Protein AF-0000000076659400 (afdb_homodimer)

Foldseek 3Di:
DPPQLVPPPPDPFFFKAKFKFFFKKWKDDCQQFWPPDDPPDMDIFTQIKMWIWGQDPVPRDIAIEIEFFFAAQDLVPADPVSSVVRVVTPPMHRPPTRQVLCVLQPDGLQRHAEYEYLAFANRGLYQCVSNVRHAYEFEPPRLCLQCVVPPLDDDDDRNHHNPSDDPVRYHYDDDLPDQPPDDDPPVVPDPWFSFRFPDDRLQHTWGPGRPRNAKIKGDQAWQDHRRIKMWGWHADPVGDIAIEIEREVLHQEVCVLVVNIHTHWDADPVRDIDHNISHHVSSVVSSVSVSVCVVVPHHYDYSGYPPCVPPPVSQCRRNNRD/DPPQLVPPPPDPFFAKAKFKFFFKKWKDDCQQFWPPDDPPDMDIFTQIKMWIWGADPVPRDIAIEIEFFFAAQDLVPADPVSSVVRVVTPPMHRPPTRQVLCVLQPDGLQRHAEYEYLAFANRGLYQCVSNVRHAYEFEPPRLCLQCVVPPLDDDDDRNHHNPSDDPVRYHYDDDLPPQPPDDDPDVPPDPWFPFRFPDDRLQHTWGPRRPRNAKIKGDQAWQDHRRIKMWGWHADPVGDIAIEIEREVLHQEVCVLVVNIHTHWDADPVRDIDHNISHHVSSVVSSVSVSVCVVVPHHYDYSGYPPLVPPPVSQCRRNNRD

Solvent-accessible surface area (backbone atoms only — not comparable to full-atom values): 33424 Å² total; per-residue (Å²): 130,82,73,53,67,83,68,68,68,76,60,94,69,48,47,28,51,75,24,40,28,58,4,17,35,34,24,41,59,38,47,55,56,30,32,85,62,64,87,90,39,65,46,75,25,42,22,51,18,34,42,38,38,36,61,38,87,85,76,64,49,74,48,29,32,32,42,32,34,5,25,37,65,55,58,85,72,46,59,66,62,46,41,60,52,50,68,73,21,61,68,66,41,32,70,49,20,41,63,55,27,37,42,59,52,72,42,52,48,82,65,32,49,31,37,33,35,32,42,77,49,67,61,25,47,27,60,56,82,66,32,81,74,28,34,34,37,36,27,36,53,36,65,38,48,26,64,63,66,30,86,56,54,39,73,76,74,59,51,41,59,60,76,65,66,59,71,93,40,48,44,65,44,72,59,71,81,61,75,73,68,70,87,56,66,82,48,49,58,84,82,52,54,70,54,66,63,37,63,56,77,88,40,72,32,25,21,46,43,76,70,54,71,18,35,28,42,29,70,35,54,16,35,37,73,16,23,30,28,38,41,35,27,29,64,45,94,86,63,50,72,45,45,38,33,40,39,30,68,56,47,73,48,69,48,42,71,69,68,76,32,39,78,14,57,43,17,32,38,81,36,26,20,35,29,64,28,44,32,57,71,45,21,53,52,41,43,50,49,50,42,52,39,42,73,73,65,31,44,75,43,42,24,37,36,49,68,59,68,68,33,73,85,45,53,64,41,28,47,50,48,125,130,83,72,53,68,83,68,68,66,76,61,92,69,47,48,29,50,74,25,39,26,58,5,18,35,34,24,42,59,37,48,55,56,28,32,86,64,64,88,87,40,66,45,74,26,42,23,52,19,33,41,38,39,35,63,38,87,85,77,63,47,74,47,28,33,32,41,32,35,4,26,34,67,56,58,85,73,45,59,68,64,46,42,60,51,50,68,72,21,59,68,63,41,32,71,48,20,41,64,56,26,37,41,59,53,71,42,51,48,82,65,31,49,31,38,34,35,32,42,75,50,67,62,26,48,26,60,54,79,67,32,81,75,28,36,35,37,34,26,37,53,36,66,38,47,26,64,64,65,29,85,56,54,39,73,74,75,60,50,42,58,60,77,66,65,58,71,93,41,48,44,66,45,72,59,71,82,59,74,73,71,74,87,69,63,79,56,55,55,85,86,54,58,70,56,64,64,37,63,52,79,86,40,72,33,24,21,46,42,77,72,54,70,19,34,28,42,28,70,34,53,15,37,37,73,15,22,29,27,37,41,34,26,28,64,46,95,85,63,50,73,44,44,40,32,40,40,30,69,55,46,73,49,69,48,42,73,69,68,75,32,38,79,14,59,43,17,32,39,82,35,26,21,34,29,64,30,45,33,56,70,46,21,52,52,43,44,51,48,50,44,52,40,43,73,72,66,32,44,74,43,41,24,38,36,48,68,60,69,68,33,72,85,45,53,65,41,29,48,49,48,127

Nearest PDB structures (foldseek):
  3aj3-assembly1_A  TM=7.467E-01  e=3.866E-15  Mesorhizobium loti
  9ayt-assembly1_P  TM=7.478E-01  e=3.041E-15  Saccharococcus caldoxylosilyticus
  9b2i-assembly2_B  TM=7.671E-01  e=2.486E-14  Saccharococcus caldoxylosilyticus
  9b2n-assembly2_B  TM=7.784E-01  e=4.532E-14  Saccharococcus caldoxylosilyticus
  9b2j-assembly2_B  TM=7.510E-01  e=4.268E-14  Saccharococcus caldoxylosilyticus

Organism: Fusarium proliferatum (strain ET1) (NCBI:txid1227346)

pLDDT: mean 89.18, std 16.04, range [27.59, 98.94]

Radius of gyration: 29.76 Å; Cα contacts (8 Å, |Δi|>4): 1467; chains: 2; bounding box: 53×91×70 Å

Structure (mmCIF, N/CA/C/O backbone):
data_AF-0000000076659400-model_v1
#
loop_
_entity.id
_entity.type
_entity.pdbx_description
1 polymer 'Metallo-beta-lactamase domain-containing protein'
#
loop_
_atom_site.group_PDB
_atom_site.id
_atom_site.type_symbol
_atom_site.label_atom_id
_atom_site.label_alt_id
_atom_site.label_comp_id
_atom_site.label_asym_id
_atom_site.label_entity_id
_atom_site.label_seq_id
_atom_site.pdbx_PDB_ins_code
_atom_site.Cartn_x
_atom_site.Cartn_y
_atom_site.Cartn_z
_atom_site.occupancy
_atom_site.B_iso_or_equiv
_atom_site.auth_seq_id
_atom_site.auth_comp_id
_atom_site.auth_asym_id
_atom_site.auth_atom_id
_atom_site.pdbx_PDB_model_num
ATOM 1 N N . MET A 1 1 ? -31.719 -18.812 -18.031 1 28.12 1 MET A N 1
ATOM 2 C CA . MET A 1 1 ? -31 -19.906 -17.375 1 28.12 1 MET A CA 1
ATOM 3 C C . MET A 1 1 ? -29.703 -20.203 -18.094 1 28.12 1 MET A C 1
ATOM 5 O O . MET A 1 1 ? -29.703 -20.844 -19.156 1 28.12 1 MET A O 1
ATOM 9 N N . SER A 1 2 ? -28.75 -19.25 -18.141 1 35.09 2 SER A N 1
ATOM 10 C CA . SER A 1 2 ? -27.578 -19.328 -19 1 35.09 2 SER A CA 1
ATOM 11 C C . SER A 1 2 ? -26.797 -20.625 -18.781 1 35.09 2 SER A C 1
ATOM 13 O O . SER A 1 2 ? -26.5 -20.984 -17.641 1 35.09 2 SER A O 1
ATOM 15 N N . THR A 1 3 ? -27 -21.641 -19.547 1 40.72 3 THR A N 1
ATOM 16 C CA . THR A 1 3 ? -26.344 -22.938 -19.516 1 40.72 3 THR A CA 1
ATOM 17 C C . THR A 1 3 ? -24.859 -22.797 -19.25 1 40.72 3 THR A C 1
ATOM 19 O O . THR A 1 3 ? -24.203 -21.922 -19.828 1 40.72 3 THR A O 1
ATOM 22 N N . SER A 1 4 ? -24.453 -23.266 -18.109 1 50.72 4 SER A N 1
ATOM 23 C CA . SER A 1 4 ? -23.047 -23.219 -17.703 1 50.72 4 SER A CA 1
ATOM 24 C C . SER A 1 4 ? -22.156 -23.797 -18.797 1 50.72 4 SER A C 1
ATOM 26 O O . SER A 1 4 ? -22.438 -24.859 -19.359 1 50.72 4 SER A O 1
ATOM 28 N N . PRO A 1 5 ? -21.422 -22.938 -19.5 1 50.47 5 PRO A N 1
ATOM 29 C CA . PRO A 1 5 ? -20.5 -23.5 -20.5 1 50.47 5 PRO A CA 1
ATOM 30 C C . PRO A 1 5 ? -19.844 -24.797 -20.031 1 50.47 5 PRO A C 1
ATOM 32 O O . PRO A 1 5 ? -19.312 -25.547 -20.844 1 50.47 5 PRO A O 1
ATOM 35 N N . PHE A 1 6 ? -19.844 -25.062 -18.781 1 57.72 6 PHE A N 1
ATOM 36 C CA . PHE A 1 6 ? -19.234 -26.266 -18.219 1 57.72 6 PHE A CA 1
ATOM 37 C C . PHE A 1 6 ? -20.125 -27.484 -18.406 1 57.72 6 PHE A C 1
ATOM 39 O O . PHE A 1 6 ? -19.641 -28.609 -18.375 1 57.72 6 PHE A O 1
ATOM 46 N N . THR A 1 7 ? -21.453 -27.266 -18.625 1 50.06 7 THR A N 1
ATOM 47 C CA . THR A 1 7 ? -22.375 -28.375 -18.812 1 50.06 7 THR A CA 1
ATOM 48 C C . THR A 1 7 ? -22.453 -28.781 -20.281 1 50.06 7 THR A C 1
ATOM 50 O O . THR A 1 7 ? -22.719 -29.938 -20.594 1 50.06 7 THR A O 1
ATOM 53 N N . GLU A 1 8 ? -22.453 -27.938 -21.156 1 45.88 8 GLU A N 1
ATOM 54 C CA . GLU A 1 8 ? -22.875 -28.25 -22.516 1 45.88 8 GLU A CA 1
ATOM 55 C C . GLU A 1 8 ? -21.797 -29.047 -23.25 1 45.88 8 GLU A C 1
ATOM 57 O O . GLU A 1 8 ? -21.922 -29.297 -24.453 1 45.88 8 GLU A O 1
ATOM 62 N N . MET A 1 9 ? -20.672 -29.438 -22.625 1 46.41 9 MET A N 1
ATOM 63 C CA . MET A 1 9 ? -19.672 -29.969 -23.547 1 46.41 9 MET A CA 1
ATOM 64 C C . MET A 1 9 ? -20.016 -31.391 -23.953 1 46.41 9 MET A C 1
ATOM 66 O O . MET A 1 9 ? -19.875 -32.312 -23.172 1 46.41 9 MET A O 1
ATOM 70 N N . THR A 1 10 ? -20.828 -31.672 -24.844 1 42.06 10 THR A N 1
ATOM 71 C CA . THR A 1 10 ? -21.312 -32.938 -25.406 1 42.06 10 THR A CA 1
ATOM 72 C C . THR A 1 10 ? -20.141 -33.75 -25.969 1 42.06 10 THR A C 1
ATOM 74 O O . THR A 1 10 ? -20.312 -34.906 -26.344 1 42.06 10 THR A O 1
ATOM 77 N N . LYS A 1 11 ? -19.203 -33.25 -26.719 1 50.03 11 LYS A N 1
ATOM 78 C CA . LYS A 1 11 ? -18.281 -34.125 -27.406 1 50.03 11 LYS A CA 1
ATOM 79 C C . LYS A 1 11 ? -17.266 -34.75 -26.438 1 50.03 11 LYS A C 1
ATOM 81 O O . LYS A 1 11 ? -16.922 -34.125 -25.422 1 50.03 11 LYS A O 1
ATOM 86 N N . PRO A 1 12 ? -16.906 -36.062 -26.578 1 54.53 12 PRO A N 1
ATOM 87 C CA . PRO A 1 12 ? -15.898 -36.688 -25.719 1 54.53 12 PRO A CA 1
ATOM 88 C C . PRO A 1 12 ? -14.758 -35.719 -25.359 1 54.53 12 PRO A C 1
ATOM 90 O O . PRO A 1 12 ? -14.141 -35.125 -26.25 1 54.53 12 PRO A O 1
ATOM 93 N N . SER A 1 13 ? -14.734 -35.125 -24.141 1 68.56 13 SER A N 1
ATOM 94 C CA . SER A 1 13 ? -13.961 -33.938 -23.781 1 68.56 13 SER A CA 1
ATOM 95 C C . SER A 1 13 ? -12.57 -34.281 -23.281 1 68.56 13 SER A C 1
ATOM 97 O O . SER A 1 13 ? -12.398 -35.281 -22.578 1 68.56 13 SER A O 1
ATOM 99 N N . ALA A 1 14 ? -11.445 -34 -24.047 1 87.75 14 ALA A N 1
ATOM 100 C CA . ALA A 1 14 ? -10.055 -34.156 -23.625 1 87.75 14 ALA A CA 1
ATOM 101 C C . ALA A 1 14 ? -9.867 -33.719 -22.188 1 87.75 14 ALA A C 1
ATOM 103 O O . ALA A 1 14 ? -10.508 -32.75 -21.734 1 87.75 14 ALA A O 1
ATOM 104 N N . THR A 1 15 ? -9.258 -34.656 -21.391 1 94.19 15 THR A N 1
ATOM 105 C CA . THR A 1 15 ? -8.953 -34.344 -20 1 94.19 15 THR A CA 1
ATOM 106 C C . THR A 1 15 ? -7.453 -34.406 -19.75 1 94.19 15 THR A C 1
ATOM 108 O O . THR A 1 15 ? -6.695 -34.906 -20.594 1 94.19 15 THR A O 1
ATOM 111 N N . VAL A 1 16 ? -7.039 -33.875 -18.656 1 96.44 16 VAL A N 1
ATOM 112 C CA . VAL A 1 16 ? -5.664 -34.031 -18.188 1 96.44 16 VAL A CA 1
ATOM 113 C C . VAL A 1 16 ? -5.648 -34.75 -16.844 1 96.44 16 VAL A C 1
ATOM 115 O O . VAL A 1 16 ? -6.66 -34.781 -16.141 1 96.44 16 VAL A O 1
ATOM 118 N N . GLU A 1 17 ? -4.547 -35.406 -16.625 1 96.5 17 GLU A N 1
ATOM 119 C CA . GLU A 1 17 ? -4.277 -35.906 -15.273 1 96.5 17 GLU A CA 1
ATOM 120 C C . GLU A 1 17 ? -3.621 -34.812 -14.414 1 96.5 17 GLU A C 1
ATOM 122 O O . GLU A 1 17 ? -2.67 -34.156 -14.852 1 96.5 17 GLU A O 1
ATOM 127 N N . LEU A 1 18 ? -4.156 -34.656 -13.25 1 98 18 LEU A N 1
ATOM 128 C CA . LEU A 1 18 ? -3.682 -33.625 -12.352 1 98 18 LEU A CA 1
ATOM 129 C C . LEU A 1 18 ? -3.246 -34.188 -11.016 1 98 18 LEU A C 1
ATOM 131 O O . LEU A 1 18 ? -4.008 -34.938 -10.367 1 98 18 LEU A O 1
ATOM 135 N N . HIS A 1 19 ? -2.018 -33.906 -10.586 1 98.31 19 HIS A N 1
ATOM 136 C CA . HIS A 1 19 ? -1.513 -34.312 -9.281 1 98.31 19 HIS A CA 1
ATOM 137 C C . HIS A 1 19 ? -0.888 -33.125 -8.539 1 98.31 19 HIS A C 1
ATOM 139 O O . HIS A 1 19 ? -0.222 -32.281 -9.148 1 98.31 19 HIS A O 1
ATOM 145 N N . ALA A 1 20 ? -1.108 -33.094 -7.238 1 98.69 20 ALA A N 1
ATOM 146 C CA . ALA A 1 20 ? -0.436 -32.125 -6.402 1 98.69 20 ALA A CA 1
ATOM 147 C C . ALA A 1 20 ? 1.003 -32.531 -6.109 1 98.69 20 ALA A C 1
ATOM 149 O O . ALA A 1 20 ? 1.32 -33.719 -6.098 1 98.69 20 ALA A O 1
ATOM 150 N N . LEU A 1 21 ? 1.845 -31.562 -5.988 1 98.81 21 LEU A N 1
ATOM 151 C CA . LEU A 1 21 ? 3.229 -31.734 -5.559 1 98.81 21 LEU A CA 1
ATOM 152 C C . LEU A 1 21 ? 3.52 -30.891 -4.324 1 98.81 21 LEU A C 1
ATOM 154 O O . LEU A 1 21 ? 3.346 -29.672 -4.352 1 98.81 21 LEU A O 1
ATOM 158 N N . SER A 1 22 ? 3.922 -31.609 -3.219 1 98.12 22 SER A N 1
ATOM 159 C CA . SER A 1 22 ? 4.41 -30.844 -2.072 1 98.12 22 SER A CA 1
ATOM 160 C C . SER A 1 22 ? 5.746 -30.188 -2.379 1 98.12 22 SER A C 1
ATOM 162 O O . SER A 1 22 ? 6.668 -30.828 -2.877 1 98.12 22 SER A O 1
ATOM 164 N N . ALA A 1 23 ? 5.801 -28.938 -2.117 1 98.5 23 ALA A N 1
ATOM 165 C CA . ALA A 1 23 ? 7.027 -28.234 -2.477 1 98.5 23 ALA A CA 1
ATOM 166 C C . ALA A 1 23 ? 7.422 -27.234 -1.388 1 98.5 23 ALA A C 1
ATOM 168 O O . ALA A 1 23 ? 7.836 -26.109 -1.686 1 98.5 23 ALA A O 1
ATOM 169 N N . GLY A 1 24 ? 7.266 -27.625 -0.143 1 98.5 24 GLY A N 1
ATOM 170 C CA . GLY A 1 24 ? 7.707 -26.828 0.992 1 98.5 24 GLY A CA 1
ATOM 171 C C . GLY A 1 24 ? 6.562 -26.141 1.723 1 98.5 24 GLY A C 1
ATOM 172 O O . GLY A 1 24 ? 5.434 -26.125 1.234 1 98.5 24 GLY A O 1
ATOM 173 N N . HIS A 1 25 ? 6.836 -25.703 2.949 1 98.75 25 HIS A N 1
ATOM 174 C CA . HIS A 1 25 ? 5.941 -24.938 3.814 1 98.75 25 HIS A CA 1
ATOM 175 C C . HIS A 1 25 ? 6.648 -23.719 4.402 1 98.75 25 HIS A C 1
ATOM 177 O O . HIS A 1 25 ? 7.863 -23.75 4.605 1 98.75 25 HIS A O 1
ATOM 183 N N . PHE A 1 26 ? 5.957 -22.672 4.527 1 98.44 26 PHE A N 1
ATOM 184 C CA . PHE A 1 26 ? 6.504 -21.484 5.176 1 98.44 26 PHE A CA 1
ATOM 185 C C . PHE A 1 26 ? 5.414 -20.734 5.938 1 98.44 26 PHE A C 1
ATOM 187 O O . PHE A 1 26 ? 4.234 -21.078 5.84 1 98.44 26 PHE A O 1
ATOM 194 N N . THR A 1 27 ? 5.852 -19.766 6.711 1 98.12 27 THR A N 1
ATOM 195 C CA . THR A 1 27 ? 4.914 -19.109 7.621 1 98.12 27 THR A CA 1
ATOM 196 C C . THR A 1 27 ? 4.59 -17.703 7.141 1 98.12 27 THR A C 1
ATOM 198 O O . THR A 1 27 ? 5.484 -16.969 6.715 1 98.12 27 THR A O 1
ATOM 201 N N . LEU A 1 28 ? 3.295 -17.406 7.176 1 96.69 28 LEU A N 1
ATOM 202 C CA . LEU A 1 28 ? 2.799 -16.094 6.777 1 96.69 28 LEU A CA 1
ATOM 203 C C . LEU A 1 28 ? 2.271 -15.32 7.984 1 96.69 28 LEU A C 1
ATOM 205 O O . LEU A 1 28 ? 1.528 -15.867 8.805 1 96.69 28 LEU A O 1
ATOM 209 N N . PRO A 1 29 ? 2.684 -14.062 8.18 1 94.31 29 PRO A N 1
ATOM 210 C CA . PRO A 1 29 ? 1.923 -13.227 9.117 1 94.31 29 PRO A CA 1
ATOM 211 C C . PRO A 1 29 ? 0.509 -12.93 8.617 1 94.31 29 PRO A C 1
ATOM 213 O O . PRO A 1 29 ? 0.335 -12.367 7.539 1 94.31 29 PRO A O 1
ATOM 216 N N . GLU A 1 30 ? -0.499 -13.172 9.312 1 95.19 30 GLU A N 1
ATOM 217 C CA . GLU A 1 30 ? -1.88 -13.133 8.844 1 95.19 30 GLU A CA 1
ATOM 218 C C . GLU A 1 30 ? -2.291 -11.711 8.453 1 95.19 30 GLU A C 1
ATOM 220 O O . GLU A 1 30 ? -3.059 -11.516 7.512 1 95.19 30 GLU A O 1
ATOM 225 N N . TYR A 1 31 ? -1.75 -10.695 9.102 1 92 31 TYR A N 1
ATOM 226 C CA . TYR A 1 31 ? -2.186 -9.32 8.891 1 92 31 TYR A CA 1
ATOM 227 C C . TYR A 1 31 ? -1.888 -8.867 7.461 1 92 31 TYR A C 1
ATOM 229 O O . TYR A 1 31 ? -2.539 -7.957 6.945 1 92 31 TYR A O 1
ATOM 237 N N . GLN A 1 32 ? -0.926 -9.492 6.824 1 93.44 32 GLN A N 1
ATOM 238 C CA . GLN A 1 32 ? -0.584 -9.109 5.457 1 93.44 32 GLN A CA 1
ATOM 239 C C . GLN A 1 32 ? -1.569 -9.711 4.457 1 93.44 32 GLN A C 1
ATOM 241 O O . GLN A 1 32 ? -1.612 -9.289 3.297 1 93.44 32 GLN A O 1
ATOM 246 N N . PHE A 1 33 ? -2.393 -10.633 4.957 1 95.5 33 PHE A N 1
ATOM 247 C CA . PHE A 1 33 ? -3.129 -11.438 3.984 1 95.5 33 PHE A CA 1
ATOM 248 C C . PHE A 1 33 ? -4.629 -11.359 4.246 1 95.5 33 PHE A C 1
ATOM 250 O O . PHE A 1 33 ? -5.43 -11.43 3.314 1 95.5 33 PHE A O 1
ATOM 257 N N . ILE A 1 34 ? -4.988 -11.203 5.531 1 96.12 34 ILE A N 1
ATOM 258 C CA . ILE A 1 34 ? -6.418 -11.172 5.832 1 96.12 34 ILE A CA 1
ATOM 259 C C . ILE A 1 34 ? -6.695 -10.109 6.891 1 96.12 34 ILE A C 1
ATOM 261 O O . ILE A 1 34 ? -5.801 -9.727 7.645 1 96.12 34 ILE A O 1
ATOM 265 N N . SER A 1 35 ? -7.93 -9.633 6.879 1 94.31 35 SER A N 1
ATOM 266 C CA . SER A 1 35 ? -8.453 -8.719 7.887 1 94.31 35 SER A CA 1
ATOM 267 C C . SER A 1 35 ? -9.922 -9 8.188 1 94.31 35 SER A C 1
ATOM 269 O O . SER A 1 35 ? -10.703 -9.273 7.273 1 94.31 35 SER A O 1
ATOM 271 N N . PRO A 1 36 ? -10.367 -8.969 9.383 1 93.5 36 PRO A N 1
ATOM 272 C CA . PRO A 1 36 ? -9.562 -8.812 10.594 1 93.5 36 PRO A CA 1
ATOM 273 C C . PRO A 1 36 ? -8.773 -10.07 10.953 1 93.5 36 PRO A C 1
ATOM 275 O O . PRO A 1 36 ? -9.039 -11.141 10.398 1 93.5 36 PRO A O 1
ATOM 278 N N . CYS A 1 37 ? -7.719 -9.93 11.648 1 91.88 37 CYS A N 1
ATOM 279 C CA . CYS A 1 37 ? -6.957 -11.039 12.219 1 91.88 37 CYS A CA 1
ATOM 280 C C . CYS A 1 37 ? -6.445 -10.695 13.609 1 91.88 37 CYS A C 1
ATOM 282 O O . CYS A 1 37 ? -6.484 -9.531 14.023 1 91.88 37 CYS A O 1
ATOM 284 N N . GLU A 1 38 ? -6.133 -11.648 14.352 1 90.75 38 GLU A N 1
ATOM 285 C CA . GLU A 1 38 ? -5.547 -11.422 15.664 1 90.75 38 GLU A CA 1
ATOM 286 C C . GLU A 1 38 ? -4.133 -10.859 15.555 1 90.75 38 GLU A C 1
ATOM 288 O O . GLU A 1 38 ? -3.373 -11.25 14.664 1 90.75 38 GLU A O 1
ATOM 293 N N . ASP A 1 39 ? -3.809 -10.008 16.469 1 86.31 39 ASP A N 1
ATOM 294 C CA . ASP A 1 39 ? -2.465 -9.445 16.484 1 86.31 39 ASP A CA 1
ATOM 295 C C . ASP A 1 39 ? -1.409 -10.531 16.672 1 86.31 39 ASP A C 1
ATOM 297 O O . ASP A 1 39 ? -1.539 -11.383 17.562 1 86.31 39 ASP A O 1
ATOM 301 N N . GLY A 1 40 ? -0.463 -10.492 15.82 1 88.62 40 GLY A N 1
ATOM 302 C CA . GLY A 1 40 ? 0.65 -11.414 15.938 1 88.62 40 GLY A CA 1
ATOM 303 C C . GLY A 1 40 ? 0.356 -12.789 15.359 1 88.62 40 GLY A C 1
ATOM 304 O O . GLY A 1 40 ? 1.227 -13.656 15.336 1 88.62 40 GLY A O 1
ATOM 305 N N . ALA A 1 41 ? -0.835 -12.984 14.844 1 93.56 41 ALA A N 1
ATOM 306 C CA . ALA A 1 41 ? -1.219 -14.281 14.297 1 93.56 41 ALA A CA 1
ATOM 307 C C . ALA A 1 41 ? -0.367 -14.641 13.078 1 93.56 41 ALA A C 1
ATOM 309 O O . ALA A 1 41 ? -0.094 -13.781 12.234 1 93.56 41 ALA A O 1
ATOM 310 N N . ARG A 1 42 ? 0.104 -15.875 13.047 1 96.19 42 ARG A N 1
ATOM 311 C CA . ARG A 1 42 ? 0.867 -16.453 11.945 1 96.19 42 ARG A CA 1
ATOM 312 C C . ARG A 1 42 ? 0.329 -17.828 11.57 1 96.19 42 ARG A C 1
ATOM 314 O O . ARG A 1 42 ? -0.277 -18.516 12.398 1 96.19 42 ARG A O 1
ATOM 321 N N . LYS A 1 43 ? 0.545 -18.203 10.352 1 96.94 43 LYS A N 1
ATOM 322 C CA . LYS A 1 43 ? 0.063 -19.5 9.867 1 96.94 43 LYS A CA 1
ATOM 323 C C . LYS A 1 43 ? 1.062 -20.141 8.914 1 96.94 43 LYS A C 1
ATOM 325 O O . LYS A 1 43 ? 1.528 -19.484 7.973 1 96.94 43 LYS A O 1
ATOM 330 N N . MET A 1 44 ? 1.39 -21.359 9.227 1 98 44 MET A N 1
ATOM 331 C CA . MET A 1 44 ? 2.195 -22.125 8.281 1 98 44 MET A CA 1
ATOM 332 C C . MET A 1 44 ? 1.345 -22.625 7.113 1 98 44 MET A C 1
ATOM 334 O O . MET A 1 44 ? 0.256 -23.156 7.32 1 98 44 MET A O 1
ATOM 338 N N . VAL A 1 45 ? 1.829 -22.391 5.879 1 98.62 45 VAL A N 1
ATOM 339 C CA . VAL A 1 45 ? 1.055 -22.719 4.691 1 98.62 45 VAL A CA 1
ATOM 340 C C . VAL A 1 45 ? 1.922 -23.531 3.719 1 98.62 45 VAL A C 1
ATOM 342 O O . VAL A 1 45 ? 3.15 -23.422 3.742 1 98.62 45 VAL A O 1
ATOM 345 N N . PRO A 1 46 ? 1.301 -24.312 2.889 1 98.69 46 PRO A N 1
ATOM 346 C CA . PRO A 1 46 ? 2.053 -25.016 1.85 1 98.69 46 PRO A CA 1
ATOM 347 C C . PRO A 1 46 ? 2.357 -24.141 0.64 1 98.69 46 PRO A C 1
ATOM 349 O O . PRO A 1 46 ? 1.701 -23.109 0.439 1 98.69 46 PRO A O 1
ATOM 352 N N . SER A 1 47 ? 3.355 -24.438 -0.039 1 98.5 47 SER A N 1
ATOM 353 C CA . SER A 1 47 ? 3.518 -24.031 -1.428 1 98.5 47 SER A CA 1
ATOM 354 C C . SER A 1 47 ? 3.164 -25.156 -2.389 1 98.5 47 SER A C 1
ATOM 356 O O . SER A 1 47 ? 4.031 -25.938 -2.781 1 98.5 47 SER A O 1
ATOM 358 N N . LEU A 1 48 ? 1.928 -25.188 -2.791 1 98.75 48 LEU A N 1
ATOM 359 C CA . LEU A 1 48 ? 1.431 -26.281 -3.617 1 98.75 48 LEU A CA 1
ATOM 360 C C . LEU A 1 48 ? 1.835 -26.094 -5.074 1 98.75 48 LEU A C 1
ATOM 362 O O . LEU A 1 48 ? 1.727 -24.984 -5.613 1 98.75 48 LEU A O 1
ATOM 366 N N . CYS A 1 49 ? 2.354 -27.078 -5.625 1 98.88 49 CYS A N 1
ATOM 367 C CA . CYS A 1 49 ? 2.611 -27.203 -7.055 1 98.88 49 CYS A CA 1
ATOM 368 C C . CYS A 1 49 ? 1.778 -28.312 -7.672 1 98.88 49 CYS A C 1
ATOM 370 O O . CYS A 1 49 ? 1.143 -29.094 -6.957 1 98.88 49 CYS A O 1
ATOM 372 N N . PHE A 1 50 ? 1.789 -28.344 -9.023 1 98.94 50 PHE A N 1
ATOM 373 C CA . PHE A 1 50 ? 0.935 -29.344 -9.648 1 98.94 50 PHE A CA 1
ATOM 374 C C . PHE A 1 50 ? 1.601 -29.922 -10.883 1 98.94 50 PHE A C 1
ATOM 376 O O . PHE A 1 50 ? 2.227 -29.203 -11.664 1 98.94 50 PHE A O 1
ATOM 383 N N . LEU A 1 51 ? 1.506 -31.172 -11.039 1 98.88 51 LEU A N 1
ATOM 384 C CA . LEU A 1 51 ? 1.859 -31.891 -12.258 1 98.88 51 LEU A CA 1
ATOM 385 C C . LEU A 1 51 ? 0.632 -32.125 -13.133 1 98.88 51 LEU A C 1
ATOM 387 O O . LEU A 1 51 ? -0.382 -32.656 -12.672 1 98.88 51 LEU A O 1
ATOM 391 N N . ILE A 1 52 ? 0.717 -31.656 -14.312 1 98.62 52 ILE A N 1
ATOM 392 C CA . ILE A 1 52 ? -0.34 -31.859 -15.305 1 98.62 52 ILE A CA 1
ATOM 393 C C . ILE A 1 52 ? 0.177 -32.75 -16.438 1 98.62 52 ILE A C 1
ATOM 395 O O . ILE A 1 52 ? 1.217 -32.438 -17.031 1 98.62 52 ILE A O 1
ATOM 399 N N . GLN A 1 53 ? -0.499 -33.75 -16.719 1 97.75 53 GLN A N 1
ATOM 400 C CA . GLN A 1 53 ? -0.131 -34.625 -17.812 1 97.75 53 GLN A CA 1
ATOM 401 C C . GLN A 1 53 ? -1.238 -34.719 -18.875 1 97.75 53 GLN A C 1
ATOM 403 O O . GLN A 1 53 ? -2.381 -35.031 -18.547 1 97.75 53 GLN A O 1
ATOM 408 N N . HIS A 1 54 ? -0.89 -34.406 -20 1 96 54 HIS A N 1
ATOM 409 C CA . HIS A 1 54 ? -1.801 -34.438 -21.141 1 96 54 HIS A CA 1
ATOM 410 C C . HIS A 1 54 ? -1.396 -35.5 -22.141 1 96 54 HIS A C 1
ATOM 412 O O . HIS A 1 54 ? -0.225 -35.594 -22.516 1 96 54 HIS A O 1
ATOM 418 N N . GLN A 1 55 ? -2.34 -36.25 -22.516 1 93.38 55 GLN A N 1
ATOM 419 C CA . GLN A 1 55 ? -2.119 -37.25 -23.562 1 93.38 55 GLN A CA 1
ATOM 420 C C . GLN A 1 55 ? -2.896 -36.875 -24.828 1 93.38 55 GLN A C 1
ATOM 422 O O . GLN A 1 55 ? -4.129 -36.875 -24.828 1 93.38 55 GLN A O 1
ATOM 427 N N . SER A 1 56 ? -2.094 -36.625 -25.844 1 89.31 56 SER A N 1
ATOM 428 C CA . SER A 1 56 ? -2.748 -36.312 -27.109 1 89.31 56 SER A CA 1
ATOM 429 C C . SER A 1 56 ? -3.521 -37.531 -27.641 1 89.31 56 SER A C 1
ATOM 431 O O . SER A 1 56 ? -2.973 -38.625 -27.766 1 89.31 56 SER A O 1
ATOM 433 N N . MET A 1 57 ? -4.711 -37.25 -27.984 1 83.69 57 MET A N 1
ATOM 434 C CA . MET A 1 57 ? -5.52 -38.312 -28.562 1 83.69 57 MET A CA 1
ATOM 435 C C . MET A 1 57 ? -5.105 -38.594 -30 1 83.69 57 MET A C 1
ATOM 437 O O . MET A 1 57 ? -5.375 -39.688 -30.531 1 83.69 57 MET A O 1
ATOM 441 N N . VAL A 1 58 ? -4.477 -37.625 -30.547 1 83.75 58 VAL A N 1
ATOM 442 C CA . VAL A 1 58 ? -4.117 -37.719 -31.953 1 83.75 58 VAL A CA 1
ATOM 443 C C . VAL A 1 58 ? -2.766 -38.438 -32.094 1 83.75 58 VAL A C 1
ATOM 445 O O . VAL A 1 58 ? -2.627 -39.375 -32.875 1 83.75 58 VAL A O 1
ATOM 448 N N . THR A 1 59 ? -1.84 -38.094 -31.281 1 87.56 59 THR A N 1
ATOM 449 C CA . THR A 1 59 ? -0.477 -38.594 -31.469 1 87.56 59 THR A CA 1
ATOM 450 C C . THR A 1 59 ? -0.104 -39.562 -30.359 1 87.56 59 THR A C 1
ATOM 452 O O . THR A 1 59 ? 0.925 -40.25 -30.453 1 87.56 59 THR A O 1
ATOM 455 N N . ASN A 1 60 ? -0.882 -39.594 -29.344 1 88.94 60 ASN A N 1
ATOM 456 C CA . ASN A 1 60 ? -0.625 -40.406 -28.156 1 88.94 60 ASN A CA 1
ATOM 457 C C . ASN A 1 60 ? 0.594 -39.906 -27.391 1 88.94 60 ASN A C 1
ATOM 459 O O . ASN A 1 60 ? 1.086 -40.594 -26.484 1 88.94 60 ASN A O 1
ATOM 463 N N . LYS A 1 61 ? 1.061 -38.781 -27.781 1 92.94 61 LYS A N 1
ATOM 464 C CA . LYS A 1 61 ? 2.184 -38.156 -27.062 1 92.94 61 LYS A CA 1
ATOM 465 C C . LYS A 1 61 ? 1.741 -37.594 -25.719 1 92.94 61 LYS A C 1
ATOM 467 O O . LYS A 1 61 ? 0.675 -37 -25.609 1 92.94 61 LYS A O 1
ATOM 472 N N . THR A 1 62 ? 2.611 -37.906 -24.75 1 95.69 62 THR A N 1
ATOM 473 C CA . THR A 1 62 ? 2.361 -37.344 -23.422 1 95.69 62 THR A CA 1
ATOM 474 C C . THR A 1 62 ? 3.154 -36.062 -23.219 1 95.69 62 THR A C 1
ATOM 476 O O . THR A 1 62 ? 4.359 -36.031 -23.469 1 95.69 62 THR A O 1
ATOM 479 N N . THR A 1 63 ? 2.479 -35.031 -22.875 1 96.25 63 THR A N 1
ATOM 480 C CA . THR A 1 63 ? 3.098 -33.781 -22.469 1 96.25 63 THR A CA 1
ATOM 481 C C . THR A 1 63 ? 2.943 -33.562 -20.953 1 96.25 63 THR A C 1
ATOM 483 O O . THR A 1 63 ? 1.846 -33.688 -20.422 1 96.25 63 THR A O 1
ATOM 486 N N . ARG A 1 64 ? 4.078 -33.281 -20.266 1 98.44 64 ARG A N 1
ATOM 487 C CA . ARG A 1 64 ? 4.07 -33.094 -18.812 1 98.44 64 ARG A CA 1
ATOM 488 C C . ARG A 1 64 ? 4.461 -31.656 -18.469 1 98.44 64 ARG A C 1
ATOM 490 O O . ARG A 1 64 ? 5.461 -31.141 -18.969 1 98.44 64 ARG A O 1
ATOM 497 N N . MET A 1 65 ? 3.654 -31.094 -17.641 1 98.19 65 MET A N 1
ATOM 498 C CA . MET A 1 65 ? 3.875 -29.719 -17.188 1 98.19 65 MET A CA 1
ATOM 499 C C . MET A 1 65 ? 3.855 -29.656 -15.664 1 98.19 65 MET A C 1
ATOM 501 O O . MET A 1 65 ? 3.057 -30.328 -15.016 1 98.19 65 MET A O 1
ATOM 505 N N . VAL A 1 66 ? 4.719 -28.828 -15.141 1 98.88 66 VAL A N 1
ATOM 506 C CA . VAL A 1 66 ? 4.668 -28.5 -13.719 1 98.88 66 VAL A CA 1
ATOM 507 C C . VAL A 1 66 ? 4.262 -27.047 -13.539 1 98.88 66 VAL A C 1
ATOM 509 O O . VAL A 1 66 ? 4.816 -26.156 -14.195 1 98.88 66 VAL A O 1
ATOM 512 N N . PHE A 1 67 ? 3.223 -26.844 -12.75 1 98.94 67 PHE A N 1
ATOM 513 C CA . PHE A 1 67 ? 2.74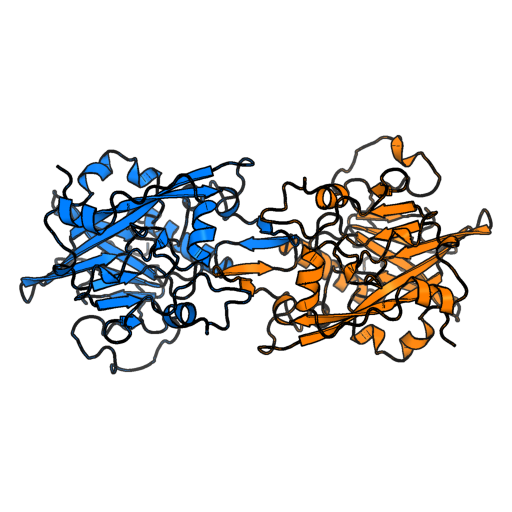 -25.5 -12.422 1 98.94 67 PHE A CA 1
ATOM 514 C C . PHE A 1 67 ? 3.311 -25.031 -11.094 1 98.94 67 PHE A C 1
ATOM 516 O O . PHE A 1 67 ? 2.91 -25.516 -10.031 1 98.94 67 PHE A O 1
ATOM 523 N N . ASP A 1 68 ? 4.258 -24.016 -11.148 1 98.88 68 ASP A N 1
ATOM 524 C CA . ASP A 1 68 ? 5.039 -23.5 -10.031 1 98.88 68 ASP A CA 1
ATOM 525 C C . ASP A 1 68 ? 6.035 -24.531 -9.523 1 98.88 68 ASP A C 1
ATOM 527 O O . ASP A 1 68 ? 5.852 -25.734 -9.742 1 98.88 68 ASP A O 1
ATOM 531 N N . LEU A 1 69 ? 7.074 -24.047 -8.898 1 98.88 69 LEU A N 1
ATOM 532 C CA . LEU A 1 69 ? 8.133 -24.938 -8.422 1 98.88 69 LEU A CA 1
ATOM 533 C C . LEU A 1 69 ? 8.289 -24.844 -6.91 1 98.88 69 LEU A C 1
ATOM 535 O O . LEU A 1 69 ? 9.188 -25.453 -6.336 1 98.88 69 LEU A O 1
ATOM 539 N N . GLY A 1 70 ? 7.465 -24.047 -6.262 1 98.69 70 GLY A N 1
ATOM 540 C CA . GLY A 1 70 ? 7.461 -23.953 -4.809 1 98.69 70 GLY A CA 1
ATOM 541 C C . GLY A 1 70 ? 8.703 -23.297 -4.246 1 98.69 70 GLY A C 1
ATOM 542 O O . GLY A 1 70 ? 9.211 -22.328 -4.82 1 98.69 70 GLY A O 1
ATOM 543 N N . LEU A 1 71 ? 9.125 -23.719 -3.029 1 98.62 71 LEU A N 1
ATOM 544 C CA . LEU A 1 71 ? 10.281 -23.156 -2.344 1 98.62 71 LEU A CA 1
ATOM 545 C C . LEU A 1 71 ? 11.578 -23.75 -2.879 1 98.62 71 LEU A C 1
ATOM 547 O O . LEU A 1 71 ? 11.633 -24.938 -3.191 1 98.62 71 LEU A O 1
ATOM 551 N N . ARG A 1 72 ? 12.539 -22.891 -2.959 1 98.06 72 ARG A N 1
ATOM 552 C CA . ARG A 1 72 ? 13.867 -23.406 -3.301 1 98.06 72 ARG A CA 1
ATOM 553 C C . ARG A 1 72 ? 14.43 -24.266 -2.182 1 98.06 72 ARG A C 1
ATOM 555 O O . ARG A 1 72 ? 14.367 -23.891 -1.009 1 98.06 72 ARG A O 1
ATOM 562 N N . ARG A 1 73 ? 14.938 -25.422 -2.527 1 96.94 73 ARG A N 1
ATOM 563 C CA . ARG A 1 73 ? 15.43 -26.406 -1.557 1 96.94 73 ARG A CA 1
ATOM 564 C C . ARG A 1 73 ? 16.516 -25.797 -0.675 1 96.94 73 ARG A C 1
ATOM 566 O O . ARG A 1 73 ? 16.531 -26.031 0.537 1 96.94 73 ARG A O 1
ATOM 573 N N . ASP A 1 74 ? 17.453 -25.078 -1.301 1 97.31 74 ASP A N 1
ATOM 574 C CA . ASP A 1 74 ? 18.516 -24.375 -0.577 1 97.31 74 ASP A CA 1
ATOM 575 C C . ASP A 1 74 ? 18.25 -22.875 -0.53 1 97.31 74 ASP A C 1
ATOM 577 O O . ASP A 1 74 ? 18.5 -22.172 -1.507 1 97.31 74 ASP A O 1
ATOM 581 N N . VAL A 1 75 ? 17.891 -22.453 0.614 1 96.38 75 VAL A N 1
ATOM 582 C CA . VAL A 1 75 ? 17.469 -21.062 0.789 1 96.38 75 VAL A CA 1
ATOM 583 C C . VAL A 1 75 ? 18.641 -20.125 0.495 1 96.38 75 VAL A C 1
ATOM 585 O O . VAL A 1 75 ? 18.438 -19 0.041 1 96.38 75 VAL A O 1
ATOM 588 N N . ASN A 1 76 ? 19.859 -20.609 0.664 1 95.62 76 ASN A N 1
ATOM 589 C CA . ASN A 1 76 ? 21.062 -19.781 0.466 1 95.62 76 ASN A CA 1
ATOM 590 C C . ASN A 1 76 ? 21.312 -19.516 -1.016 1 95.62 76 ASN A C 1
ATOM 592 O O . ASN A 1 76 ? 22.156 -18.703 -1.365 1 95.62 76 ASN A O 1
ATOM 596 N N . ARG A 1 77 ? 20.547 -20.172 -1.884 1 95.88 77 ARG A N 1
ATOM 597 C CA . ARG A 1 77 ? 20.734 -19.984 -3.318 1 95.88 77 ARG A CA 1
ATOM 598 C C . ARG A 1 77 ? 19.781 -18.922 -3.861 1 95.88 77 ARG A C 1
ATOM 600 O O . ARG A 1 77 ? 19.875 -18.531 -5.023 1 95.88 77 ARG A O 1
ATOM 607 N N . TYR A 1 78 ? 18.891 -18.484 -3.018 1 95.56 78 TYR A N 1
ATOM 608 C CA . TYR A 1 78 ? 18.125 -17.297 -3.402 1 95.56 78 TYR A CA 1
ATOM 609 C C . TYR A 1 78 ? 19.016 -16.062 -3.467 1 95.56 78 TYR A C 1
ATOM 611 O O . TYR A 1 78 ? 20.094 -16.031 -2.85 1 95.56 78 TYR A O 1
ATOM 619 N N . ALA A 1 79 ? 18.562 -15.086 -4.25 1 91.38 79 ALA A N 1
ATOM 620 C CA . ALA A 1 79 ? 19.234 -13.789 -4.18 1 91.38 79 ALA A CA 1
ATOM 621 C C . ALA A 1 79 ? 19.188 -13.227 -2.762 1 91.38 79 ALA A C 1
ATOM 623 O O . ALA A 1 79 ? 18.281 -13.539 -1.989 1 91.38 79 ALA A O 1
ATOM 624 N N . GLU A 1 80 ? 20.094 -12.359 -2.354 1 90.69 80 GLU A N 1
ATOM 625 C CA . GLU A 1 80 ? 20.312 -11.898 -0.984 1 90.69 80 GLU A CA 1
ATOM 626 C C . GLU A 1 80 ? 19.047 -11.242 -0.419 1 90.69 80 GLU A C 1
ATOM 628 O O . GLU A 1 80 ? 18.656 -11.523 0.711 1 90.69 80 GLU A O 1
ATOM 633 N N . PRO A 1 81 ? 18.422 -10.383 -1.186 1 88.56 81 PRO A N 1
ATOM 634 C CA . PRO A 1 81 ? 17.203 -9.781 -0.621 1 88.56 81 PRO A CA 1
ATOM 635 C C . PRO A 1 81 ? 16.141 -10.82 -0.264 1 88.56 81 PRO A C 1
ATOM 637 O O . PRO A 1 81 ? 15.43 -10.664 0.73 1 88.56 81 PRO A O 1
ATOM 640 N N . ILE A 1 82 ? 16.031 -11.859 -1.057 1 92.94 82 ILE A N 1
ATOM 641 C CA . ILE A 1 82 ? 15.07 -12.922 -0.796 1 92.94 82 ILE A CA 1
ATOM 642 C C . ILE A 1 82 ? 15.5 -13.727 0.429 1 92.94 82 ILE A C 1
ATOM 644 O O . ILE A 1 82 ? 14.672 -14.086 1.264 1 92.94 82 ILE A O 1
ATOM 648 N N . GLN A 1 83 ? 16.797 -14 0.557 1 94.31 83 GLN A N 1
ATOM 649 C CA . GLN A 1 83 ? 17.297 -14.695 1.74 1 94.31 83 GLN A CA 1
ATOM 650 C C . GLN A 1 83 ? 16.891 -13.977 3.018 1 94.31 83 GLN A C 1
ATOM 652 O O . GLN A 1 83 ? 16.391 -14.594 3.959 1 94.31 83 GLN A O 1
ATOM 657 N N . LYS A 1 84 ? 17.109 -12.68 3 1 90.62 84 LYS A N 1
ATOM 658 C CA . LYS A 1 84 ? 16.734 -11.875 4.16 1 90.62 84 LYS A CA 1
ATOM 659 C C . LYS A 1 84 ? 15.227 -11.938 4.414 1 90.62 84 LYS A C 1
ATOM 661 O O . LYS A 1 84 ? 14.797 -12.039 5.562 1 90.62 84 LYS A O 1
ATOM 666 N N . HIS A 1 85 ? 14.469 -11.922 3.363 1 91.81 85 HIS A N 1
ATOM 667 C CA . HIS A 1 85 ? 13.016 -11.969 3.473 1 91.81 85 HIS A CA 1
ATOM 668 C C . HIS A 1 85 ? 12.555 -13.297 4.062 1 91.81 85 HIS A C 1
ATOM 670 O O . HIS A 1 85 ? 11.609 -13.328 4.859 1 91.81 85 HIS A O 1
ATOM 676 N N . THR A 1 86 ? 13.188 -14.375 3.711 1 94.75 86 THR A N 1
ATOM 677 C CA . THR A 1 86 ? 12.773 -15.695 4.184 1 94.75 86 THR A CA 1
ATOM 678 C C . THR A 1 86 ? 12.906 -15.789 5.703 1 94.75 86 THR A C 1
ATOM 680 O O . THR A 1 86 ? 12.227 -16.594 6.34 1 94.75 86 THR A O 1
ATOM 683 N N . LYS A 1 87 ? 13.742 -14.961 6.316 1 93.5 87 LYS A N 1
ATOM 684 C CA . LYS A 1 87 ? 13.906 -14.969 7.77 1 93.5 87 LYS A CA 1
ATOM 685 C C . LYS A 1 87 ? 12.625 -14.508 8.461 1 93.5 87 LYS A C 1
ATOM 687 O O . LYS A 1 87 ? 12.383 -14.852 9.625 1 93.5 87 LYS A O 1
ATOM 692 N N . THR A 1 88 ? 11.812 -13.742 7.715 1 90.88 88 THR A N 1
ATOM 693 C CA . THR A 1 88 ? 10.547 -13.273 8.281 1 90.88 88 THR A CA 1
ATOM 694 C C . THR A 1 88 ? 9.445 -14.297 8.055 1 90.88 88 THR A C 1
ATOM 696 O O . THR A 1 88 ? 8.297 -14.078 8.453 1 90.88 88 THR A O 1
ATOM 699 N N . ARG A 1 89 ? 9.75 -15.391 7.453 1 96.69 89 ARG A N 1
ATOM 700 C CA . ARG A 1 89 ? 8.766 -16.391 7.078 1 96.69 89 ARG A CA 1
ATOM 701 C C . ARG A 1 89 ? 9.039 -17.719 7.77 1 96.69 89 ARG A C 1
ATOM 703 O O . ARG A 1 89 ? 8.719 -18.781 7.238 1 96.69 89 ARG A O 1
ATOM 710 N N . GLN A 1 90 ? 9.625 -17.609 8.922 1 96.19 90 GLN A N 1
ATOM 711 C CA . GLN A 1 90 ? 9.961 -18.797 9.711 1 96.19 90 GLN A CA 1
ATOM 712 C C . GLN A 1 90 ? 8.82 -19.156 10.664 1 96.19 90 GLN A C 1
ATOM 714 O O . GLN A 1 90 ? 8.086 -18.266 11.125 1 96.19 90 GLN A O 1
ATOM 719 N N . PRO A 1 91 ? 8.641 -20.438 10.984 1 97.38 91 PRO A N 1
ATOM 720 C CA . PRO A 1 91 ? 9.375 -21.609 10.5 1 97.38 91 PRO A CA 1
ATOM 721 C C . PRO A 1 91 ? 9.094 -21.922 9.031 1 97.38 91 PRO A C 1
ATOM 723 O O . PRO A 1 91 ? 8.031 -21.547 8.516 1 97.38 91 PRO A O 1
ATOM 726 N N . MET A 1 92 ? 10.039 -22.531 8.422 1 98 92 MET A N 1
ATOM 727 C CA . MET A 1 92 ? 9.977 -22.891 7.008 1 98 92 MET A CA 1
ATOM 728 C C . MET A 1 92 ? 10.617 -24.25 6.77 1 98 92 MET A C 1
ATOM 730 O O . MET A 1 92 ? 11.609 -24.594 7.41 1 98 92 MET A O 1
ATOM 734 N N . THR A 1 93 ? 9.984 -25.016 5.934 1 98.19 93 THR A N 1
ATOM 735 C CA . THR A 1 93 ? 10.57 -26.281 5.469 1 98.19 93 THR A CA 1
ATOM 736 C C . THR A 1 93 ? 10.562 -26.344 3.941 1 98.19 93 THR A C 1
ATOM 738 O O . THR A 1 93 ? 9.578 -25.969 3.303 1 98.19 93 THR A O 1
ATOM 741 N N . THR A 1 94 ? 11.711 -26.672 3.416 1 98.06 94 THR A N 1
ATOM 742 C CA . THR A 1 94 ? 11.836 -26.766 1.966 1 98.06 94 THR A CA 1
ATOM 743 C C . THR A 1 94 ? 11.836 -28.219 1.518 1 98.06 94 THR A C 1
ATOM 745 O O . THR A 1 94 ? 12.125 -28.516 0.358 1 98.06 94 THR A O 1
ATOM 748 N N . GLU A 1 95 ? 11.453 -29.094 2.486 1 96.75 95 GLU A N 1
ATOM 749 C CA . GLU A 1 95 ? 11.359 -30.531 2.227 1 96.75 95 GLU A CA 1
ATOM 750 C C . GLU A 1 95 ? 9.93 -31.031 2.371 1 96.75 95 GLU A C 1
ATOM 752 O O . GLU A 1 95 ? 9.297 -30.828 3.412 1 96.75 95 GLU A O 1
ATOM 757 N N . PRO A 1 96 ? 9.516 -31.844 1.411 1 97.81 96 PRO A N 1
ATOM 758 C CA . PRO A 1 96 ? 10.117 -32.094 0.1 1 97.81 96 PRO A CA 1
ATOM 759 C C . PRO A 1 96 ? 10.078 -30.859 -0.811 1 97.81 96 PRO A C 1
ATOM 761 O O . PRO A 1 96 ? 9.281 -29.938 -0.583 1 97.81 96 PRO A O 1
ATOM 764 N N . ASP A 1 97 ? 11.062 -30.734 -1.708 1 98.12 97 ASP A N 1
ATOM 765 C CA . ASP A 1 97 ? 10.906 -29.812 -2.828 1 98.12 97 ASP A CA 1
ATOM 766 C C . ASP A 1 97 ? 10.234 -30.5 -4.016 1 98.12 97 ASP A C 1
ATOM 768 O O . ASP A 1 97 ? 9.883 -31.672 -3.943 1 98.12 97 ASP A O 1
ATOM 772 N N . VAL A 1 98 ? 10.031 -29.781 -5.031 1 98.62 98 VAL A N 1
ATOM 773 C CA . VAL A 1 98 ? 9.242 -30.266 -6.16 1 98.62 98 VAL A CA 1
ATOM 774 C C . VAL A 1 98 ? 9.945 -31.438 -6.816 1 98.62 98 VAL A C 1
ATOM 776 O O . VAL A 1 98 ? 9.297 -32.375 -7.301 1 98.62 98 VAL A O 1
ATOM 779 N N . VAL A 1 99 ? 11.289 -31.5 -6.809 1 98.69 99 VAL A N 1
ATOM 780 C CA . VAL A 1 99 ? 12.055 -32.594 -7.418 1 98.69 99 VAL A CA 1
ATOM 781 C C . VAL A 1 99 ? 11.812 -33.875 -6.652 1 98.69 99 VAL A C 1
ATOM 783 O O . VAL A 1 99 ? 11.57 -34.938 -7.254 1 98.69 99 VAL A O 1
ATOM 786 N N . LYS A 1 100 ? 11.883 -33.75 -5.344 1 98.44 100 LYS A N 1
ATOM 787 C CA . LYS A 1 100 ? 11.625 -34.938 -4.512 1 98.44 100 LYS A CA 1
ATOM 788 C C . LYS A 1 100 ? 10.188 -35.406 -4.68 1 98.44 100 LYS A C 1
ATOM 790 O O . LYS A 1 100 ? 9.938 -36.625 -4.703 1 98.44 100 LYS A O 1
ATOM 795 N N . SER A 1 101 ? 9.281 -34.531 -4.801 1 98.62 101 SER A N 1
ATOM 796 C CA . SER A 1 101 ? 7.883 -34.906 -4.973 1 98.62 101 SER A CA 1
ATOM 797 C C . SER A 1 101 ? 7.652 -35.594 -6.312 1 98.62 101 SER A C 1
ATOM 799 O O . SER A 1 101 ? 6.859 -36.531 -6.406 1 98.62 101 SER A O 1
ATOM 801 N N . LEU A 1 102 ? 8.305 -35.125 -7.387 1 98.69 102 LEU A N 1
ATOM 802 C CA . LEU A 1 102 ? 8.25 -35.812 -8.672 1 98.69 102 LEU A CA 1
ATOM 803 C C . LEU A 1 102 ? 8.828 -37.219 -8.562 1 98.69 102 LEU A C 1
ATOM 805 O O . LEU A 1 102 ? 8.234 -38.188 -9.078 1 98.69 102 LEU A O 1
ATOM 809 N N . LYS A 1 103 ? 9.898 -37.312 -7.852 1 98.5 103 LYS A N 1
ATOM 810 C CA . LYS A 1 103 ? 10.586 -38.594 -7.691 1 98.5 103 LYS A CA 1
ATOM 811 C C . LYS A 1 103 ? 9.688 -39.625 -6.996 1 98.5 103 LYS A C 1
ATOM 813 O O . LYS A 1 103 ? 9.727 -40.812 -7.32 1 98.5 103 LYS A O 1
ATOM 818 N N . ARG A 1 104 ? 8.938 -39.188 -6.051 1 97.69 104 ARG A N 1
ATOM 819 C CA . ARG A 1 104 ? 8.023 -40.062 -5.324 1 97.69 104 ARG A CA 1
ATOM 820 C C . ARG A 1 104 ? 7.078 -40.781 -6.273 1 97.69 104 ARG A C 1
ATOM 822 O O . ARG A 1 104 ? 6.68 -41.906 -6.02 1 97.69 104 ARG A O 1
ATOM 829 N N . GLY A 1 105 ? 6.703 -40.125 -7.375 1 97.75 105 GLY A N 1
ATOM 830 C CA . GLY A 1 105 ? 5.812 -40.75 -8.352 1 97.75 105 GLY A CA 1
ATOM 831 C C . GLY A 1 105 ? 6.543 -41.344 -9.531 1 97.75 105 GLY A C 1
ATOM 832 O O . GLY A 1 105 ? 5.914 -41.812 -10.492 1 97.75 105 GLY A O 1
ATOM 833 N N . GLY A 1 106 ? 7.84 -41.25 -9.516 1 98 106 GLY A N 1
ATOM 834 C CA . GLY A 1 106 ? 8.633 -41.969 -10.516 1 98 106 GLY A CA 1
ATOM 835 C C . GLY A 1 106 ? 9.047 -41.062 -11.672 1 98 106 GLY A C 1
ATOM 836 O O . GLY A 1 106 ? 9.398 -41.562 -12.742 1 98 106 GLY A O 1
ATOM 837 N N . LEU A 1 107 ? 8.992 -39.812 -11.508 1 98.56 107 LEU A N 1
ATOM 838 C CA . LEU A 1 107 ? 9.414 -38.875 -12.555 1 98.56 107 LEU A CA 1
ATOM 839 C C . LEU A 1 107 ? 10.633 -38.094 -12.109 1 98.56 107 LEU A C 1
ATOM 841 O O . LEU A 1 107 ? 10.953 -38.031 -10.922 1 98.56 107 LEU A O 1
ATOM 845 N N . THR A 1 108 ? 11.352 -37.562 -13.016 1 98.5 108 THR A N 1
ATOM 846 C CA . THR A 1 108 ? 12.461 -36.625 -12.805 1 98.5 108 THR A CA 1
ATOM 847 C C . THR A 1 108 ? 12.242 -35.312 -13.562 1 98.5 108 THR A C 1
ATOM 849 O O . THR A 1 108 ? 11.367 -35.25 -14.43 1 98.5 108 THR A O 1
ATOM 852 N N . PRO A 1 109 ? 13 -34.344 -13.195 1 98.62 109 PRO A N 1
ATOM 853 C CA . PRO A 1 109 ? 12.867 -33.062 -13.93 1 98.62 109 PRO A CA 1
ATOM 854 C C . PRO A 1 109 ? 13.055 -33.25 -15.43 1 98.62 109 PRO A C 1
ATOM 856 O O . PRO A 1 109 ? 12.453 -32.5 -16.219 1 98.62 109 PRO A O 1
ATOM 859 N N . ASP A 1 110 ? 13.773 -34.219 -15.898 1 98.38 110 ASP A N 1
ATOM 860 C CA . ASP A 1 110 ? 14.023 -34.438 -17.312 1 98.38 110 ASP A CA 1
ATOM 861 C C . ASP A 1 110 ? 12.75 -34.938 -18.031 1 98.38 110 ASP A C 1
ATOM 863 O O . ASP A 1 110 ? 12.664 -34.875 -19.25 1 98.38 110 ASP A O 1
ATOM 867 N N . ASP A 1 111 ? 11.789 -35.406 -17.281 1 98.38 111 ASP A N 1
ATOM 868 C CA . ASP A 1 111 ? 10.531 -35.875 -17.844 1 98.38 111 ASP A CA 1
ATOM 869 C C . ASP A 1 111 ? 9.547 -34.75 -18.047 1 98.38 111 ASP A C 1
ATOM 871 O O . ASP A 1 111 ? 8.484 -34.938 -18.641 1 98.38 111 ASP A O 1
ATOM 875 N N . ILE A 1 112 ? 9.891 -33.562 -17.594 1 98.69 112 ILE A N 1
ATOM 876 C CA . ILE A 1 112 ? 8.969 -32.438 -17.625 1 98.69 112 ILE A CA 1
ATOM 877 C C . ILE A 1 112 ? 9.227 -31.578 -18.859 1 98.69 112 ILE A C 1
ATOM 879 O O . ILE A 1 112 ? 10.336 -31.078 -19.062 1 98.69 112 ILE A O 1
ATOM 883 N N . ASP A 1 113 ? 8.211 -31.406 -19.656 1 97.62 113 ASP A N 1
ATOM 884 C CA . ASP A 1 113 ? 8.328 -30.656 -20.891 1 97.62 113 ASP A CA 1
ATOM 885 C C . ASP A 1 113 ? 8.242 -29.156 -20.641 1 97.62 113 ASP A C 1
ATOM 887 O O . ASP A 1 113 ? 9.008 -28.375 -21.203 1 97.62 113 ASP A O 1
ATOM 891 N N . TYR A 1 114 ? 7.324 -28.75 -19.781 1 97.38 114 TYR A N 1
ATOM 892 C CA . TYR A 1 114 ? 7.086 -27.344 -19.516 1 97.38 114 TYR A CA 1
ATOM 893 C C . TYR A 1 114 ? 7 -27.078 -18.016 1 97.38 114 TYR A C 1
ATOM 895 O O . TYR A 1 114 ? 6.438 -27.875 -17.266 1 97.38 114 TYR A O 1
ATOM 903 N N . VAL A 1 115 ? 7.582 -26 -17.609 1 98.75 115 VAL A N 1
ATOM 904 C CA . VAL A 1 115 ? 7.316 -25.406 -16.297 1 98.75 115 VAL A CA 1
ATOM 905 C C . VAL A 1 115 ? 6.578 -24.078 -16.469 1 98.75 115 VAL A C 1
ATOM 907 O O . VAL A 1 115 ? 7.035 -23.188 -17.188 1 98.75 115 VAL A O 1
ATOM 910 N N . MET A 1 116 ? 5.445 -24.016 -15.891 1 98.44 116 MET A N 1
ATOM 911 C CA . MET A 1 116 ? 4.648 -22.797 -15.953 1 98.44 116 MET A CA 1
ATOM 912 C C . MET A 1 116 ? 4.578 -22.109 -14.594 1 98.44 116 MET A C 1
ATOM 914 O O . MET A 1 116 ? 4.223 -22.75 -13.594 1 98.44 116 MET A O 1
ATOM 918 N N . TYR A 1 117 ? 4.992 -20.859 -14.539 1 98.62 117 TYR A N 1
ATOM 919 C CA . TYR A 1 117 ? 4.883 -20.094 -13.305 1 98.62 117 TYR A CA 1
ATOM 920 C C . TYR A 1 117 ? 3.566 -19.328 -13.25 1 98.62 117 TYR A C 1
ATOM 922 O O . TYR A 1 117 ? 3.238 -18.578 -14.18 1 98.62 117 TYR A O 1
ATOM 930 N N . SER A 1 118 ? 2.82 -19.609 -12.164 1 98.81 118 SER A N 1
ATOM 931 C CA . SER A 1 118 ? 1.704 -18.703 -11.922 1 98.81 118 SER A CA 1
ATOM 932 C C . SER A 1 118 ? 2.174 -17.25 -11.867 1 98.81 118 SER A C 1
ATOM 934 O O . SER A 1 118 ? 1.525 -16.359 -12.414 1 98.81 118 SER A O 1
ATOM 936 N N . HIS A 1 119 ? 3.205 -17.078 -11.172 1 98.06 119 HIS A N 1
ATOM 937 C CA . HIS A 1 119 ? 3.908 -15.805 -11.062 1 98.06 119 HIS A CA 1
ATOM 938 C C . HIS A 1 119 ? 5.312 -16 -10.5 1 98.06 119 HIS A C 1
ATOM 940 O O . HIS A 1 119 ? 5.699 -17.109 -10.156 1 98.06 119 HIS A O 1
ATOM 946 N N . VAL A 1 120 ? 6.066 -14.867 -10.391 1 96.81 120 VAL A N 1
ATOM 947 C CA . VAL A 1 120 ? 7.496 -15.07 -10.18 1 96.81 120 VAL A CA 1
ATOM 948 C C . VAL A 1 120 ? 7.875 -14.609 -8.773 1 96.81 120 VAL A C 1
ATOM 950 O O . VAL A 1 120 ? 8.977 -14.102 -8.555 1 96.81 120 VAL A O 1
ATOM 953 N N . HIS A 1 121 ? 7.035 -14.734 -7.773 1 96.81 121 HIS A N 1
ATOM 954 C CA . HIS A 1 121 ? 7.43 -14.555 -6.379 1 96.81 121 HIS A CA 1
ATOM 955 C C . HIS A 1 121 ? 8.352 -15.68 -5.918 1 96.81 121 HIS A C 1
ATOM 957 O O . HIS A 1 121 ? 8.281 -16.797 -6.434 1 96.81 121 HIS A O 1
ATOM 963 N N . TRP A 1 122 ? 9.062 -15.422 -4.926 1 96.25 122 TRP A N 1
ATOM 964 C CA . TRP A 1 122 ? 10.148 -16.266 -4.449 1 96.25 122 TRP A CA 1
ATOM 965 C C . TRP A 1 122 ? 9.617 -17.641 -4.02 1 96.25 122 TRP A C 1
ATOM 967 O O . TRP A 1 122 ? 10.32 -18.641 -4.117 1 96.25 122 TRP A O 1
ATOM 977 N N . ASP A 1 123 ? 8.406 -17.656 -3.525 1 98 123 ASP A N 1
ATOM 978 C CA . ASP A 1 123 ? 7.891 -18.891 -2.955 1 98 123 ASP A CA 1
ATOM 979 C C . ASP A 1 123 ? 7.172 -19.734 -4.016 1 98 123 ASP A C 1
ATOM 981 O O . ASP A 1 123 ? 6.488 -20.703 -3.689 1 98 123 ASP A O 1
ATOM 985 N N . HIS A 1 124 ? 7.355 -19.391 -5.273 1 98.56 124 HIS A N 1
ATOM 986 C CA . HIS A 1 124 ? 6.773 -20.156 -6.367 1 98.56 124 HIS A CA 1
ATOM 987 C C . HIS A 1 124 ? 7.84 -20.562 -7.383 1 98.56 124 HIS A C 1
ATOM 989 O O . HIS A 1 124 ? 7.59 -21.406 -8.25 1 98.56 124 HIS A O 1
ATOM 995 N N . ILE A 1 125 ? 9.031 -20.031 -7.316 1 98.06 125 ILE A N 1
ATOM 996 C CA . ILE A 1 125 ? 9.969 -20.141 -8.43 1 98.06 125 ILE A CA 1
ATOM 997 C C . ILE A 1 125 ? 10.883 -21.344 -8.227 1 98.06 125 ILE A C 1
ATOM 999 O O . ILE A 1 125 ? 11.516 -21.812 -9.172 1 98.06 125 ILE A O 1
ATOM 1003 N N . GLY A 1 126 ? 11.023 -21.875 -7.023 1 98 126 GLY A N 1
ATOM 1004 C CA . GLY A 1 126 ? 11.875 -23.047 -6.797 1 98 126 GLY A CA 1
ATOM 1005 C C . GLY A 1 126 ? 13.266 -22.891 -7.398 1 98 126 GLY A C 1
ATOM 1006 O O . GLY A 1 126 ? 13.883 -21.828 -7.285 1 98 126 GLY A O 1
ATOM 1007 N N . GLU A 1 127 ? 13.805 -24.047 -7.906 1 97.56 127 GLU A N 1
ATOM 1008 C CA . GLU A 1 127 ? 15.117 -24.062 -8.547 1 97.56 127 GLU A CA 1
ATOM 1009 C C . GLU A 1 127 ? 15 -24.438 -10.023 1 97.56 127 GLU A C 1
ATOM 1011 O O . GLU A 1 127 ? 15.133 -25.594 -10.391 1 97.56 127 GLU A O 1
ATOM 1016 N N . PRO A 1 128 ? 14.844 -23.422 -10.852 1 97.5 128 PRO A N 1
ATOM 1017 C CA . PRO A 1 128 ? 14.641 -23.703 -12.273 1 97.5 128 PRO A CA 1
ATOM 1018 C C . PRO A 1 128 ? 15.82 -24.453 -12.898 1 97.5 128 PRO A C 1
ATOM 1020 O O . PRO A 1 128 ? 15.648 -25.172 -13.883 1 97.5 128 PRO A O 1
ATOM 1023 N N . ARG A 1 129 ? 17.031 -24.359 -12.344 1 96 129 ARG A N 1
ATOM 1024 C CA . ARG A 1 129 ? 18.219 -25.031 -12.867 1 96 129 ARG A CA 1
ATOM 1025 C C . ARG A 1 129 ? 18.094 -26.547 -12.781 1 96 129 ARG A C 1
ATOM 1027 O O . ARG A 1 129 ? 18.812 -27.281 -13.461 1 96 129 ARG A O 1
ATOM 1034 N N . ASP A 1 130 ? 17.172 -26.984 -11.961 1 97.62 130 ASP A N 1
ATOM 1035 C CA . ASP A 1 130 ? 16.906 -28.406 -11.852 1 97.62 130 ASP A CA 1
ATOM 1036 C C . ASP A 1 130 ? 16.203 -28.938 -13.102 1 97.62 130 ASP A C 1
ATOM 1038 O O . ASP A 1 130 ? 16.141 -30.156 -13.32 1 97.62 130 ASP A O 1
ATOM 1042 N N . PHE A 1 131 ? 15.688 -28.062 -13.961 1 98.25 131 PHE A N 1
ATOM 1043 C CA . PHE A 1 131 ? 14.906 -28.438 -15.133 1 98.25 131 PHE A CA 1
ATOM 1044 C C . PHE A 1 131 ? 15.578 -27.938 -16.406 1 98.25 131 PHE A C 1
ATOM 1046 O O . PHE A 1 131 ? 15.008 -27.125 -17.141 1 98.25 131 PHE A O 1
ATOM 1053 N N . PRO A 1 132 ? 16.672 -28.469 -16.75 1 96.12 132 PRO A N 1
ATOM 1054 C CA . PRO A 1 132 ? 17.484 -27.922 -17.844 1 96.12 132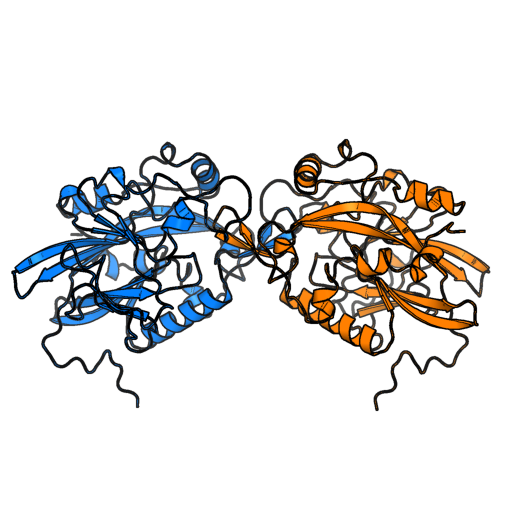 PRO A CA 1
ATOM 1055 C C . PRO A 1 132 ? 16.859 -28.156 -19.219 1 96.12 132 PRO A C 1
ATOM 1057 O O . PRO A 1 132 ? 17.219 -27.469 -20.188 1 96.12 132 PRO A O 1
ATOM 1060 N N . LYS A 1 133 ? 15.93 -29.062 -19.359 1 96.81 133 LYS A N 1
ATOM 1061 C CA . LYS A 1 133 ? 15.367 -29.391 -20.656 1 96.81 133 LYS A CA 1
ATOM 1062 C C . LYS A 1 133 ? 13.969 -28.812 -20.828 1 96.81 133 LYS A C 1
ATOM 1064 O O . LYS A 1 133 ? 13.383 -28.875 -21.906 1 96.81 133 LYS A O 1
ATOM 1069 N N . SER A 1 134 ? 13.422 -28.312 -19.75 1 97.94 134 SER A N 1
ATOM 1070 C CA . SER A 1 134 ? 12.055 -27.812 -19.781 1 97.94 134 SER A CA 1
ATOM 1071 C C . SER A 1 134 ? 11.984 -26.438 -20.422 1 97.94 134 SER A C 1
ATOM 1073 O O . SER A 1 134 ? 12.93 -25.656 -20.344 1 97.94 134 SER A O 1
ATOM 1075 N N . THR A 1 135 ? 10.953 -26.188 -21.109 1 96.88 135 THR A N 1
ATOM 1076 C CA . THR A 1 135 ? 10.586 -24.828 -21.516 1 96.88 135 THR A CA 1
ATOM 1077 C C . THR A 1 135 ? 9.758 -24.141 -20.438 1 96.88 135 THR A C 1
ATOM 1079 O O . THR A 1 135 ? 8.844 -24.75 -19.875 1 96.88 135 THR A O 1
ATOM 1082 N N . PHE A 1 136 ? 10.102 -22.938 -20.141 1 97.56 136 PHE A N 1
ATOM 1083 C CA . PHE A 1 136 ? 9.391 -22.188 -19.109 1 97.56 136 PHE A CA 1
ATOM 1084 C C . PHE A 1 136 ? 8.344 -21.266 -19.734 1 97.56 136 PHE A C 1
ATOM 1086 O O . PHE A 1 136 ? 8.594 -20.641 -20.766 1 97.56 136 PHE A O 1
ATOM 1093 N N . ILE A 1 137 ? 7.152 -21.203 -19.141 1 96.62 137 ILE A N 1
ATOM 1094 C CA . ILE A 1 137 ? 6.059 -20.344 -19.578 1 96.62 137 ILE A CA 1
ATOM 1095 C C . ILE A 1 137 ? 5.68 -19.375 -18.469 1 96.62 137 ILE A C 1
ATOM 1097 O O . ILE A 1 137 ? 5.488 -19.781 -17.312 1 96.62 137 ILE A O 1
ATOM 1101 N N . VAL A 1 138 ? 5.609 -18.078 -18.781 1 96.88 138 VAL A N 1
ATOM 1102 C CA . VAL A 1 138 ? 5.199 -17.062 -17.828 1 96.88 138 VAL A CA 1
ATOM 1103 C C . VAL A 1 138 ? 4.148 -16.156 -18.469 1 96.88 138 VAL A C 1
ATOM 1105 O O . VAL A 1 138 ? 4.02 -16.109 -19.688 1 96.88 138 VAL A O 1
ATOM 1108 N N . GLY A 1 139 ? 3.367 -15.477 -17.609 1 96.25 139 GLY A N 1
ATOM 1109 C CA . GLY A 1 139 ? 2.391 -14.523 -18.109 1 96.25 139 GLY A CA 1
ATOM 1110 C C . GLY A 1 139 ? 3.014 -13.219 -18.562 1 96.25 139 GLY A C 1
ATOM 1111 O O . GLY A 1 139 ? 4.176 -12.945 -18.281 1 96.25 139 GLY A O 1
ATOM 1112 N N . ASN A 1 140 ? 2.203 -12.469 -19.25 1 93.81 140 ASN A N 1
ATOM 1113 C CA . ASN A 1 140 ? 2.65 -11.188 -19.797 1 93.81 140 ASN A CA 1
ATOM 1114 C C . ASN A 1 140 ? 3.047 -10.219 -18.688 1 93.81 140 ASN A C 1
ATOM 1116 O O . ASN A 1 140 ? 2.277 -9.984 -17.75 1 93.81 140 ASN A O 1
ATOM 1120 N N . GLY A 1 141 ? 4.266 -9.695 -18.781 1 92.25 141 GLY A N 1
ATOM 1121 C CA . GLY A 1 141 ? 4.754 -8.75 -17.797 1 92.25 141 GLY A CA 1
ATOM 1122 C C . GLY A 1 141 ? 5.738 -9.359 -16.812 1 92.25 141 GLY A C 1
ATOM 1123 O O . GLY A 1 141 ? 6.453 -8.648 -16.109 1 92.25 141 GLY A O 1
ATOM 1124 N N . SER A 1 142 ? 5.848 -10.688 -16.781 1 94.88 142 SER A N 1
ATOM 1125 C CA . SER A 1 142 ? 6.73 -11.367 -15.836 1 94.88 142 SER A CA 1
ATOM 1126 C C . SER A 1 142 ? 8.195 -11.055 -16.125 1 94.88 142 SER A C 1
ATOM 1128 O O . SER A 1 142 ? 8.977 -10.812 -15.211 1 94.88 142 SER A O 1
ATOM 1130 N N . LEU A 1 143 ? 8.555 -11.039 -17.359 1 93.06 143 LEU A N 1
ATOM 1131 C CA . LEU A 1 143 ? 9.953 -10.828 -17.703 1 93.06 143 LEU A CA 1
ATOM 1132 C C . LEU A 1 143 ? 10.391 -9.406 -17.391 1 93.06 143 LEU A C 1
ATOM 1134 O O . LEU A 1 143 ? 11.531 -9.18 -16.984 1 93.06 143 LEU A O 1
ATOM 1138 N N . ASP A 1 144 ? 9.477 -8.469 -17.562 1 88.75 144 ASP A N 1
ATOM 1139 C CA . ASP A 1 144 ? 9.773 -7.094 -17.172 1 88.75 144 ASP A CA 1
ATOM 1140 C C . ASP A 1 144 ? 10.039 -7.004 -15.664 1 88.75 144 ASP A C 1
ATOM 1142 O O . ASP A 1 144 ? 10.906 -6.246 -15.227 1 88.75 144 ASP A O 1
ATOM 1146 N N . LEU A 1 145 ? 9.305 -7.711 -14.922 1 88.62 145 LEU A N 1
ATOM 1147 C CA . LEU A 1 145 ? 9.5 -7.746 -13.477 1 88.62 145 LEU A CA 1
ATOM 1148 C C . LEU A 1 145 ? 10.867 -8.32 -13.125 1 88.62 145 LEU A C 1
ATOM 1150 O O . LEU A 1 145 ? 11.578 -7.773 -12.281 1 88.62 145 LEU A O 1
ATOM 1154 N N . LEU A 1 146 ? 11.18 -9.406 -13.773 1 89.88 146 LEU A N 1
ATOM 1155 C CA . LEU A 1 146 ? 12.445 -10.078 -13.492 1 89.88 146 LEU A CA 1
ATOM 1156 C C . LEU A 1 146 ? 13.625 -9.18 -13.844 1 89.88 146 LEU A C 1
ATOM 1158 O O . LEU A 1 146 ? 14.617 -9.148 -13.125 1 89.88 146 LEU A O 1
ATOM 1162 N N . GLU A 1 147 ? 13.484 -8.438 -14.859 1 83.25 147 GLU A N 1
ATOM 1163 C CA . GLU A 1 147 ? 14.578 -7.59 -15.336 1 83.25 147 GLU A CA 1
ATOM 1164 C C . GLU A 1 147 ? 14.656 -6.293 -14.539 1 83.25 147 GLU A C 1
ATOM 1166 O O . GLU A 1 147 ? 15.656 -5.574 -14.602 1 83.25 147 GLU A O 1
ATOM 1171 N N . GLY A 1 148 ? 13.703 -6.07 -13.695 1 73.44 148 GLY A N 1
ATOM 1172 C CA . GLY A 1 148 ? 13.68 -4.82 -12.953 1 73.44 148 GLY A CA 1
ATOM 1173 C C . GLY A 1 148 ? 13.305 -3.625 -13.805 1 73.44 148 GLY A C 1
ATOM 1174 O O . GLY A 1 148 ? 13.562 -2.479 -13.43 1 73.44 148 GLY A O 1
ATOM 1175 N N . THR A 1 149 ? 12.852 -3.801 -14.906 1 60.59 149 THR A N 1
ATOM 1176 C CA . THR A 1 149 ? 12.516 -2.713 -15.82 1 60.59 149 THR A CA 1
ATOM 1177 C C . THR A 1 149 ? 11.031 -2.381 -15.742 1 60.59 149 THR A C 1
ATOM 1179 O O . THR A 1 149 ? 10.562 -1.444 -16.391 1 60.59 149 THR A O 1
ATOM 1182 N N . SER A 1 150 ? 10.516 -3.23 -14.891 1 61.66 150 SER A N 1
ATOM 1183 C CA . SER A 1 150 ? 9.102 -2.908 -14.734 1 61.66 150 SER A CA 1
ATOM 1184 C C . SER A 1 150 ? 8.906 -1.51 -14.156 1 61.66 150 SER A C 1
ATOM 1186 O O . SER A 1 150 ? 9.422 -1.205 -13.078 1 61.66 150 SER A O 1
ATOM 1188 N N . LEU A 1 151 ? 8.359 -0.634 -14.883 1 55.31 151 LEU A N 1
ATOM 1189 C CA . LEU A 1 151 ? 8.07 0.724 -14.43 1 55.31 151 LEU A CA 1
ATOM 1190 C C . LEU A 1 151 ? 7.176 0.71 -13.195 1 55.31 151 LEU A C 1
ATOM 1192 O O . LEU A 1 151 ? 7.059 1.72 -12.5 1 55.31 151 LEU A O 1
ATOM 1196 N N . ALA A 1 152 ? 6.84 -0.553 -12.914 1 60.34 152 ALA A N 1
ATOM 1197 C CA . ALA A 1 152 ? 5.855 -0.617 -11.836 1 60.34 152 ALA A CA 1
ATOM 1198 C C . ALA A 1 152 ? 6.539 -0.68 -10.477 1 60.34 152 ALA A C 1
ATOM 1200 O O . ALA A 1 152 ? 5.973 -0.251 -9.469 1 60.34 152 ALA A O 1
ATOM 1201 N N . LEU A 1 153 ? 7.734 -1.249 -10.5 1 70.38 153 LEU A N 1
ATOM 1202 C CA . LEU A 1 153 ? 8.359 -1.452 -9.195 1 70.38 153 LEU A CA 1
ATOM 1203 C C . LEU A 1 153 ? 9.219 -0.252 -8.812 1 70.38 153 LEU A C 1
ATOM 1205 O O . LEU A 1 153 ? 9.977 0.261 -9.641 1 70.38 153 LEU A O 1
ATOM 1209 N N . ARG A 1 154 ? 8.789 0.258 -7.781 1 65.56 154 ARG A N 1
ATOM 1210 C CA . ARG A 1 154 ? 9.57 1.368 -7.234 1 65.56 154 ARG A CA 1
ATOM 1211 C C . ARG A 1 154 ? 10.156 1.008 -5.875 1 65.56 154 ARG A C 1
ATOM 1213 O O . ARG A 1 154 ? 9.609 0.176 -5.152 1 65.56 154 ARG A O 1
ATOM 1220 N N . GLY A 1 155 ? 11.453 1.413 -5.723 1 60.31 155 GLY A N 1
ATOM 1221 C CA . GLY A 1 155 ? 12.094 1.144 -4.449 1 60.31 155 GLY A CA 1
ATOM 1222 C C . GLY A 1 155 ? 13.484 0.546 -4.598 1 60.31 155 GLY A C 1
ATOM 1223 O O . GLY A 1 155 ? 14.047 0.542 -5.691 1 60.31 155 GLY A O 1
ATOM 1224 N N . GLY A 1 156 ? 14.086 0.027 -3.531 1 59.12 156 GLY A N 1
ATOM 1225 C CA . GLY A 1 156 ? 15.445 -0.466 -3.367 1 59.12 156 GLY A CA 1
ATOM 1226 C C . GLY A 1 156 ? 15.727 -1.712 -4.184 1 59.12 156 GLY A C 1
ATOM 1227 O O . GLY A 1 156 ? 15.359 -1.787 -5.359 1 59.12 156 GLY A O 1
ATOM 1228 N N . HIS A 1 157 ? 16.281 -2.668 -3.57 1 62.94 157 HIS A N 1
ATOM 1229 C CA . HIS A 1 157 ? 16.766 -3.916 -4.16 1 62.94 157 HIS A CA 1
ATOM 1230 C C . HIS A 1 157 ? 15.594 -4.824 -4.535 1 62.94 157 HIS A C 1
ATOM 1232 O O . HIS A 1 157 ? 14.742 -5.125 -3.693 1 62.94 157 HIS A O 1
ATOM 1238 N N . SER A 1 158 ? 15.562 -5.223 -5.766 1 68.69 158 SER A N 1
ATOM 1239 C CA . SER A 1 158 ? 14.484 -6.043 -6.312 1 68.69 158 SER A CA 1
ATOM 1240 C C . SER A 1 158 ? 14.453 -7.418 -5.652 1 68.69 158 SER A C 1
ATOM 1242 O O . SER A 1 158 ? 15.5 -8.008 -5.375 1 68.69 158 SER A O 1
ATOM 1244 N N . PHE A 1 159 ? 13.266 -7.832 -5.355 1 79.94 159 PHE A N 1
ATOM 1245 C CA . PHE A 1 159 ? 13.047 -9.164 -4.805 1 79.94 159 PHE A CA 1
ATOM 1246 C C . PHE A 1 159 ? 12.773 -10.172 -5.914 1 79.94 159 PHE A C 1
ATOM 1248 O O . PHE A 1 159 ? 12.18 -11.227 -5.668 1 79.94 159 PHE A O 1
ATOM 1255 N N . PHE A 1 160 ? 13.164 -9.828 -7.113 1 88.56 160 PHE A N 1
ATOM 1256 C CA . PHE A 1 160 ? 13.055 -10.719 -8.266 1 88.56 160 PHE A CA 1
ATOM 1257 C C . PHE A 1 160 ? 14.422 -11.023 -8.844 1 88.56 160 PHE A C 1
ATOM 1259 O O . PHE A 1 160 ? 15.305 -10.164 -8.875 1 88.56 160 PHE A O 1
ATOM 1266 N N . GLU A 1 161 ? 14.609 -12.219 -9.281 1 90.38 161 GLU A N 1
ATOM 1267 C CA . GLU A 1 161 ? 15.898 -12.664 -9.797 1 90.38 161 GLU A CA 1
ATOM 1268 C C . GLU A 1 161 ? 15.984 -12.477 -11.305 1 90.38 161 GLU A C 1
ATOM 1270 O O . GLU A 1 161 ? 15.359 -13.227 -12.062 1 90.38 161 GLU A O 1
ATOM 1275 N N . SER A 1 162 ? 16.812 -11.562 -11.719 1 87.88 162 SER A N 1
ATOM 1276 C CA . SER A 1 162 ? 16.891 -11.203 -13.133 1 87.88 162 SER A CA 1
ATOM 1277 C C . SER A 1 162 ? 17.406 -12.367 -13.969 1 87.88 162 SER A C 1
ATOM 1279 O O . SER A 1 162 ? 17.109 -12.453 -15.164 1 87.88 162 SER A O 1
ATOM 1281 N N . ASP A 1 163 ? 18.125 -13.273 -13.375 1 90.19 163 ASP A N 1
ATOM 1282 C CA . ASP A 1 163 ? 18.688 -14.398 -14.109 1 90.19 163 ASP A CA 1
ATOM 1283 C C . ASP A 1 163 ? 17.906 -15.68 -13.844 1 90.19 163 ASP A C 1
ATOM 1285 O O . ASP A 1 163 ? 18.438 -16.781 -14.016 1 90.19 163 ASP A O 1
ATOM 1289 N N . LEU A 1 164 ? 16.672 -15.531 -13.414 1 93.88 164 LEU A N 1
ATOM 1290 C CA . LEU A 1 164 ? 15.852 -16.688 -13.047 1 93.88 164 LEU A CA 1
ATOM 1291 C C . LEU A 1 164 ? 15.664 -17.625 -14.242 1 93.88 164 LEU A C 1
ATOM 1293 O O . LEU A 1 164 ? 15.727 -18.844 -14.086 1 93.88 164 LEU A O 1
ATOM 1297 N N . LEU A 1 165 ? 15.422 -17.062 -15.398 1 95.44 165 LEU A N 1
ATOM 1298 C CA . LEU A 1 165 ? 15.008 -17.875 -16.531 1 95.44 165 LEU A CA 1
ATOM 1299 C C . LEU A 1 165 ? 15.953 -17.656 -17.719 1 95.44 165 LEU A C 1
ATOM 1301 O O . LEU A 1 165 ? 16.391 -16.531 -17.984 1 95.44 165 LEU A O 1
ATOM 1305 N N . ASP A 1 166 ? 16.25 -18.719 -18.453 1 93.12 166 ASP A N 1
ATOM 1306 C CA . ASP A 1 166 ? 16.953 -18.672 -19.734 1 93.12 166 ASP A CA 1
ATOM 1307 C C . ASP A 1 166 ? 16.031 -18.172 -20.844 1 93.12 166 ASP A C 1
ATOM 1309 O O . ASP A 1 166 ? 15.047 -18.844 -21.172 1 93.12 166 ASP A O 1
ATOM 1313 N N . PRO A 1 167 ? 16.391 -17.078 -21.422 1 90.69 167 PRO A N 1
ATOM 1314 C CA . PRO A 1 167 ? 15.508 -16.531 -22.453 1 90.69 167 PRO A CA 1
ATOM 1315 C C . PRO A 1 167 ? 15.305 -17.5 -23.609 1 90.69 167 PRO A C 1
ATOM 1317 O O . PRO A 1 167 ? 14.25 -17.5 -24.25 1 90.69 167 PRO A O 1
ATOM 1320 N N . ALA A 1 168 ? 16.25 -18.328 -23.906 1 92.81 168 ALA A N 1
ATOM 1321 C CA . ALA A 1 168 ? 16.203 -19.25 -25.031 1 92.81 168 ALA A CA 1
ATOM 1322 C C . ALA A 1 168 ? 15.141 -20.328 -24.812 1 92.81 168 ALA A C 1
ATOM 1324 O O . ALA A 1 168 ? 14.672 -20.953 -25.781 1 92.81 168 ALA A O 1
ATOM 1325 N N . ARG A 1 169 ? 14.734 -20.547 -23.609 1 95.81 169 ARG A N 1
ATOM 1326 C CA . ARG A 1 169 ? 13.742 -21.578 -23.297 1 95.81 169 ARG A CA 1
ATOM 1327 C C . ARG A 1 169 ? 12.586 -21 -22.5 1 95.81 169 ARG A C 1
ATOM 1329 O O . ARG A 1 169 ? 12.016 -21.672 -21.641 1 95.81 169 ARG A O 1
ATOM 1336 N N . THR A 1 170 ? 12.367 -19.734 -22.672 1 95.69 170 THR A N 1
ATOM 1337 C CA . THR A 1 170 ? 11.273 -19.078 -21.953 1 95.69 170 THR A CA 1
ATOM 1338 C C . THR A 1 170 ? 10.258 -18.484 -22.922 1 95.69 170 THR A C 1
ATOM 1340 O O . THR A 1 170 ? 10.633 -17.828 -23.891 1 95.69 170 THR A O 1
ATOM 1343 N N . ILE A 1 171 ? 9.047 -18.781 -22.672 1 93.88 171 ILE A N 1
ATOM 1344 C CA . ILE A 1 171 ? 7.934 -18.219 -23.422 1 93.88 171 ILE A CA 1
ATOM 1345 C C . ILE A 1 171 ? 7.113 -17.297 -22.516 1 93.88 171 ILE A C 1
ATOM 1347 O O . ILE A 1 171 ? 6.641 -17.719 -21.469 1 93.88 171 ILE A O 1
ATOM 1351 N N . GLN A 1 172 ? 6.973 -16.078 -22.859 1 94.44 172 GLN A N 1
ATOM 1352 C CA . GLN A 1 172 ? 6.012 -15.195 -22.203 1 94.44 172 GLN A CA 1
ATOM 1353 C C . GLN A 1 172 ? 4.727 -15.086 -23.031 1 94.44 172 GLN A C 1
ATOM 1355 O O . GLN A 1 172 ? 4.77 -14.805 -24.219 1 94.44 172 GLN A O 1
ATOM 1360 N N . LEU A 1 173 ? 3.625 -15.273 -22.375 1 94.5 173 LEU A N 1
ATOM 1361 C CA . LEU A 1 173 ? 2.332 -15.188 -23.047 1 94.5 173 LEU A CA 1
ATOM 1362 C C . LEU A 1 173 ? 2.062 -13.766 -23.516 1 94.5 173 LEU A C 1
ATOM 1364 O O . LEU A 1 173 ? 2.615 -12.805 -22.969 1 94.5 173 LEU A O 1
ATOM 1368 N N . SER A 1 174 ? 1.234 -13.664 -24.531 1 91.88 174 SER A N 1
ATOM 1369 C CA . SER A 1 174 ? 0.865 -12.352 -25.062 1 91.88 174 SER A CA 1
ATOM 1370 C C . SER A 1 174 ? 0.002 -11.578 -24.062 1 91.88 174 SER A C 1
ATOM 1372 O O . SER A 1 174 ? -0.506 -12.156 -23.094 1 91.88 174 SER A O 1
ATOM 1374 N N . ASP A 1 175 ? -0.122 -10.32 -24.312 1 92.31 175 ASP A N 1
ATOM 1375 C CA . ASP A 1 175 ? -0.95 -9.453 -23.469 1 92.31 175 ASP A CA 1
ATOM 1376 C C . ASP A 1 175 ? -2.43 -9.812 -23.609 1 92.31 175 ASP A C 1
ATOM 1378 O O . ASP A 1 175 ? -2.99 -9.727 -24.703 1 92.31 175 ASP A O 1
ATOM 1382 N N . PRO A 1 176 ? -3.061 -10.172 -22.547 1 93.06 176 PRO A N 1
ATOM 1383 C CA . PRO A 1 176 ? -4.477 -10.531 -22.641 1 93.06 176 PRO A CA 1
ATOM 1384 C C . PRO A 1 176 ? -5.359 -9.352 -23.031 1 93.06 176 PRO A C 1
ATOM 1386 O O . PRO A 1 176 ? -6.504 -9.539 -23.453 1 93.06 176 PRO A O 1
ATOM 1389 N N . LYS A 1 177 ? -5 -8.102 -22.828 1 86.75 177 LYS A N 1
ATOM 1390 C CA . LYS A 1 177 ? -5.785 -6.918 -23.172 1 86.75 177 LYS A CA 1
ATOM 1391 C C . LYS A 1 177 ? -5.699 -6.602 -24.656 1 86.75 177 LYS A C 1
ATOM 1393 O O . LYS A 1 177 ? -6.5 -5.824 -25.172 1 86.75 177 LYS A O 1
ATOM 1398 N N . GLN A 1 178 ? -4.73 -6.992 -25.328 1 76 178 GLN A N 1
ATOM 1399 C CA . GLN A 1 178 ? -4.559 -6.684 -26.75 1 76 178 GLN A CA 1
ATOM 1400 C C . GLN A 1 178 ? -5.301 -7.691 -27.625 1 76 178 GLN A C 1
ATOM 1402 O O . GLN A 1 178 ? -5.078 -8.898 -27.516 1 76 178 GLN A O 1
ATOM 1407 N N . LYS A 1 179 ? -6.727 -7.258 -27.859 1 57.16 179 LYS A N 1
ATOM 1408 C CA . LYS A 1 179 ? -7.551 -8.141 -28.672 1 57.16 179 LYS A CA 1
ATOM 1409 C C . LYS A 1 179 ? -6.773 -8.648 -29.891 1 57.16 179 LYS A C 1
ATOM 1411 O O . LYS A 1 179 ? -6.754 -9.852 -30.156 1 57.16 179 LYS A O 1
ATOM 1416 N N . ASN A 1 180 ? -7.02 -7.73 -30.969 1 45.56 180 ASN A N 1
ATOM 1417 C CA . ASN A 1 180 ? -6.895 -8.141 -32.344 1 45.56 180 ASN A CA 1
ATOM 1418 C C . ASN A 1 180 ? -5.453 -8.508 -32.719 1 45.56 180 ASN A C 1
ATOM 1420 O O . ASN A 1 180 ? -5.008 -8.266 -33.844 1 45.56 180 ASN A O 1
ATOM 1424 N N . VAL A 1 181 ? -4.734 -8.336 -31.828 1 42.72 181 VAL A N 1
ATOM 1425 C CA . VAL A 1 181 ? -3.514 -8.477 -32.625 1 42.72 181 VAL A CA 1
ATOM 1426 C C . VAL A 1 181 ? -3.541 -9.805 -33.375 1 42.72 181 VAL A C 1
ATOM 1428 O O . VAL A 1 181 ? -3.846 -10.852 -32.812 1 42.72 181 VAL A O 1
ATOM 1431 N N . ASP A 1 182 ? -3.797 -9.633 -34.688 1 37.38 182 ASP A N 1
ATOM 1432 C CA . ASP A 1 182 ? -3.547 -10.734 -35.625 1 37.38 182 ASP A CA 1
ATOM 1433 C C . ASP A 1 182 ? -2.531 -11.719 -35.062 1 37.38 182 ASP A C 1
ATOM 1435 O O . ASP A 1 182 ? -1.799 -11.391 -34.125 1 37.38 182 ASP A O 1
ATOM 1439 N N . LYS A 1 183 ? -1.872 -12.445 -36.219 1 35.19 183 LYS A N 1
ATOM 1440 C CA . LYS A 1 183 ? -1.299 -13.789 -36.281 1 35.19 183 LYS A CA 1
ATOM 1441 C C . LYS A 1 183 ? -0.269 -13.992 -35.188 1 35.19 183 LYS A C 1
ATOM 1443 O O . LYS A 1 183 ? 0.274 -13.023 -34.625 1 35.19 183 LYS A O 1
ATOM 1448 N N . THR A 1 184 ? 0.44 -14.805 -35.188 1 36.41 184 THR A N 1
ATOM 1449 C CA . THR A 1 184 ? 1.022 -16.125 -35.375 1 36.41 184 THR A CA 1
ATOM 1450 C C . THR A 1 184 ? 2.51 -16.125 -35.031 1 36.41 184 THR A C 1
ATOM 1452 O O . THR A 1 184 ? 3.205 -17.125 -35.219 1 36.41 184 THR A O 1
ATOM 1455 N N . GLU A 1 185 ? 3.088 -14.867 -35.094 1 36.66 185 GLU A N 1
ATOM 1456 C CA . GLU A 1 185 ? 4.453 -15.25 -35.469 1 36.66 185 GLU A CA 1
ATOM 1457 C C . GLU A 1 185 ? 5.07 -16.141 -34.375 1 36.66 185 GLU A C 1
ATOM 1459 O O . GLU A 1 185 ? 5.684 -17.172 -34.688 1 36.66 185 GLU A O 1
ATOM 1464 N N . GLN A 1 186 ? 5.379 -15.344 -33.219 1 39.25 186 GLN A N 1
ATOM 1465 C CA . GLN A 1 186 ? 6.492 -16 -32.531 1 39.25 186 GLN A CA 1
ATOM 1466 C C . GLN A 1 186 ? 6.043 -17.312 -31.891 1 39.25 186 GLN A C 1
ATOM 1468 O O . GLN A 1 186 ? 6.863 -18.078 -31.375 1 39.25 186 GLN A O 1
ATOM 1473 N N . PHE A 1 187 ? 4.688 -17.297 -31.453 1 40.34 187 PHE A N 1
ATOM 1474 C CA . PHE A 1 187 ? 4.387 -18.578 -30.844 1 40.34 187 PHE A CA 1
ATOM 1475 C C . PHE A 1 187 ? 4.312 -19.672 -31.906 1 40.34 187 PHE A C 1
ATOM 1477 O O . PHE A 1 187 ? 3.65 -20.703 -31.719 1 40.34 187 PHE A O 1
ATOM 1484 N N . LYS A 1 188 ? 4.367 -19.203 -33.25 1 38.88 188 LYS A N 1
ATOM 1485 C CA . LYS A 1 188 ? 4.305 -20.297 -34.219 1 38.88 188 LYS A CA 1
ATOM 1486 C C . LYS A 1 188 ? 5.281 -21.406 -33.844 1 38.88 188 LYS A C 1
ATOM 1488 O O . LYS A 1 188 ? 5.41 -22.406 -34.562 1 38.88 188 LYS A O 1
ATOM 1493 N N . SER A 1 189 ? 6.359 -20.938 -33.375 1 37.16 189 SER A N 1
ATOM 1494 C CA . SER A 1 189 ? 7.184 -22.125 -33.562 1 37.16 189 SER A CA 1
ATOM 1495 C C . SER A 1 189 ? 6.535 -23.344 -32.906 1 37.16 189 SER A C 1
ATOM 1497 O O . SER A 1 189 ? 6.363 -24.375 -33.594 1 37.16 189 SER A O 1
ATOM 1499 N N . LYS A 1 190 ? 7.176 -23.734 -31.719 1 40.03 190 LYS A N 1
ATOM 1500 C CA . LYS A 1 190 ? 7.031 -25.141 -31.375 1 40.03 190 LYS A CA 1
ATOM 1501 C C . LYS A 1 190 ? 5.645 -25.438 -30.812 1 40.03 190 LYS A C 1
ATOM 1503 O O . LYS A 1 190 ? 5.309 -24.984 -29.719 1 40.03 190 LYS A O 1
ATOM 1508 N N . GLY A 1 191 ? 4.711 -26.031 -31.625 1 42.53 191 GLY A N 1
ATOM 1509 C CA . GLY A 1 191 ? 3.432 -26.719 -31.562 1 42.53 191 GLY A CA 1
ATOM 1510 C C . GLY A 1 191 ? 2.395 -25.984 -30.75 1 42.53 191 GLY A C 1
ATOM 1511 O O . GLY A 1 191 ? 1.249 -25.828 -31.172 1 42.53 191 GLY A O 1
ATOM 1512 N N . MET A 1 192 ? 2.51 -25.875 -29.516 1 46.84 192 MET A N 1
ATOM 1513 C CA . MET A 1 192 ? 1.417 -25.875 -28.547 1 46.84 192 MET A CA 1
ATOM 1514 C C . MET A 1 192 ? 0.695 -24.531 -28.531 1 46.84 192 MET A C 1
ATOM 1516 O O . MET A 1 192 ? -0.529 -24.484 -28.391 1 46.84 192 MET A O 1
ATOM 1520 N N . ILE A 1 193 ? 1.374 -23.172 -28.234 1 51.34 193 ILE A N 1
ATOM 1521 C CA . ILE A 1 193 ? 0.654 -22.062 -27.641 1 51.34 193 ILE A CA 1
ATOM 1522 C C . ILE A 1 193 ? 0.186 -21.094 -28.734 1 51.34 193 ILE A C 1
ATOM 1524 O O . ILE A 1 193 ? 0.954 -20.25 -29.203 1 51.34 193 ILE A O 1
ATOM 1528 N N . ASP A 1 194 ? -0.259 -21.484 -29.844 1 51.97 194 ASP A N 1
ATOM 1529 C CA . ASP A 1 194 ? -0.803 -20.516 -30.781 1 51.97 194 ASP A CA 1
ATOM 1530 C C . ASP A 1 194 ? -1.777 -19.562 -30.094 1 51.97 194 ASP A C 1
ATOM 1532 O O . ASP A 1 194 ? -2.928 -19.438 -30.5 1 51.97 194 ASP A O 1
ATOM 1536 N N . GLY A 1 195 ? -1.948 -19.438 -28.797 1 59.16 195 GLY A N 1
ATOM 1537 C CA . GLY A 1 195 ? -3.248 -19.266 -28.156 1 59.16 195 GLY A CA 1
ATOM 1538 C C . GLY A 1 195 ? -3.621 -17.812 -27.938 1 59.16 195 GLY A C 1
ATOM 1539 O O . GLY A 1 195 ? -2.891 -17.062 -27.281 1 59.16 195 GLY A O 1
ATOM 1540 N N . SER A 1 196 ? -4.363 -17.203 -28.906 1 80.06 196 SER A N 1
ATOM 1541 C CA . SER A 1 196 ? -5.09 -15.969 -28.641 1 80.06 196 SER A CA 1
ATOM 1542 C C . SER A 1 196 ? -5.965 -16.094 -27.391 1 80.06 196 SER A C 1
ATOM 1544 O O . SER A 1 196 ? -6.512 -17.172 -27.125 1 80.06 196 SER A O 1
ATOM 1546 N N . TRP A 1 197 ? -5.867 -15.086 -26.609 1 92.25 197 TRP A N 1
ATOM 1547 C CA . TRP A 1 197 ? -6.742 -15.023 -25.438 1 92.25 197 TRP A CA 1
ATOM 1548 C C . TRP A 1 197 ? -8.203 -14.945 -25.859 1 92.25 197 TRP A C 1
ATOM 1550 O O . TRP A 1 197 ? -8.562 -14.164 -26.75 1 92.25 197 TRP A O 1
ATOM 1560 N N . LYS A 1 198 ? -9.016 -15.82 -25.375 1 91.12 198 LYS A N 1
ATOM 1561 C CA . LYS A 1 198 ? -10.453 -15.82 -25.625 1 91.12 198 LYS A CA 1
ATOM 1562 C C . LYS A 1 198 ? -11.242 -16.031 -24.328 1 91.12 198 LYS A C 1
ATOM 1564 O O . LYS A 1 198 ? -10.758 -16.672 -23.391 1 91.12 198 LYS A O 1
ATOM 1569 N N . PRO A 1 199 ? -12.406 -15.453 -24.281 1 93 199 PRO A N 1
ATOM 1570 C CA . PRO A 1 199 ? -13.242 -15.734 -23.109 1 93 199 PRO A CA 1
ATOM 1571 C C . PRO A 1 199 ? -13.695 -17.188 -23.047 1 93 199 PRO A C 1
ATOM 1573 O O . PRO A 1 199 ? -13.797 -17.859 -24.078 1 93 199 PRO A O 1
ATOM 1576 N N . PHE A 1 200 ? -13.883 -17.703 -21.938 1 91.94 200 PHE A N 1
ATOM 1577 C CA . PHE A 1 200 ? -14.461 -19.016 -21.672 1 91.94 200 PHE A CA 1
ATOM 1578 C C . PHE A 1 200 ? -15.375 -18.953 -20.453 1 91.94 200 PHE A C 1
ATOM 1580 O O . PHE A 1 200 ? -14.906 -18.812 -19.312 1 91.94 200 PHE A O 1
ATOM 1587 N N . GLY A 1 201 ? -16.688 -19.031 -20.703 1 89.31 201 GLY A N 1
ATOM 1588 C CA . GLY A 1 201 ? -17.625 -18.828 -19.609 1 89.31 201 GLY A CA 1
ATOM 1589 C C . GLY A 1 201 ? -17.516 -17.469 -18.953 1 89.31 201 GLY A C 1
ATOM 1590 O O . GLY A 1 201 ? -17.578 -16.438 -19.641 1 89.31 201 GLY A O 1
ATOM 1591 N N . HIS A 1 202 ? -17.25 -17.547 -17.641 1 89.69 202 HIS A N 1
ATOM 1592 C CA . HIS A 1 202 ? -17.156 -16.312 -16.859 1 89.69 202 HIS A CA 1
ATOM 1593 C C . HIS A 1 202 ? -15.727 -15.797 -16.828 1 89.69 202 HIS A C 1
ATOM 1595 O O . HIS A 1 202 ? -15.469 -14.727 -16.266 1 89.69 202 HIS A O 1
ATOM 1601 N N . LEU A 1 203 ? -14.852 -16.547 -17.422 1 95.69 203 LEU A N 1
ATOM 1602 C CA . LEU A 1 203 ? -13.461 -16.125 -17.484 1 95.69 203 LEU A CA 1
ATOM 1603 C C . LEU A 1 203 ? -13.211 -15.258 -18.719 1 95.69 203 LEU A C 1
ATOM 1605 O O . LEU A 1 203 ? -13.461 -15.695 -19.844 1 95.69 203 LEU A O 1
ATOM 1609 N N . LYS A 1 204 ? -12.703 -14.117 -18.516 1 94 204 LYS A N 1
ATOM 1610 C CA . LYS A 1 204 ? -12.633 -13.102 -19.578 1 94 204 LYS A CA 1
ATOM 1611 C C . LYS A 1 204 ? -11.531 -13.43 -20.578 1 94 204 LYS A C 1
ATOM 1613 O O . LYS A 1 204 ? -11.68 -13.18 -21.781 1 94 204 LYS A O 1
ATOM 1618 N N . SER A 1 205 ? -10.43 -13.914 -20.172 1 95.88 205 SER A N 1
ATOM 1619 C CA . SER A 1 205 ? -9.266 -14.156 -21.016 1 95.88 205 SER A CA 1
ATOM 1620 C C . SER A 1 205 ? -8.633 -15.508 -20.703 1 95.88 205 SER A C 1
ATOM 1622 O O . SER A 1 205 ? -8.062 -15.703 -19.625 1 95.88 205 SER A O 1
ATOM 1624 N N . THR A 1 206 ? -8.742 -16.422 -21.672 1 95.75 206 THR A N 1
ATOM 1625 C CA . THR A 1 206 ? -8.188 -17.766 -21.516 1 95.75 206 THR A CA 1
ATOM 1626 C C . THR A 1 206 ? -7.465 -18.203 -22.781 1 95.75 206 THR A C 1
ATOM 1628 O O . THR A 1 206 ? -7.711 -17.672 -23.859 1 95.75 206 THR A O 1
ATOM 1631 N N . VAL A 1 207 ? -6.559 -19.094 -22.609 1 93.38 207 VAL A N 1
ATOM 1632 C CA . VAL A 1 207 ? -5.879 -19.766 -23.703 1 93.38 207 VAL A CA 1
ATOM 1633 C C . VAL A 1 207 ? -6.043 -21.281 -23.562 1 93.38 207 VAL A C 1
ATOM 1635 O O . VAL A 1 207 ? -5.656 -21.859 -22.547 1 93.38 207 VAL A O 1
ATOM 1638 N N . ASP A 1 208 ? -6.719 -21.875 -24.562 1 92 208 ASP A N 1
ATOM 1639 C CA . ASP A 1 208 ? -6.785 -23.328 -24.609 1 92 208 ASP A CA 1
ATOM 1640 C C . ASP A 1 208 ? -5.453 -23.938 -25.047 1 92 208 ASP A C 1
ATOM 1642 O O . ASP A 1 208 ? -5.148 -23.984 -26.25 1 92 208 ASP A O 1
ATOM 1646 N N . LEU A 1 209 ? -4.676 -24.406 -24.109 1 91.94 209 LEU A N 1
ATOM 1647 C CA . LEU A 1 209 ? -3.266 -24.703 -24.312 1 91.94 209 LEU A CA 1
ATOM 1648 C C . LEU A 1 209 ? -3.094 -25.797 -25.375 1 91.94 209 LEU A C 1
ATOM 1650 O O . LEU A 1 209 ? -2.242 -25.688 -26.25 1 91.94 209 LEU A O 1
ATOM 1654 N N . PHE A 1 210 ? -3.934 -26.797 -25.328 1 89.94 210 PHE A N 1
ATOM 1655 C CA . PHE A 1 210 ? -3.783 -27.938 -26.219 1 89.94 210 PHE A CA 1
ATOM 1656 C C . PHE A 1 210 ? -4.832 -27.906 -27.328 1 89.94 210 PHE A C 1
ATOM 1658 O O . PHE A 1 210 ? -4.918 -28.844 -28.125 1 89.94 210 PHE A O 1
ATOM 1665 N N . GLN A 1 211 ? -5.719 -26.953 -27.266 1 87.5 211 GLN A N 1
ATOM 1666 C CA . GLN A 1 211 ? -6.766 -26.734 -28.266 1 87.5 211 GLN A CA 1
ATOM 1667 C C . GLN A 1 211 ? -7.754 -27.891 -28.297 1 87.5 211 GLN A C 1
ATOM 1669 O O . GLN A 1 211 ? -8.281 -28.234 -29.344 1 87.5 211 GLN A O 1
ATOM 1674 N N . ASP A 1 212 ? -7.867 -28.516 -27.203 1 88.69 212 ASP A N 1
ATOM 1675 C CA . ASP A 1 212 ? -8.836 -29.609 -27.141 1 88.69 212 ASP A CA 1
ATOM 1676 C C . ASP A 1 212 ? -9.75 -29.453 -25.922 1 88.69 212 ASP A C 1
ATOM 1678 O O . ASP A 1 212 ? -10.539 -30.344 -25.609 1 88.69 212 ASP A O 1
ATOM 1682 N N . GLY A 1 213 ? -9.555 -28.312 -25.188 1 90.69 213 GLY A N 1
ATOM 1683 C CA . GLY A 1 213 ? -10.453 -27.969 -24.094 1 90.69 213 GLY A CA 1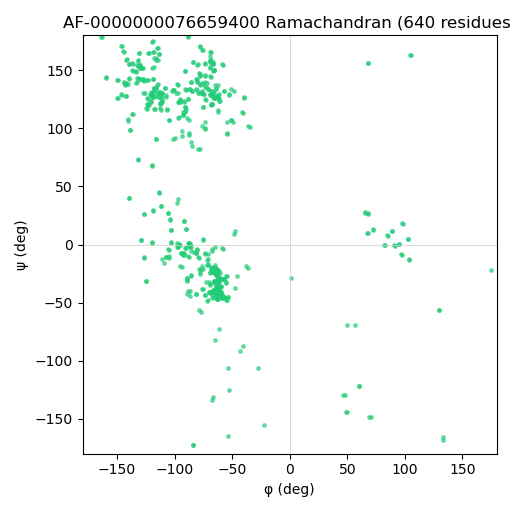
ATOM 1684 C C . GLY A 1 213 ? -10.078 -28.625 -22.781 1 90.69 213 GLY A C 1
ATOM 1685 O O . GLY A 1 213 ? -10.797 -28.5 -21.797 1 90.69 213 GLY A O 1
ATOM 1686 N N . SER A 1 214 ? -8.898 -29.297 -22.766 1 93.81 214 SER A N 1
ATOM 1687 C CA . SER A 1 214 ? -8.531 -30.062 -21.578 1 93.81 214 SER A CA 1
ATOM 1688 C C . SER A 1 214 ? -7.836 -29.172 -20.547 1 93.81 214 SER A C 1
ATOM 1690 O O . SER A 1 214 ? -7.879 -29.453 -19.344 1 93.81 214 SER A O 1
ATOM 1692 N N . LEU A 1 215 ? -7.195 -28.125 -21.016 1 95.25 215 LEU A N 1
ATOM 1693 C CA . LEU A 1 215 ? -6.43 -27.25 -20.125 1 95.25 215 LEU A CA 1
ATOM 1694 C C . LEU A 1 215 ? -6.426 -25.812 -20.641 1 95.25 215 LEU A C 1
ATOM 1696 O O . LEU A 1 215 ? -6.023 -25.562 -21.766 1 95.25 215 LEU A O 1
ATOM 1700 N N . TYR A 1 216 ? -6.848 -24.938 -19.719 1 95.81 216 TYR A N 1
ATOM 1701 C CA . TYR A 1 216 ? -6.875 -23.516 -20.062 1 95.81 216 TYR A CA 1
ATOM 1702 C C . TYR A 1 216 ? -5.934 -22.719 -19.156 1 95.81 216 TYR A C 1
ATOM 1704 O O . TYR A 1 216 ? -5.914 -22.922 -17.938 1 95.81 216 TYR A O 1
ATOM 1712 N N . ILE A 1 217 ? -5.125 -21.875 -19.812 1 97.62 217 ILE A N 1
ATOM 1713 C CA . ILE A 1 217 ? -4.465 -20.812 -19.078 1 97.62 217 ILE A CA 1
ATOM 1714 C C . ILE A 1 217 ? -5.434 -19.641 -18.875 1 97.62 217 ILE A C 1
ATOM 1716 O O . ILE A 1 217 ? -6.137 -19.25 -19.797 1 97.62 217 ILE A O 1
ATOM 1720 N N . VAL A 1 218 ? -5.5 -19.125 -17.656 1 98.12 218 VAL A N 1
ATOM 1721 C CA . VAL A 1 218 ? -6.438 -18.062 -17.344 1 98.12 218 VAL A CA 1
ATOM 1722 C C . VAL A 1 218 ? -5.676 -16.828 -16.875 1 98.12 218 VAL A C 1
ATOM 1724 O O . VAL A 1 218 ? -4.84 -16.906 -15.969 1 98.12 218 VAL A O 1
ATOM 1727 N N . ASP A 1 219 ? -5.953 -15.672 -17.516 1 97.88 219 ASP A N 1
ATOM 1728 C CA . ASP A 1 219 ? -5.441 -14.406 -17 1 97.88 219 ASP A CA 1
ATOM 1729 C C . ASP A 1 219 ? -6.027 -14.102 -15.617 1 97.88 219 ASP A C 1
ATOM 1731 O O . ASP A 1 219 ? -7.242 -14.156 -15.43 1 97.88 219 ASP A O 1
ATOM 1735 N N . ALA A 1 220 ? -5.145 -13.844 -14.688 1 98.44 220 ALA A N 1
ATOM 1736 C CA . ALA A 1 220 ? -5.578 -13.586 -13.32 1 98.44 220 ALA A CA 1
ATOM 1737 C C . ALA A 1 220 ? -4.914 -12.328 -12.758 1 98.44 220 ALA A C 1
ATOM 1739 O O . ALA A 1 220 ? -4.102 -12.406 -11.836 1 98.44 220 ALA A O 1
ATOM 1740 N N . PRO A 1 221 ? -5.352 -11.203 -13.234 1 97.44 221 PRO A N 1
ATOM 1741 C CA . PRO A 1 221 ? -4.691 -9.969 -12.812 1 97.44 221 PRO A CA 1
ATOM 1742 C C . PRO A 1 221 ? -4.945 -9.633 -11.352 1 97.44 221 PRO A C 1
ATOM 1744 O O . PRO A 1 221 ? -5.945 -10.062 -10.773 1 97.44 221 PRO A O 1
ATOM 1747 N N . GLY A 1 222 ? -4.051 -8.828 -10.75 1 97.38 222 GLY A N 1
ATOM 1748 C CA . GLY A 1 222 ? -4.234 -8.305 -9.406 1 97.38 222 GLY A CA 1
ATOM 1749 C C . GLY A 1 222 ? -3.027 -8.523 -8.516 1 97.38 222 GLY A C 1
ATOM 1750 O O . GLY A 1 222 ? -2.477 -7.574 -7.957 1 97.38 222 GLY A O 1
ATOM 1751 N N . HIS A 1 223 ? -2.596 -9.711 -8.359 1 97.56 223 HIS A N 1
ATOM 1752 C CA . HIS A 1 223 ? -1.543 -10.07 -7.414 1 97.56 223 HIS A CA 1
ATOM 1753 C C . HIS A 1 223 ? -0.184 -9.562 -7.883 1 97.56 223 HIS A C 1
ATOM 1755 O O . HIS A 1 223 ? 0.534 -8.906 -7.121 1 97.56 223 HIS A O 1
ATOM 1761 N N . LEU A 1 224 ? 0.128 -9.781 -9.047 1 96.06 224 LEU A N 1
ATOM 1762 C CA . LEU A 1 224 ? 1.397 -9.414 -9.664 1 96.06 224 LEU A CA 1
ATOM 1763 C C . LEU A 1 224 ? 1.271 -9.367 -11.18 1 96.06 224 LEU A C 1
ATOM 1765 O O . LEU A 1 224 ? 0.563 -10.188 -11.773 1 96.06 224 LEU A O 1
ATOM 1769 N N . PRO A 1 225 ? 1.966 -8.414 -11.836 1 92.94 225 PRO A N 1
ATOM 1770 C CA . PRO A 1 225 ? 1.974 -8.484 -13.305 1 92.94 225 PRO A CA 1
ATOM 1771 C C . PRO A 1 225 ? 2.395 -9.852 -13.828 1 92.94 225 PRO A C 1
ATOM 1773 O O . PRO A 1 225 ? 3.393 -10.414 -13.367 1 92.94 225 PRO A O 1
ATOM 1776 N N . GLY A 1 226 ? 1.588 -10.391 -14.719 1 95.56 226 GLY A N 1
ATOM 1777 C CA . GLY A 1 226 ? 1.915 -11.68 -15.312 1 95.56 226 GLY A CA 1
ATOM 1778 C C . GLY A 1 226 ? 1.255 -12.844 -14.602 1 95.56 226 GLY A C 1
ATOM 1779 O O . GLY A 1 226 ? 1.399 -13.992 -15.023 1 95.56 226 GLY A O 1
ATOM 1780 N N . HIS A 1 227 ? 0.487 -12.555 -13.57 1 98.31 227 HIS A N 1
ATOM 1781 C CA . HIS A 1 227 ? -0.142 -13.625 -12.812 1 98.31 227 HIS A CA 1
ATOM 1782 C C . HIS A 1 227 ? -1.155 -14.383 -13.664 1 98.31 227 HIS A C 1
ATOM 1784 O O . HIS A 1 227 ? -2.021 -13.773 -14.297 1 98.31 227 HIS A O 1
ATOM 1790 N N . ILE A 1 228 ? -0.991 -15.695 -13.711 1 98.5 228 ILE A N 1
ATOM 1791 C CA . ILE A 1 228 ? -1.91 -16.547 -14.461 1 98.5 228 ILE A CA 1
ATOM 1792 C C . ILE A 1 228 ? -2.357 -17.719 -13.594 1 98.5 228 ILE A C 1
ATOM 1794 O O . ILE A 1 228 ? -1.674 -18.078 -12.633 1 98.5 228 ILE A O 1
ATOM 1798 N N . ASN A 1 229 ? -3.521 -18.234 -13.883 1 98.88 229 ASN A N 1
ATOM 1799 C CA . ASN A 1 229 ? -4.094 -19.438 -13.289 1 98.88 229 ASN A CA 1
ATOM 1800 C C . ASN A 1 229 ? -4.352 -20.516 -14.336 1 98.88 229 ASN A C 1
ATOM 1802 O O . ASN A 1 229 ? -4.074 -20.312 -15.523 1 98.88 229 ASN A O 1
ATOM 1806 N N . LEU A 1 230 ? -4.777 -21.703 -13.883 1 98.69 230 LEU A N 1
ATOM 1807 C CA . LEU A 1 230 ? -5.113 -22.797 -14.797 1 98.69 230 LEU A CA 1
ATOM 1808 C C . LEU A 1 230 ? -6.508 -23.344 -14.5 1 98.69 230 LEU A C 1
ATOM 1810 O O . LEU A 1 230 ? -6.906 -23.438 -13.336 1 98.69 230 LEU A O 1
ATOM 1814 N N . LEU A 1 231 ? -7.172 -23.656 -15.484 1 98.12 231 LEU A N 1
ATOM 1815 C CA . LEU A 1 231 ? -8.422 -24.406 -15.438 1 98.12 231 LEU A CA 1
ATOM 1816 C C . LEU A 1 231 ? -8.273 -25.75 -16.156 1 98.12 231 LEU A C 1
ATOM 1818 O O . LEU A 1 231 ? -8.078 -25.781 -17.375 1 98.12 231 LEU A O 1
ATOM 1822 N N . ALA A 1 232 ? -8.414 -26.828 -15.422 1 97.75 232 ALA A N 1
ATOM 1823 C CA . ALA A 1 232 ? -8.148 -28.172 -15.945 1 97.75 232 ALA A CA 1
ATOM 1824 C C . ALA A 1 232 ? -9.406 -29.031 -15.914 1 97.75 232 ALA A C 1
ATOM 1826 O O . ALA A 1 232 ? -10.133 -29.047 -14.914 1 97.75 232 ALA A O 1
ATOM 1827 N N . ARG A 1 233 ? -9.633 -29.703 -16.984 1 95.69 233 ARG A N 1
ATOM 1828 C CA . ARG A 1 233 ? -10.656 -30.734 -17.031 1 95.69 233 ARG A CA 1
ATOM 1829 C C . ARG A 1 233 ? -10.086 -32.094 -16.641 1 95.69 233 ARG A C 1
ATOM 1831 O O . ARG A 1 233 ? -9.156 -32.594 -17.297 1 95.69 233 ARG A O 1
ATOM 1838 N N . THR A 1 234 ? -10.562 -32.625 -15.578 1 95.56 234 THR A N 1
ATOM 1839 C CA . THR A 1 234 ? -10.039 -33.875 -15.094 1 95.56 234 THR A CA 1
ATOM 1840 C C . THR A 1 234 ? -11.117 -34.969 -15.094 1 95.56 234 THR A C 1
ATOM 1842 O O . THR A 1 234 ? -12.305 -34.656 -15.25 1 95.56 234 THR A O 1
ATOM 1845 N N . ARG A 1 235 ? -10.641 -36.188 -15.062 1 90.38 235 ARG A N 1
ATOM 1846 C CA . ARG A 1 235 ? -11.555 -37.312 -15 1 90.38 235 ARG A CA 1
ATOM 1847 C C . ARG A 1 235 ? -11.344 -38.125 -13.719 1 90.38 235 ARG A C 1
ATOM 1849 O O . ARG A 1 235 ? -10.211 -38.438 -13.367 1 90.38 235 ARG A O 1
ATOM 1856 N N . GLU A 1 236 ? -12.367 -38.312 -13.047 1 82.81 236 GLU A N 1
ATOM 1857 C CA . GLU A 1 236 ? -12.32 -39.125 -11.836 1 82.81 236 GLU A CA 1
ATOM 1858 C C . GLU A 1 236 ? -12.289 -40.625 -12.172 1 82.81 236 GLU A C 1
ATOM 1860 O O . GLU A 1 236 ? -12.477 -41 -13.328 1 82.81 236 GLU A O 1
ATOM 1865 N N . GLN A 1 237 ? -12.047 -41.375 -11.141 1 78.25 237 GLN A N 1
ATOM 1866 C CA . GLN A 1 237 ? -11.945 -42.812 -11.312 1 78.25 237 GLN A CA 1
ATOM 1867 C C . GLN A 1 237 ? -13.25 -43.406 -11.836 1 78.25 237 GLN A C 1
ATOM 1869 O O . GLN A 1 237 ? -13.25 -44.375 -12.586 1 78.25 237 GLN A O 1
ATOM 1874 N N . ASP A 1 238 ? -14.281 -42.781 -11.477 1 81.5 238 ASP A N 1
ATOM 1875 C CA . ASP A 1 238 ? -15.586 -43.312 -11.875 1 81.5 238 ASP A CA 1
ATOM 1876 C C . ASP A 1 238 ? -15.984 -42.812 -13.258 1 81.5 238 ASP A C 1
ATOM 1878 O O . ASP A 1 238 ? -17.078 -43.094 -13.742 1 81.5 238 ASP A O 1
ATOM 1882 N N . GLY A 1 239 ? -15.148 -42.031 -13.875 1 80.94 239 GLY A N 1
ATOM 1883 C CA . GLY A 1 239 ? -15.383 -41.531 -15.227 1 80.94 239 GLY A CA 1
ATOM 1884 C C . GLY A 1 239 ? -15.992 -40.156 -15.266 1 80.94 239 GLY A C 1
ATOM 1885 O O . GLY A 1 239 ? -16.109 -39.562 -16.344 1 80.94 239 GLY A O 1
ATOM 1886 N N . ARG A 1 240 ? -16.375 -39.688 -14.094 1 84.38 240 ARG A N 1
ATOM 1887 C CA . ARG A 1 240 ? -16.969 -38.344 -14.055 1 84.38 240 ARG A CA 1
ATOM 1888 C C . ARG A 1 240 ? -15.93 -37.281 -14.312 1 84.38 240 ARG A C 1
ATOM 1890 O O . ARG A 1 240 ? -14.805 -37.344 -13.82 1 84.38 240 ARG A O 1
ATOM 1897 N N . GLU A 1 241 ? -16.312 -36.406 -15.141 1 88.06 241 GLU A N 1
ATOM 1898 C CA . GLU A 1 241 ? -15.438 -35.281 -15.445 1 88.06 241 GLU A CA 1
ATOM 1899 C C . GLU A 1 241 ? -15.633 -34.156 -14.438 1 88.06 241 GLU A C 1
ATOM 1901 O O . GLU A 1 241 ? -16.75 -33.906 -13.984 1 88.06 241 GLU A O 1
ATOM 1906 N N . ASN A 1 242 ? -14.547 -33.562 -14.07 1 92.19 242 ASN A N 1
ATOM 1907 C CA . ASN A 1 242 ? -14.539 -32.438 -13.133 1 92.19 242 ASN A CA 1
ATOM 1908 C C . ASN A 1 242 ? -13.594 -31.344 -13.594 1 92.19 242 ASN A C 1
ATOM 1910 O O . ASN A 1 242 ? -12.664 -31.578 -14.359 1 92.19 242 ASN A O 1
ATOM 1914 N N . TRP A 1 243 ? -13.977 -30.109 -13.203 1 95.56 243 TRP A N 1
ATOM 1915 C CA . TRP A 1 243 ? -13.094 -28.984 -13.445 1 95.56 243 TRP A CA 1
ATOM 1916 C C . TRP A 1 243 ? -12.352 -28.578 -12.18 1 95.56 243 TRP A C 1
ATOM 1918 O O . TRP A 1 243 ? -12.945 -28.516 -11.102 1 95.56 243 TRP A O 1
ATOM 1928 N N . VAL A 1 244 ? -11.07 -28.406 -12.352 1 97.94 244 VAL A N 1
ATOM 1929 C CA . VAL A 1 244 ? -10.234 -27.922 -11.25 1 97.94 244 VAL A CA 1
ATOM 1930 C C . VAL A 1 244 ? -9.555 -26.609 -11.641 1 97.94 244 VAL A C 1
ATOM 1932 O O . VAL A 1 244 ? -8.977 -26.516 -12.727 1 97.94 244 VAL A O 1
ATOM 1935 N N . TYR A 1 245 ? -9.703 -25.656 -10.766 1 98.5 245 TYR A N 1
ATOM 1936 C CA . TYR A 1 245 ? -9.078 -24.344 -10.961 1 98.5 245 TYR A CA 1
ATOM 1937 C C . TYR A 1 245 ? -7.898 -24.156 -10.016 1 98.5 245 TYR A C 1
ATOM 1939 O O . TYR A 1 245 ? -8.062 -24.172 -8.797 1 98.5 245 TYR A O 1
ATOM 1947 N N . LEU A 1 246 ? -6.711 -24.031 -10.594 1 98.88 246 LEU A N 1
ATOM 1948 C CA . LEU A 1 246 ? -5.508 -23.703 -9.836 1 98.88 246 LEU A CA 1
ATOM 1949 C C . LEU A 1 246 ? -5.277 -22.203 -9.773 1 98.88 246 LEU A C 1
ATOM 1951 O O . LEU A 1 246 ? -4.867 -21.594 -10.766 1 98.88 246 LEU A O 1
ATOM 1955 N N . ALA A 1 247 ? -5.375 -21.641 -8.602 1 98.88 247 ALA A N 1
ATOM 1956 C CA . ALA A 1 247 ? -5.617 -20.203 -8.5 1 98.88 247 ALA A CA 1
ATOM 1957 C C . ALA A 1 247 ? -4.34 -19.453 -8.133 1 98.88 247 ALA A C 1
ATOM 1959 O O . ALA A 1 247 ? -4.348 -18.234 -7.98 1 98.88 247 ALA A O 1
ATOM 1960 N N . GLY A 1 248 ? -3.225 -20.172 -7.996 1 98.62 248 GLY A N 1
ATOM 1961 C CA . GLY A 1 248 ? -2.025 -19.469 -7.566 1 98.62 248 GLY A CA 1
ATOM 1962 C C . GLY A 1 248 ? -2.26 -18.562 -6.371 1 98.62 248 GLY A C 1
ATOM 1963 O O . GLY A 1 248 ? -2.816 -19 -5.359 1 98.62 248 GLY A O 1
ATOM 1964 N N . ASP A 1 249 ? -1.792 -17.297 -6.547 1 98.69 249 ASP A N 1
ATOM 1965 C CA . ASP A 1 249 ? -1.912 -16.359 -5.441 1 98.69 249 ASP A CA 1
ATOM 1966 C C . ASP A 1 249 ? -3.018 -15.336 -5.707 1 98.69 249 ASP A C 1
ATOM 1968 O O . ASP A 1 249 ? -2.971 -14.219 -5.199 1 98.69 249 ASP A O 1
ATOM 1972 N N . ALA A 1 250 ? -4 -15.773 -6.527 1 98.56 250 ALA A N 1
ATOM 1973 C CA . ALA A 1 250 ? -5.16 -14.898 -6.684 1 98.56 250 ALA A CA 1
ATOM 1974 C C . ALA A 1 250 ? -5.809 -14.602 -5.336 1 98.56 250 ALA A C 1
ATOM 1976 O O . ALA A 1 250 ? -6.398 -13.539 -5.141 1 98.56 250 ALA A O 1
ATOM 1977 N N . CYS A 1 251 ? -5.68 -15.523 -4.492 1 97.94 251 CYS A N 1
ATOM 1978 C CA . CYS A 1 251 ? -6.176 -15.461 -3.123 1 97.94 251 CYS A CA 1
ATOM 1979 C C . CYS A 1 251 ? -5.297 -16.281 -2.189 1 97.94 251 CYS A C 1
ATOM 1981 O O . CYS A 1 251 ? -4.871 -17.391 -2.539 1 97.94 251 CYS A O 1
ATOM 1983 N N . HIS A 1 252 ? -5.074 -15.75 -0.952 1 97.38 252 HIS A N 1
ATOM 1984 C CA . HIS A 1 252 ? -4.094 -16.406 -0.095 1 97.38 252 HIS A CA 1
ATOM 1985 C C . HIS A 1 252 ? -4.777 -17.156 1.049 1 97.38 252 HIS A C 1
ATOM 1987 O O . HIS A 1 252 ? -4.125 -17.906 1.784 1 97.38 252 HIS A O 1
ATOM 1993 N N . ASP A 1 253 ? -6.023 -16.938 1.217 1 96.88 253 ASP A N 1
ATOM 1994 C CA . ASP A 1 253 ? -6.754 -17.562 2.322 1 96.88 253 ASP A CA 1
ATOM 1995 C C . ASP A 1 253 ? -8.195 -17.875 1.92 1 96.88 253 ASP A C 1
ATOM 1997 O O . ASP A 1 253 ? -8.93 -17 1.474 1 96.88 253 ASP A O 1
ATOM 2001 N N . ARG A 1 254 ? -8.617 -19.062 2.152 1 96.75 254 ARG A N 1
ATOM 2002 C CA . ARG A 1 254 ? -9.938 -19.516 1.737 1 96.75 254 ARG A CA 1
ATOM 2003 C C . ARG A 1 254 ? -11.031 -18.703 2.434 1 96.75 254 ARG A C 1
ATOM 2005 O O . ARG A 1 254 ? -12.148 -18.594 1.923 1 96.75 254 ARG A O 1
ATOM 2012 N N . ARG A 1 255 ? -10.742 -18.188 3.6 1 97.31 255 ARG A N 1
ATOM 2013 C CA . ARG A 1 255 ? -11.727 -17.406 4.344 1 97.31 255 ARG A CA 1
ATOM 2014 C C . ARG A 1 255 ? -12.102 -16.141 3.592 1 97.31 255 ARG A C 1
ATOM 2016 O O . ARG A 1 255 ? -13.172 -15.578 3.809 1 97.31 255 ARG A O 1
ATOM 2023 N N . ILE A 1 256 ? -11.242 -15.688 2.672 1 97.88 256 ILE A N 1
ATOM 2024 C CA . ILE A 1 256 ? -11.562 -14.562 1.801 1 97.88 256 ILE A CA 1
ATOM 2025 C C . ILE A 1 256 ? -12.57 -15.008 0.739 1 97.88 256 ILE A C 1
ATOM 2027 O O . ILE A 1 256 ? -13.562 -14.312 0.487 1 97.88 256 ILE A O 1
ATOM 2031 N N . LEU A 1 257 ? -12.344 -16.188 0.159 1 96.75 257 LEU A N 1
ATOM 2032 C CA . LEU A 1 257 ? -13.25 -16.719 -0.857 1 96.75 257 LEU A CA 1
ATOM 2033 C C . LEU A 1 257 ? -14.641 -16.938 -0.28 1 96.75 257 LEU A C 1
ATOM 2035 O O . LEU A 1 257 ? -15.641 -16.781 -0.981 1 96.75 257 LEU A O 1
ATOM 2039 N N . ARG A 1 258 ? -14.695 -17.281 0.981 1 96.56 258 ARG A N 1
ATOM 2040 C CA . ARG A 1 258 ? -15.977 -17.562 1.635 1 96.56 258 ARG A CA 1
ATOM 2041 C C . ARG A 1 258 ? -16.594 -16.281 2.199 1 96.56 258 ARG A C 1
ATOM 2043 O O . ARG A 1 258 ? -17.578 -16.344 2.938 1 96.56 258 ARG A O 1
ATOM 2050 N N . ASN A 1 259 ? -16 -15.172 2.031 1 95.19 259 ASN A N 1
ATOM 2051 C CA . ASN A 1 259 ? -16.469 -13.867 2.486 1 95.19 259 ASN A CA 1
ATOM 2052 C C . ASN A 1 259 ? -16.453 -13.766 4.008 1 95.19 259 ASN A C 1
ATOM 2054 O O . ASN A 1 259 ? -17.25 -13.039 4.598 1 95.19 259 ASN A O 1
ATOM 2058 N N . GLU A 1 260 ? -15.562 -14.539 4.633 1 96.5 260 GLU A N 1
ATOM 2059 C CA . GLU A 1 260 ? -15.398 -14.484 6.082 1 96.5 260 GLU A CA 1
ATOM 2060 C C . GLU A 1 260 ? -14.359 -13.438 6.48 1 96.5 260 GLU A C 1
ATOM 2062 O O . GLU A 1 260 ? -14.398 -12.906 7.59 1 96.5 260 GLU A O 1
ATOM 2067 N N . LYS A 1 261 ? -13.398 -13.242 5.629 1 97.31 261 LYS A N 1
ATOM 2068 C CA . LYS A 1 261 ? -12.32 -12.273 5.805 1 97.31 261 LYS A CA 1
ATOM 2069 C C . LYS A 1 261 ? -12.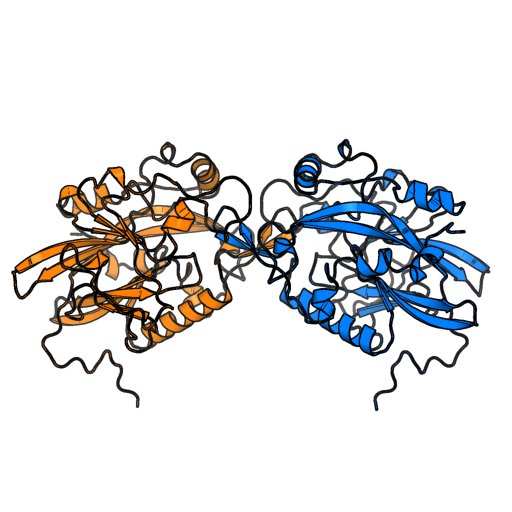148 -11.414 4.555 1 97.31 261 LYS A C 1
ATOM 2071 O O . LYS A 1 261 ? -12.695 -11.727 3.5 1 97.31 261 LYS A O 1
ATOM 2076 N N . GLU A 1 262 ? -11.438 -10.328 4.711 1 96.81 262 GLU A N 1
ATOM 2077 C CA . GLU A 1 262 ? -11.07 -9.445 3.611 1 96.81 262 GLU A CA 1
ATOM 2078 C C . GLU A 1 262 ? -9.562 -9.469 3.373 1 96.81 262 GLU A C 1
ATOM 2080 O O . GLU A 1 262 ? -8.805 -9.977 4.203 1 96.81 262 GLU A O 1
ATOM 2085 N N . ILE A 1 263 ? -9.203 -8.969 2.201 1 96.75 263 ILE A N 1
ATOM 2086 C CA . ILE A 1 263 ? -7.781 -8.836 1.905 1 96.75 263 ILE A CA 1
ATOM 2087 C C . ILE A 1 263 ? -7.109 -7.973 2.971 1 96.75 263 ILE A C 1
ATOM 2089 O O . ILE A 1 263 ? -7.621 -6.906 3.324 1 96.75 263 ILE A O 1
ATOM 2093 N N . GLY A 1 264 ? -6.051 -8.43 3.445 1 94.38 264 GLY A N 1
ATOM 2094 C CA . GLY A 1 264 ? -5.32 -7.684 4.461 1 94.38 264 GLY A CA 1
ATOM 2095 C C . GLY A 1 264 ? -4.586 -6.477 3.902 1 94.38 264 GLY A C 1
ATOM 2096 O O . GLY A 1 264 ? -4.113 -6.504 2.764 1 94.38 264 GLY A O 1
ATOM 2097 N N . GLU A 1 265 ? -4.531 -5.449 4.695 1 92.75 265 GLU A N 1
ATOM 2098 C CA . GLU A 1 265 ? -3.676 -4.281 4.516 1 92.75 265 GLU A CA 1
ATOM 2099 C C . GLU A 1 265 ? -2.908 -3.953 5.793 1 92.75 265 GLU A C 1
ATOM 2101 O O . GLU A 1 265 ? -3.35 -4.297 6.891 1 92.75 265 GLU A O 1
ATOM 2106 N N . TRP A 1 266 ? -1.728 -3.328 5.594 1 90.75 266 TRP A N 1
ATOM 2107 C CA . TRP A 1 266 ? -0.94 -2.955 6.766 1 90.75 266 TRP A CA 1
ATOM 2108 C C . TRP A 1 266 ? -0.202 -1.643 6.527 1 90.75 266 TRP A C 1
ATOM 2110 O O . TRP A 1 266 ? -0.161 -1.141 5.402 1 90.75 266 TRP A O 1
ATOM 2120 N N . LEU A 1 267 ? 0.299 -1.099 7.598 1 89.56 267 LEU A N 1
ATOM 2121 C CA . LEU A 1 267 ? 1.136 0.094 7.516 1 89.56 267 LEU A CA 1
ATOM 2122 C C . LEU A 1 267 ? 2.611 -0.268 7.641 1 89.56 267 LEU A C 1
ATOM 2124 O O . LEU A 1 267 ? 3 -1.012 8.547 1 89.56 267 LEU A O 1
ATOM 2128 N N . ASP A 1 268 ? 3.379 0.268 6.781 1 87.62 268 ASP A N 1
ATOM 2129 C CA . ASP A 1 268 ? 4.812 0.02 6.906 1 87.62 268 ASP A CA 1
ATOM 2130 C C . ASP A 1 268 ? 5.453 0.984 7.902 1 87.62 268 ASP A C 1
ATOM 2132 O O . ASP A 1 268 ? 4.75 1.697 8.625 1 87.62 268 ASP A O 1
ATOM 2136 N N . ALA A 1 269 ? 6.777 0.985 8.008 1 82.31 269 ALA A N 1
ATOM 2137 C CA . ALA A 1 269 ? 7.523 1.73 9.016 1 82.31 269 ALA A CA 1
ATOM 2138 C C . ALA A 1 269 ? 7.332 3.234 8.844 1 82.31 269 ALA A C 1
ATOM 2140 O O . ALA A 1 269 ? 7.551 4.008 9.781 1 82.31 269 ALA A O 1
ATOM 2141 N N . HIS A 1 270 ? 6.914 3.658 7.613 1 84.38 270 HIS A N 1
ATOM 2142 C CA . HIS A 1 270 ? 6.68 5.07 7.332 1 84.38 270 HIS A CA 1
ATOM 2143 C C . HIS A 1 270 ? 5.227 5.453 7.59 1 84.38 270 HIS A C 1
ATOM 2145 O O . HIS A 1 270 ? 4.867 6.629 7.508 1 84.38 270 HIS A O 1
ATOM 2151 N N . GLY A 1 271 ? 4.398 4.445 7.836 1 87.31 271 GLY A N 1
ATOM 2152 C CA . GLY A 1 271 ? 2.973 4.695 7.98 1 87.31 271 GLY A CA 1
ATOM 2153 C C . GLY A 1 271 ? 2.223 4.641 6.664 1 87.31 271 GLY A C 1
ATOM 2154 O O . GLY A 1 271 ? 1.08 5.098 6.574 1 87.31 271 GLY A O 1
ATOM 2155 N N . TYR A 1 272 ? 2.895 4.145 5.625 1 89.81 272 TYR A N 1
ATOM 2156 C CA . TYR A 1 272 ? 2.232 3.967 4.34 1 89.81 272 TYR A CA 1
ATOM 2157 C C . TYR A 1 272 ? 1.404 2.688 4.328 1 89.81 272 TYR A C 1
ATOM 2159 O O . TYR A 1 272 ? 1.828 1.66 4.859 1 89.81 272 TYR A O 1
ATOM 2167 N N . THR A 1 273 ? 0.253 2.744 3.734 1 93.88 273 THR A N 1
ATOM 2168 C CA . THR A 1 273 ? -0.551 1.534 3.615 1 93.88 273 THR A CA 1
ATOM 2169 C C . THR A 1 273 ? 0.003 0.623 2.523 1 93.88 273 THR A C 1
ATOM 2171 O O . THR A 1 273 ? 0.425 1.098 1.466 1 93.88 273 THR A O 1
ATOM 2174 N N . CYS A 1 274 ? 0.022 -0.668 2.805 1 94 274 CYS A N 1
ATOM 2175 C CA . CYS A 1 274 ? 0.54 -1.668 1.876 1 94 274 CYS A CA 1
ATOM 2176 C C . CYS A 1 274 ? -0.472 -2.785 1.658 1 94 274 CYS A C 1
ATOM 2178 O O . CYS A 1 274 ? -1.299 -3.061 2.529 1 94 274 CYS A O 1
ATOM 2180 N N . CYS A 1 275 ? -0.4 -3.35 0.548 1 95.62 275 CYS A N 1
ATOM 2181 C CA . CYS A 1 275 ? -1.219 -4.496 0.169 1 95.62 275 CYS A CA 1
ATOM 2182 C C . CYS A 1 275 ? -0.403 -5.512 -0.621 1 95.62 275 CYS A C 1
ATOM 2184 O O . CYS A 1 275 ? 0.412 -5.137 -1.466 1 95.62 275 CYS A O 1
ATOM 2186 N N . ILE A 1 276 ? -0.64 -6.766 -0.419 1 95.62 276 ILE A N 1
ATOM 2187 C CA . ILE A 1 276 ? 0.139 -7.832 -1.039 1 95.62 276 ILE A CA 1
ATOM 2188 C C . ILE A 1 276 ? -0.142 -7.871 -2.539 1 95.62 276 ILE A C 1
ATOM 2190 O O . ILE A 1 276 ? 0.629 -8.453 -3.309 1 95.62 276 ILE A O 1
ATOM 2194 N N . HIS A 1 277 ? -1.3 -7.363 -2.943 1 97 277 HIS A N 1
ATOM 2195 C CA . HIS A 1 277 ? -1.682 -7.352 -4.352 1 97 277 HIS A CA 1
ATOM 2196 C C . HIS A 1 277 ? -1.223 -6.066 -5.031 1 97 277 HIS A C 1
ATOM 2198 O O . HIS A 1 277 ? -1.427 -4.969 -4.504 1 97 277 HIS A O 1
ATOM 2204 N N . ALA A 1 278 ? -0.649 -6.25 -6.16 1 94.25 278 ALA A N 1
ATOM 2205 C CA . ALA A 1 278 ? -0.159 -5.113 -6.938 1 94.25 278 ALA A CA 1
ATOM 2206 C C . ALA A 1 278 ? -1.306 -4.195 -7.352 1 94.25 278 ALA A C 1
ATOM 2208 O O . ALA A 1 278 ? -1.119 -2.986 -7.5 1 94.25 278 ALA A O 1
ATOM 2209 N N . ASP A 1 279 ? -2.422 -4.703 -7.555 1 94.25 279 ASP A N 1
ATOM 2210 C CA . ASP A 1 279 ? -3.66 -4.008 -7.887 1 94.25 279 ASP A CA 1
ATOM 2211 C C . ASP A 1 279 ? -4.848 -4.609 -7.137 1 94.25 279 ASP A C 1
ATOM 2213 O O . ASP A 1 279 ? -5.418 -5.609 -7.566 1 94.25 279 ASP A O 1
ATOM 2217 N N . ARG A 1 280 ? -5.172 -3.959 -6.094 1 94.5 280 ARG A N 1
ATOM 2218 C CA . ARG A 1 280 ? -6.176 -4.52 -5.191 1 94.5 280 ARG A CA 1
ATOM 2219 C C . ARG A 1 280 ? -7.52 -4.668 -5.895 1 94.5 280 ARG A C 1
ATOM 2221 O O . ARG A 1 280 ? -8.203 -5.68 -5.734 1 94.5 280 ARG A O 1
ATOM 2228 N N . LYS A 1 281 ? -7.93 -3.65 -6.613 1 94.62 281 LYS A N 1
ATOM 2229 C CA . LYS A 1 281 ? -9.211 -3.695 -7.309 1 94.62 281 LYS A CA 1
ATOM 2230 C C . LYS A 1 281 ? -9.266 -4.867 -8.289 1 94.62 281 LYS A C 1
ATOM 2232 O O . LYS A 1 281 ? -10.258 -5.602 -8.328 1 94.62 281 LYS A O 1
ATOM 2237 N N . ALA A 1 282 ? -8.195 -5.066 -9.055 1 96.94 282 ALA A N 1
ATOM 2238 C CA . ALA A 1 282 ? -8.125 -6.184 -9.992 1 96.94 282 ALA A CA 1
ATOM 2239 C C . ALA A 1 282 ? -8.125 -7.52 -9.25 1 96.94 282 ALA A C 1
ATOM 2241 O O . ALA A 1 282 ? -8.742 -8.484 -9.711 1 96.94 282 ALA A O 1
ATOM 2242 N N . ALA A 1 283 ? -7.441 -7.551 -8.133 1 98.12 283 ALA A N 1
ATOM 2243 C CA . ALA A 1 283 ? -7.418 -8.773 -7.328 1 98.12 283 ALA A CA 1
ATOM 2244 C C . ALA A 1 283 ? -8.812 -9.141 -6.844 1 98.12 283 ALA A C 1
ATOM 2246 O O . ALA A 1 283 ? -9.219 -10.305 -6.906 1 98.12 283 ALA A O 1
ATOM 2247 N N . GLU A 1 284 ? -9.516 -8.148 -6.406 1 97.56 284 GLU A N 1
ATOM 2248 C CA . GLU A 1 284 ? -10.883 -8.383 -5.934 1 97.56 284 GLU A CA 1
ATOM 2249 C C . GLU A 1 284 ? -11.766 -8.906 -7.059 1 97.56 284 GLU A C 1
ATOM 2251 O O . GLU A 1 284 ? -12.578 -9.805 -6.844 1 97.56 284 GLU A O 1
ATOM 2256 N N . ALA A 1 285 ? -11.609 -8.367 -8.219 1 97.62 285 ALA A N 1
ATOM 2257 C CA . ALA A 1 285 ? -12.375 -8.836 -9.375 1 97.62 285 ALA A CA 1
ATOM 2258 C C . ALA A 1 285 ? -12.016 -10.289 -9.703 1 97.62 285 ALA A C 1
ATOM 2260 O O . ALA A 1 285 ? -12.898 -11.094 -10.008 1 97.62 285 ALA A O 1
ATOM 2261 N N . THR A 1 286 ? -10.758 -10.609 -9.68 1 98.38 286 THR A N 1
ATOM 2262 C CA . THR A 1 286 ? -10.305 -11.977 -9.922 1 98.38 286 THR A CA 1
ATOM 2263 C C . THR A 1 286 ? -10.883 -12.93 -8.875 1 98.38 286 THR A C 1
ATOM 2265 O O . THR A 1 286 ? -11.383 -14.008 -9.219 1 98.38 286 THR A O 1
ATOM 2268 N N . ILE A 1 287 ? -10.906 -12.523 -7.617 1 98.5 287 ILE A N 1
ATOM 2269 C CA . ILE A 1 287 ? -11.445 -13.336 -6.531 1 98.5 287 ILE A CA 1
ATOM 2270 C C . ILE A 1 287 ? -12.938 -13.57 -6.766 1 98.5 287 ILE A C 1
ATOM 2272 O O . ILE A 1 287 ? -13.43 -14.688 -6.574 1 98.5 287 ILE A O 1
ATOM 2276 N N . GLU A 1 288 ? -13.602 -12.547 -7.195 1 97.88 288 GLU A N 1
ATOM 2277 C CA . GLU A 1 288 ? -15.023 -12.703 -7.484 1 97.88 288 GLU A CA 1
ATOM 2278 C C . GLU A 1 288 ? -15.258 -13.711 -8.602 1 97.88 288 GLU A C 1
ATOM 2280 O O . GLU A 1 288 ? -16.172 -14.531 -8.531 1 97.88 288 GLU A O 1
ATOM 2285 N N . SER A 1 289 ? -14.477 -13.656 -9.617 1 97.75 289 SER A N 1
ATOM 2286 C CA . SER A 1 289 ? -14.57 -14.617 -10.703 1 97.75 289 SER A CA 1
ATOM 2287 C C . SER A 1 289 ? -14.352 -16.047 -10.203 1 97.75 289 SER A C 1
ATOM 2289 O O . SER A 1 289 ? -15.047 -16.969 -10.641 1 97.75 289 SER A O 1
ATOM 2291 N N . ILE A 1 290 ? -13.438 -16.203 -9.352 1 98.25 290 ILE A N 1
ATOM 2292 C CA . ILE A 1 290 ? -13.125 -17.516 -8.797 1 98.25 290 ILE A CA 1
ATOM 2293 C C . ILE A 1 290 ? -14.289 -18 -7.941 1 98.25 290 ILE A C 1
ATOM 2295 O O . ILE A 1 290 ? -14.641 -19.188 -7.98 1 98.25 290 ILE A O 1
ATOM 2299 N N . ARG A 1 291 ? -14.883 -17.109 -7.199 1 97.38 291 ARG A N 1
ATOM 2300 C CA . ARG A 1 291 ? -16.047 -17.469 -6.402 1 97.38 291 ARG A CA 1
ATOM 2301 C C . ARG A 1 291 ? -17.172 -18 -7.285 1 97.38 291 ARG A C 1
ATOM 2303 O O . ARG A 1 291 ? -17.812 -19 -6.941 1 97.38 291 ARG A O 1
ATOM 2310 N N . ILE A 1 292 ? -17.375 -17.359 -8.344 1 96.5 292 ILE A N 1
ATOM 2311 C CA . ILE A 1 292 ? -18.406 -17.781 -9.289 1 96.5 292 ILE A CA 1
ATOM 2312 C C . ILE A 1 292 ? -18.094 -19.188 -9.805 1 96.5 292 ILE A C 1
ATOM 2314 O O . ILE A 1 292 ? -18.984 -20.031 -9.898 1 96.5 292 ILE A O 1
ATOM 2318 N N . LEU A 1 293 ? -16.844 -19.453 -10.109 1 96.69 293 LEU A N 1
ATOM 2319 C CA . LEU A 1 293 ? -16.453 -20.781 -10.555 1 96.69 293 LEU A CA 1
ATOM 2320 C C . LEU A 1 293 ? -16.781 -21.828 -9.508 1 96.69 293 LEU A C 1
ATOM 2322 O O . LEU A 1 293 ? -17.297 -22.891 -9.836 1 96.69 293 LEU A O 1
ATOM 2326 N N . GLU A 1 294 ? -16.469 -21.516 -8.305 1 95.5 294 GLU A N 1
ATOM 2327 C CA . GLU A 1 294 ? -16.766 -22.453 -7.23 1 95.5 294 GLU A CA 1
ATOM 2328 C C . GLU A 1 294 ? -18.266 -22.703 -7.129 1 95.5 294 GLU A C 1
ATOM 2330 O O . GLU A 1 294 ? -18.688 -23.844 -6.914 1 95.5 294 GLU A O 1
ATOM 2335 N N . GLU A 1 295 ? -19.031 -21.703 -7.266 1 94.31 295 GLU A N 1
ATOM 2336 C CA . GLU A 1 295 ? -20.484 -21.828 -7.219 1 94.31 295 GLU A CA 1
ATOM 2337 C C . GLU A 1 295 ? -21 -22.703 -8.359 1 94.31 295 GLU A C 1
ATOM 2339 O O . GLU A 1 295 ? -22.031 -23.375 -8.227 1 94.31 295 GLU A O 1
ATOM 2344 N N . LEU A 1 296 ? -20.281 -22.734 -9.398 1 94 296 LEU A N 1
ATOM 2345 C CA . LEU A 1 296 ? -20.656 -23.516 -10.578 1 94 296 LEU A CA 1
ATOM 2346 C C . LEU A 1 296 ? -20.156 -24.938 -10.461 1 94 296 LEU A C 1
ATOM 2348 O O . LEU A 1 296 ? -20.312 -25.734 -11.398 1 94 296 LEU A O 1
ATOM 2352 N N . GLY A 1 297 ? -19.469 -25.219 -9.414 1 94 297 GLY A N 1
ATOM 2353 C CA . GLY A 1 297 ? -19.078 -26.594 -9.148 1 94 297 GLY A CA 1
ATOM 2354 C C . GLY A 1 297 ? -17.625 -26.875 -9.477 1 94 297 GLY A C 1
ATOM 2355 O O . GLY A 1 297 ? -17.172 -28.016 -9.359 1 94 297 GLY A O 1
ATOM 2356 N N . VAL A 1 298 ? -16.859 -25.875 -9.852 1 96.44 298 VAL A N 1
ATOM 2357 C CA . VAL A 1 298 ? -15.438 -26.031 -10.125 1 96.44 298 VAL A CA 1
ATOM 2358 C C . VAL A 1 298 ? -14.672 -26.141 -8.812 1 96.44 298 VAL A C 1
ATOM 2360 O O . VAL A 1 298 ? -14.914 -25.359 -7.879 1 96.44 298 VAL A O 1
ATOM 2363 N N . GLU A 1 299 ? -13.812 -27.109 -8.719 1 97.38 299 GLU A N 1
ATOM 2364 C CA . GLU A 1 299 ? -12.93 -27.156 -7.562 1 97.38 299 GLU A CA 1
ATOM 2365 C C . GLU A 1 299 ? -11.82 -26.109 -7.676 1 97.38 299 GLU A C 1
ATOM 2367 O O . GLU A 1 299 ? -11.117 -26.062 -8.688 1 97.38 299 GLU A O 1
ATOM 2372 N N . VAL A 1 300 ? -11.688 -25.359 -6.602 1 98.31 300 VAL A N 1
ATOM 2373 C CA . VAL A 1 300 ? -10.656 -24.328 -6.594 1 98.31 300 VAL A CA 1
ATOM 2374 C C . VAL A 1 300 ? -9.57 -24.688 -5.582 1 98.31 300 VAL A C 1
ATOM 2376 O O . VAL A 1 300 ? -9.867 -25.047 -4.438 1 98.31 300 VAL A O 1
ATOM 2379 N N . ILE A 1 301 ? -8.312 -24.625 -6.035 1 98.75 301 ILE A N 1
ATOM 2380 C CA . ILE A 1 301 ? -7.176 -24.891 -5.156 1 98.75 301 ILE A CA 1
ATOM 2381 C C . ILE A 1 301 ? -6.238 -23.688 -5.16 1 98.75 301 ILE A C 1
ATOM 2383 O O . ILE A 1 301 ? -5.727 -23.281 -6.211 1 98.75 301 ILE A O 1
ATOM 2387 N N . LEU A 1 302 ? -6.02 -23.109 -3.99 1 98.69 302 LEU A N 1
ATOM 2388 C CA . LEU A 1 302 ? -5.059 -22.016 -3.83 1 98.69 302 LEU A CA 1
ATOM 2389 C C . LEU A 1 302 ? -3.646 -22.562 -3.646 1 98.69 302 LEU A C 1
ATOM 2391 O O . LEU A 1 302 ? -3.465 -23.688 -3.18 1 98.69 302 LEU A O 1
ATOM 2395 N N . ALA A 1 303 ? -2.643 -21.719 -3.971 1 98.69 303 ALA A N 1
ATOM 2396 C CA . ALA A 1 303 ? -1.255 -22.156 -3.863 1 98.69 303 ALA A CA 1
ATOM 2397 C C . ALA A 1 303 ? -0.876 -22.438 -2.412 1 98.69 303 ALA A C 1
ATOM 2399 O O . ALA A 1 303 ? -0.059 -23.312 -2.131 1 98.69 303 ALA A O 1
ATOM 2400 N N . HIS A 1 304 ? -1.477 -21.641 -1.529 1 98.62 304 HIS A N 1
ATOM 2401 C CA . HIS A 1 304 ? -1.152 -21.75 -0.112 1 98.62 304 HIS A CA 1
ATOM 2402 C C . HIS A 1 304 ? -2.346 -22.266 0.688 1 98.62 304 HIS A C 1
ATOM 2404 O O . HIS A 1 304 ? -2.617 -21.781 1.788 1 98.62 304 HIS A O 1
ATOM 2410 N N . ASP A 1 305 ? -3.002 -23.281 0.163 1 97.94 305 ASP A N 1
ATOM 2411 C CA . ASP A 1 305 ? -4.289 -23.766 0.653 1 97.94 305 ASP A CA 1
ATOM 2412 C C . ASP A 1 305 ? -4.105 -24.797 1.767 1 97.94 305 ASP A C 1
ATOM 2414 O O . ASP A 1 305 ? -4.105 -26 1.51 1 97.94 305 ASP A O 1
ATOM 2418 N N . VAL A 1 306 ? -4.148 -24.344 2.961 1 97.75 306 VAL A N 1
ATOM 2419 C CA . VAL A 1 306 ? -3.955 -25.203 4.117 1 97.75 306 VAL A CA 1
ATOM 2420 C C . VAL A 1 306 ? -5.137 -26.156 4.25 1 97.75 306 VAL A C 1
ATOM 2422 O O . VAL A 1 306 ? -4.957 -27.359 4.52 1 97.75 306 VAL A O 1
ATOM 2425 N N . GLU A 1 307 ? -6.305 -25.688 4.055 1 97.31 307 GLU A N 1
ATOM 2426 C CA . GLU A 1 307 ? -7.5 -26.516 4.188 1 97.31 307 GLU A CA 1
ATOM 2427 C C . GLU A 1 307 ? -7.516 -27.625 3.15 1 97.31 307 GLU A C 1
ATOM 2429 O O . GLU A 1 307 ? -7.855 -28.766 3.469 1 97.31 307 GLU A O 1
ATOM 2434 N N . TRP A 1 308 ? -7.199 -27.297 1.951 1 98.06 308 TRP A N 1
ATOM 2435 C CA . TRP A 1 308 ? -7.168 -28.312 0.904 1 98.06 308 TRP A CA 1
ATOM 2436 C C . TRP A 1 308 ? -6.121 -29.391 1.212 1 98.06 308 TRP A C 1
ATOM 2438 O O . TRP A 1 308 ? -6.387 -30.578 1.073 1 98.06 308 TRP A O 1
ATOM 2448 N N . GLU A 1 309 ? -4.91 -28.938 1.597 1 98.12 309 GLU A N 1
ATOM 2449 C CA . GLU A 1 309 ? -3.812 -29.859 1.869 1 98.12 309 GLU A CA 1
ATOM 2450 C C . GLU A 1 309 ? -4.156 -30.797 3.018 1 98.12 309 GLU A C 1
ATOM 2452 O O . GLU A 1 309 ? -3.809 -31.984 2.98 1 98.12 309 GLU A O 1
ATOM 2457 N N . ASN A 1 310 ? -4.879 -30.281 3.99 1 97.12 310 ASN A N 1
ATOM 2458 C CA . ASN A 1 310 ? -5.125 -31.062 5.203 1 97.12 310 ASN A CA 1
ATOM 2459 C C . ASN A 1 310 ? -6.367 -31.938 5.07 1 97.12 310 ASN A C 1
ATOM 2461 O O . ASN A 1 310 ? -6.668 -32.719 5.961 1 97.12 310 ASN A O 1
ATOM 2465 N N . ASN A 1 311 ? -7.09 -31.719 4.051 1 97.25 311 ASN A N 1
ATOM 2466 C CA . ASN A 1 311 ? -8.227 -32.594 3.797 1 97.25 311 ASN A CA 1
ATOM 2467 C C . ASN A 1 311 ? -7.777 -34 3.428 1 97.25 311 ASN A C 1
ATOM 2469 O O . ASN A 1 311 ? -7.117 -34.219 2.408 1 97.25 311 ASN A O 1
ATOM 2473 N N . GLU A 1 312 ? -8.156 -34.969 4.148 1 95.88 312 GLU A N 1
ATOM 2474 C CA . GLU A 1 312 ? -7.734 -36.375 3.98 1 95.88 312 GLU A CA 1
ATOM 2475 C C . GLU A 1 312 ? -8.109 -36.875 2.596 1 95.88 312 GLU A C 1
ATOM 2477 O O . GLU A 1 312 ? -7.391 -37.719 2.025 1 95.88 312 GLU A O 1
ATOM 2482 N N . ARG A 1 313 ? -9.117 -36.375 2.074 1 93.88 313 ARG A N 1
ATOM 2483 C CA . ARG A 1 313 ? -9.578 -36.812 0.763 1 93.88 313 ARG A CA 1
ATOM 2484 C C . ARG A 1 313 ? -8.57 -36.469 -0.323 1 93.88 313 ARG A C 1
ATOM 2486 O O . ARG A 1 313 ? -8.555 -37.062 -1.392 1 93.88 313 ARG A O 1
ATOM 2493 N N . ASN A 1 314 ? -7.723 -35.469 -0.056 1 96.75 314 ASN A N 1
ATOM 2494 C CA . ASN A 1 314 ? -6.785 -35 -1.068 1 96.75 314 ASN A CA 1
ATOM 2495 C C . ASN A 1 314 ? -5.418 -35.656 -0.925 1 96.75 314 ASN A C 1
ATOM 2497 O O . ASN A 1 314 ? -4.535 -35.438 -1.756 1 96.75 314 ASN A O 1
ATOM 2501 N N . SER A 1 315 ? -5.277 -36.531 0.089 1 95.62 315 SER A N 1
ATOM 2502 C CA . SER A 1 315 ? -3.99 -37.156 0.323 1 95.62 315 SER A CA 1
ATOM 2503 C C . SER A 1 315 ? -3.582 -38.031 -0.864 1 95.62 315 SER A C 1
ATOM 2505 O O . SER A 1 315 ? -2.4 -38.094 -1.216 1 95.62 315 SER A O 1
ATOM 2507 N N . SER A 1 316 ? -4.574 -38.656 -1.515 1 94.62 316 SER A N 1
ATOM 2508 C CA . SER A 1 316 ? -4.297 -39.562 -2.629 1 94.62 316 SER A CA 1
ATOM 2509 C C . SER A 1 316 ? -4.051 -38.781 -3.92 1 94.62 316 SER A C 1
ATOM 2511 O O . SER A 1 316 ? -3.668 -39.344 -4.934 1 94.62 316 SER A O 1
ATOM 2513 N N . ARG A 1 317 ? -4.207 -37.5 -3.857 1 96.5 317 ARG A N 1
ATOM 2514 C CA . ARG A 1 317 ? -4.094 -36.688 -5.059 1 96.5 317 ARG A CA 1
ATOM 2515 C C . ARG A 1 317 ? -2.666 -36.188 -5.246 1 96.5 317 ARG A C 1
ATOM 2517 O O . ARG A 1 317 ? -2.35 -35.562 -6.262 1 96.5 317 ARG A O 1
ATOM 2524 N N . PHE A 1 318 ? -1.822 -36.438 -4.238 1 98.19 318 PHE A N 1
ATOM 2525 C CA . PHE A 1 318 ? -0.41 -36.094 -4.391 1 98.19 318 PHE A CA 1
ATOM 2526 C C . PHE A 1 318 ? 0.302 -37.125 -5.238 1 98.19 318 PHE A C 1
ATOM 2528 O O . PHE A 1 318 ? 0.038 -38.344 -5.113 1 98.19 318 PHE A O 1
ATOM 2535 N N . PHE A 1 319 ? 1.126 -36.688 -6.109 1 97.94 319 PHE A N 1
ATOM 2536 C CA . PHE A 1 319 ? 1.804 -37.594 -7.043 1 97.94 319 PHE A CA 1
ATOM 2537 C C . PHE A 1 319 ? 2.652 -38.594 -6.301 1 97.94 319 PHE A C 1
ATOM 2539 O O . PHE A 1 319 ? 3.486 -38.25 -5.469 1 97.94 319 PHE A O 1
ATOM 2546 N N . GLY A 1 320 ? 2.41 -39.812 -6.531 1 95.19 320 GLY A N 1
ATOM 2547 C CA . GLY A 1 320 ? 3.146 -40.906 -5.887 1 95.19 320 GLY A CA 1
ATOM 2548 C C . GLY A 1 320 ? 2.508 -41.375 -4.594 1 95.19 320 GLY A C 1
ATOM 2549 O O . GLY A 1 320 ? 3.064 -42.219 -3.895 1 95.19 320 GLY A O 1
ATOM 2550 N N . ALA A 1 321 ? 1.423 -40.75 -4.242 1 89.69 321 ALA A N 1
ATOM 2551 C CA . ALA A 1 321 ? 0.739 -41.156 -3.02 1 89.69 321 ALA A CA 1
ATOM 2552 C C . ALA A 1 321 ? 0.162 -42.562 -3.16 1 89.69 321 ALA A C 1
ATOM 2554 O O . ALA A 1 321 ? -0.277 -42.969 -4.246 1 89.69 321 ALA A O 1
ATOM 2555 N N . SER A 1 322 ? 0.452 -43.5 -2.205 1 69.94 322 SER A N 1
ATOM 2556 C CA . SER A 1 322 ? -0.099 -44.844 -2.117 1 69.94 322 SER A CA 1
ATOM 2557 C C . SER A 1 322 ? -1.405 -44.875 -1.329 1 69.94 322 SER A C 1
ATOM 2559 O O . SER A 1 322 ? -1.608 -44.031 -0.44 1 69.94 322 SER A O 1
ATOM 2561 N N . MET B 1 1 ? -31.594 25.984 0.514 1 27.59 1 MET B N 1
ATOM 2562 C CA . MET B 1 1 ? -30.453 26.875 0.398 1 27.59 1 MET B CA 1
ATOM 2563 C C . MET B 1 1 ? -29.656 26.906 1.701 1 27.59 1 MET B C 1
ATOM 2565 O O . MET B 1 1 ? -30.062 27.562 2.662 1 27.59 1 MET B O 1
ATOM 2569 N N . SER B 1 2 ? -29.078 25.781 2.143 1 35.31 2 SER B N 1
ATOM 2570 C CA . SER B 1 2 ? -28.516 25.609 3.48 1 35.31 2 SER B CA 1
ATOM 2571 C C . SER B 1 2 ? -27.484 26.703 3.785 1 35.31 2 SER B C 1
ATOM 2573 O O . SER B 1 2 ? -26.578 26.953 2.984 1 35.31 2 SER B O 1
ATOM 2575 N N . THR B 1 3 ? -27.828 27.75 4.422 1 40.03 3 THR B N 1
ATOM 2576 C CA . THR B 1 3 ? -27 28.891 4.82 1 40.03 3 THR B CA 1
ATOM 2577 C C . THR B 1 3 ? -25.641 28.406 5.332 1 40.03 3 THR B C 1
ATOM 2579 O O . THR B 1 3 ? -25.562 27.422 6.074 1 40.03 3 THR B O 1
ATOM 2582 N N . SER B 1 4 ? -24.641 28.75 4.578 1 49.94 4 SER B N 1
ATOM 2583 C CA . SER B 1 4 ? -23.266 28.406 4.938 1 49.94 4 SER B CA 1
ATOM 2584 C C . SER B 1 4 ? -22.969 28.781 6.387 1 49.94 4 SER B C 1
ATOM 2586 O O . SER B 1 4 ? -23.297 29.891 6.828 1 49.94 4 SER B O 1
ATOM 2588 N N . PRO B 1 5 ? -22.906 27.812 7.273 1 50.22 5 PRO B N 1
ATOM 2589 C CA . PRO B 1 5 ? -22.547 28.172 8.641 1 50.22 5 PRO B CA 1
ATOM 2590 C C . PRO B 1 5 ? -21.5 29.297 8.695 1 50.22 5 PRO B C 1
ATOM 2592 O O . PRO B 1 5 ? -21.328 29.922 9.742 1 50.22 5 PRO B O 1
ATOM 2595 N N . PHE B 1 6 ? -20.781 29.531 7.656 1 57.28 6 PHE B N 1
ATOM 2596 C CA . PHE B 1 6 ? -19.734 30.547 7.594 1 57.28 6 PHE B CA 1
ATOM 2597 C C . PHE B 1 6 ? -20.328 31.938 7.438 1 57.28 6 PHE B C 1
ATOM 2599 O O . PHE B 1 6 ? -19.688 32.938 7.746 1 57.28 6 PHE B O 1
ATOM 2606 N N . THR B 1 7 ? -21.609 32.031 6.938 1 49.84 7 THR B N 1
ATOM 2607 C CA . THR B 1 7 ? -22.25 33.312 6.742 1 49.84 7 THR B CA 1
ATOM 2608 C C . THR B 1 7 ? -22.953 33.781 8.016 1 49.84 7 THR B C 1
ATOM 2610 O O . THR B 1 7 ? -23.109 34.969 8.258 1 49.84 7 THR B O 1
ATOM 2613 N N . GLU B 1 8 ? -23.562 32.969 8.703 1 45.62 8 GLU B N 1
ATOM 2614 C CA . GLU B 1 8 ? -24.531 33.406 9.703 1 45.62 8 GLU B CA 1
ATOM 2615 C C . GLU B 1 8 ? -23.828 33.969 10.938 1 45.62 8 GLU B C 1
ATOM 2617 O O . GLU B 1 8 ? -24.469 34.281 11.938 1 45.62 8 GLU B O 1
ATOM 2622 N N . MET B 1 9 ? -22.484 34.094 10.961 1 46.38 9 MET B N 1
ATOM 2623 C CA . MET B 1 9 ? -22.016 34.438 12.297 1 46.38 9 MET B CA 1
ATOM 2624 C C . MET B 1 9 ? -22.203 35.906 12.578 1 46.38 9 MET B C 1
ATOM 2626 O O . MET B 1 9 ? -21.484 36.75 12.031 1 46.38 9 MET B O 1
ATOM 2630 N N . THR B 1 10 ? -23.281 36.438 12.969 1 42.06 10 THR B N 1
ATOM 2631 C CA . THR B 1 10 ? -23.703 37.781 13.312 1 42.06 10 THR B CA 1
ATOM 2632 C C . THR B 1 10 ? -22.812 38.344 14.414 1 42.06 10 THR B C 1
ATOM 2634 O O . THR B 1 10 ? -22.906 39.531 14.727 1 42.06 10 THR B O 1
ATOM 2637 N N . LYS B 1 11 ? -22.469 37.719 15.484 1 49.94 11 LYS B N 1
ATOM 2638 C CA . LYS B 1 11 ? -21.828 38.406 16.594 1 49.94 11 LYS B CA 1
ATOM 2639 C C . LYS B 1 11 ? -20.391 38.781 16.25 1 49.94 11 LYS B C 1
ATOM 2641 O O . LYS B 1 11 ? -19.734 38.062 15.477 1 49.94 11 LYS B O 1
ATOM 2646 N N . PRO B 1 12 ? -19.875 40 16.625 1 54.28 12 PRO B N 1
ATOM 2647 C CA . PRO B 1 12 ? -18.484 40.375 16.406 1 54.28 12 PRO B CA 1
ATOM 2648 C C . PRO B 1 12 ? -17.516 39.188 16.547 1 54.28 12 PRO B C 1
ATOM 2650 O O . PRO B 1 12 ? -17.547 38.5 17.578 1 54.28 12 PRO B O 1
ATOM 2653 N N . SER B 1 13 ? -17.016 38.562 15.453 1 68.31 13 SER B N 1
ATOM 2654 C CA . SER B 1 13 ? -16.422 37.219 15.406 1 68.31 13 SER B CA 1
ATOM 2655 C C . SER B 1 13 ? -14.93 37.25 15.703 1 68.31 13 SER B C 1
ATOM 2657 O O . SER B 1 13 ? -14.234 38.188 15.25 1 68.31 13 SER B O 1
ATOM 2659 N N . ALA B 1 14 ? -14.438 36.781 16.891 1 87.69 14 ALA B N 1
ATOM 2660 C CA . ALA B 1 14 ? -13.023 36.594 17.234 1 87.69 14 ALA B CA 1
ATOM 2661 C C . ALA B 1 14 ? -12.242 36.031 16.047 1 87.69 14 ALA B C 1
ATOM 2663 O O . ALA B 1 14 ? -12.758 35.219 15.289 1 87.69 14 ALA B O 1
ATOM 2664 N N . THR B 1 15 ? -11.141 36.781 15.727 1 94.19 15 THR B N 1
ATOM 2665 C CA . THR B 1 15 ? -10.25 36.344 14.656 1 94.19 15 THR B CA 1
ATOM 2666 C C . THR B 1 15 ? -8.844 36.094 15.188 1 94.19 15 THR B C 1
ATOM 2668 O O . THR B 1 15 ? -8.531 36.438 16.328 1 94.19 15 THR B O 1
ATOM 2671 N N . VAL B 1 16 ? -8.062 35.438 14.406 1 96.44 16 VAL B N 1
ATOM 2672 C CA . VAL B 1 16 ? -6.645 35.25 14.695 1 96.44 16 VAL B CA 1
ATOM 2673 C C . VAL B 1 16 ? -5.812 35.875 13.578 1 96.44 16 VAL B C 1
ATOM 2675 O O . VAL B 1 16 ? -6.305 36.094 12.469 1 96.44 16 VAL B O 1
ATOM 2678 N N . GLU B 1 17 ? -4.625 36.281 13.977 1 96.5 17 GLU B N 1
ATOM 2679 C CA . GLU B 1 17 ? -3.625 36.625 12.977 1 96.5 17 GLU B CA 1
ATOM 2680 C C . GLU B 1 17 ? -2.871 35.375 12.5 1 96.5 17 GLU B C 1
ATOM 2682 O O . GLU B 1 17 ? -2.432 34.562 13.312 1 96.5 17 GLU B O 1
ATOM 2687 N N . LEU B 1 18 ? -2.771 35.281 11.211 1 98 18 LEU B N 1
ATOM 2688 C CA . LEU B 1 18 ? -2.145 34.094 10.609 1 98 18 LEU B CA 1
ATOM 2689 C C . LEU B 1 18 ? -0.989 34.5 9.703 1 98 18 LEU B C 1
ATOM 2691 O O . LEU B 1 18 ? -1.156 35.344 8.812 1 98 18 LEU B O 1
ATOM 2695 N N . HIS B 1 19 ? 0.192 33.938 9.922 1 98.31 19 HIS B N 1
ATOM 2696 C CA . HIS B 1 19 ? 1.354 34.156 9.07 1 98.31 19 HIS B CA 1
ATOM 2697 C C . HIS B 1 19 ? 2 32.812 8.672 1 98.31 19 HIS B C 1
ATOM 2699 O O . HIS B 1 19 ? 2.078 31.906 9.484 1 98.31 19 HIS B O 1
ATOM 2705 N N . ALA B 1 20 ? 2.457 32.781 7.434 1 98.69 20 ALA B N 1
ATOM 2706 C CA . ALA B 1 20 ? 3.234 31.625 6.984 1 98.69 20 ALA B CA 1
ATOM 2707 C C . ALA B 1 20 ? 4.676 31.703 7.473 1 98.69 20 ALA B C 1
ATOM 2709 O O . ALA B 1 20 ? 5.199 32.812 7.695 1 98.69 20 ALA B O 1
ATOM 2710 N N . LEU B 1 21 ? 5.242 30.594 7.727 1 98.81 21 LEU B N 1
ATOM 2711 C CA . LEU B 1 21 ? 6.656 30.438 8.055 1 98.81 21 LEU B CA 1
ATOM 2712 C C . LEU B 1 21 ? 7.336 29.484 7.082 1 98.81 21 LEU B C 1
ATOM 2714 O O . LEU B 1 21 ? 6.922 28.328 6.953 1 98.81 21 LEU B O 1
ATOM 2718 N N . SER B 1 22 ? 8.375 30.016 6.371 1 98.12 22 SER B N 1
ATOM 2719 C CA . SER B 1 22 ? 9.203 29.109 5.578 1 98.12 22 SER B CA 1
ATOM 2720 C C . SER B 1 22 ? 10.031 28.203 6.473 1 98.12 22 SER B C 1
ATOM 2722 O O . SER B 1 22 ? 10.703 28.672 7.398 1 98.12 22 SER B O 1
ATOM 2724 N N . ALA B 1 23 ? 9.945 26.969 6.195 1 98.5 23 ALA B N 1
ATOM 2725 C CA . ALA B 1 23 ? 10.648 26.031 7.074 1 98.5 23 ALA B CA 1
ATOM 2726 C C . ALA B 1 23 ? 11.312 24.922 6.273 1 98.5 23 ALA B C 1
ATOM 2728 O O . ALA B 1 23 ? 11.281 23.75 6.668 1 98.5 23 ALA B O 1
ATOM 2729 N N . GLY B 1 24 ? 11.883 25.266 5.145 1 98.5 24 GLY B N 1
ATOM 2730 C CA . GLY B 1 24 ? 12.656 24.328 4.332 1 98.5 24 GLY B CA 1
ATOM 2731 C C . GLY B 1 24 ? 11.914 23.875 3.094 1 98.5 24 GLY B C 1
ATOM 2732 O O . GLY B 1 24 ? 10.711 24.109 2.953 1 98.5 24 GLY B O 1
ATOM 2733 N N . HIS B 1 25 ? 12.648 23.312 2.148 1 98.75 25 HIS B N 1
ATOM 2734 C CA . HIS B 1 25 ? 12.164 22.703 0.91 1 98.75 25 HIS B CA 1
ATOM 2735 C C . HIS B 1 25 ? 12.797 21.344 0.682 1 98.75 25 HIS B C 1
ATOM 2737 O O . HIS B 1 25 ? 13.93 21.094 1.112 1 98.75 25 HIS B O 1
ATOM 2743 N N . PHE B 1 26 ? 12.062 20.438 0.164 1 98.44 26 PHE B N 1
ATOM 2744 C CA . PHE B 1 26 ? 12.594 19.141 -0.195 1 98.44 26 PHE B CA 1
ATOM 2745 C C . PHE B 1 26 ? 11.898 18.594 -1.441 1 98.44 26 PHE B C 1
ATOM 2747 O O . PHE B 1 26 ? 10.93 19.188 -1.924 1 98.44 26 PHE B O 1
ATOM 2754 N N . THR B 1 27 ? 12.453 17.5 -1.947 1 98.12 27 THR B N 1
ATOM 2755 C CA . THR B 1 27 ? 11.984 17.016 -3.238 1 98.12 27 THR B CA 1
ATOM 2756 C C . THR B 1 27 ? 11.172 15.727 -3.068 1 98.12 27 THR B C 1
ATOM 2758 O O . THR B 1 27 ? 11.555 14.844 -2.299 1 98.12 27 THR B O 1
ATOM 2761 N N . LEU B 1 28 ? 10.039 15.719 -3.773 1 96.75 28 LEU B N 1
ATOM 2762 C CA . LEU B 1 28 ? 9.148 14.562 -3.75 1 96.75 28 LEU B CA 1
ATOM 2763 C C . LEU B 1 28 ? 9.141 13.852 -5.102 1 96.75 28 LEU B C 1
ATOM 2765 O O . LEU B 1 28 ? 9.039 14.5 -6.145 1 96.75 28 LEU B O 1
ATOM 2769 N N . PRO B 1 29 ? 9.32 12.539 -5.133 1 94.38 29 PRO B N 1
ATOM 2770 C CA . PRO B 1 29 ? 8.969 11.828 -6.367 1 94.38 29 PRO B CA 1
ATOM 2771 C C . PRO B 1 29 ? 7.473 11.859 -6.66 1 94.38 29 PRO B C 1
ATOM 2773 O O . PRO B 1 29 ? 6.668 11.406 -5.84 1 94.38 29 PRO B O 1
ATOM 2776 N N . GLU B 1 30 ? 7.02 12.266 -7.758 1 95.25 30 GLU B N 1
ATOM 2777 C CA . GLU B 1 30 ? 5.613 12.539 -8.039 1 95.25 30 GLU B CA 1
ATOM 2778 C C . GLU B 1 30 ? 4.781 11.266 -7.996 1 95.25 30 GLU B C 1
ATOM 2780 O O . GLU B 1 30 ? 3.623 11.289 -7.57 1 95.25 30 GLU B O 1
ATOM 2785 N N . TYR B 1 31 ? 5.348 10.125 -8.344 1 92.19 31 TYR B N 1
ATOM 2786 C CA . TYR B 1 31 ? 4.586 8.883 -8.461 1 92.19 31 TYR B CA 1
ATOM 2787 C C . TYR B 1 31 ? 4.027 8.461 -7.105 1 92.19 31 TYR B C 1
ATOM 2789 O O . TYR B 1 31 ? 3.033 7.734 -7.035 1 92.19 31 TYR B O 1
ATOM 2797 N N . GLN B 1 32 ? 4.648 8.898 -6.031 1 93.5 32 GLN B N 1
ATOM 2798 C CA . GLN B 1 32 ? 4.176 8.531 -4.703 1 93.5 32 GLN B CA 1
ATOM 2799 C C . GLN B 1 32 ? 2.971 9.375 -4.293 1 93.5 32 GLN B C 1
ATOM 2801 O O . GLN B 1 32 ? 2.271 9.039 -3.334 1 93.5 32 GLN B O 1
ATOM 2806 N N . PHE B 1 33 ? 2.723 10.422 -5.082 1 95.62 33 PHE B N 1
ATOM 2807 C CA . PHE B 1 33 ? 1.786 11.414 -4.559 1 95.62 33 PHE B CA 1
ATOM 2808 C C . PHE B 1 33 ? 0.641 11.641 -5.539 1 95.62 33 PHE B C 1
ATOM 2810 O O . PHE B 1 33 ? -0.485 11.93 -5.125 1 95.62 33 PHE B O 1
ATOM 2817 N N . ILE B 1 34 ? 0.946 11.5 -6.836 1 96.25 34 ILE B N 1
ATOM 2818 C CA . ILE B 1 34 ? -0.112 11.758 -7.809 1 96.25 34 ILE B CA 1
ATOM 2819 C C . ILE B 1 34 ? -0.045 10.719 -8.93 1 96.25 34 ILE B C 1
ATOM 2821 O O . ILE B 1 34 ? 1.004 10.109 -9.156 1 96.25 34 ILE B O 1
ATOM 2825 N N . SER B 1 35 ? -1.189 10.516 -9.562 1 94.5 35 SER B N 1
ATOM 2826 C CA . SER B 1 35 ? -1.318 9.68 -10.758 1 94.5 35 SER B CA 1
ATOM 2827 C C . SER B 1 35 ? -2.342 10.258 -11.727 1 94.5 35 SER B C 1
ATOM 2829 O O . SER B 1 35 ? -3.395 10.742 -11.312 1 94.5 35 SER B O 1
ATOM 2831 N N . PRO B 1 36 ? -2.129 10.25 -12.977 1 93.69 36 PRO B N 1
ATOM 2832 C CA . PRO B 1 36 ? -0.879 9.859 -13.633 1 93.69 36 PRO B CA 1
ATOM 2833 C C . PRO B 1 36 ? 0.224 10.906 -13.477 1 93.69 36 PRO B C 1
ATOM 2835 O O . PRO B 1 36 ? -0.046 12.039 -13.07 1 93.69 36 PRO B O 1
ATOM 2838 N N . CYS B 1 37 ? 1.438 10.492 -13.578 1 92.12 37 CYS B N 1
ATOM 2839 C CA . CYS B 1 37 ? 2.592 11.383 -13.617 1 92.12 37 CYS B CA 1
ATOM 2840 C C . CYS B 1 37 ? 3.648 10.867 -14.586 1 92.12 37 CYS B C 1
ATOM 2842 O O . CYS B 1 37 ? 3.578 9.719 -15.031 1 92.12 37 CYS B O 1
ATOM 2844 N N . GLU B 1 38 ? 4.473 11.688 -15.016 1 90.88 38 GLU B N 1
ATOM 2845 C CA . GLU B 1 38 ? 5.582 11.273 -15.867 1 90.88 38 GLU B CA 1
ATOM 2846 C C . GLU B 1 38 ? 6.594 10.43 -15.094 1 90.88 38 GLU B C 1
ATOM 2848 O O . GLU B 1 38 ? 6.867 10.703 -13.93 1 90.88 38 GLU B O 1
ATOM 2853 N N . ASP B 1 39 ? 7.152 9.477 -15.766 1 86.38 39 ASP B N 1
ATOM 2854 C CA . ASP B 1 39 ? 8.164 8.633 -15.141 1 86.38 39 ASP B CA 1
ATOM 2855 C C . ASP B 1 39 ? 9.375 9.461 -14.719 1 86.38 39 ASP B C 1
ATOM 2857 O O . ASP B 1 39 ? 9.883 10.273 -15.492 1 86.38 39 ASP B O 1
ATOM 2861 N N . GLY B 1 40 ? 9.742 9.289 -13.508 1 88.88 40 GLY B N 1
ATOM 2862 C CA . GLY B 1 40 ? 10.93 9.953 -13.008 1 88.88 40 GLY B CA 1
ATOM 2863 C C . GLY B 1 40 ? 10.68 11.383 -12.578 1 88.88 40 GLY B C 1
ATOM 2864 O O . GLY B 1 40 ? 11.586 12.055 -12.078 1 88.88 40 GLY B O 1
ATOM 2865 N N . ALA B 1 41 ? 9.453 11.852 -12.719 1 93.69 41 ALA B N 1
ATOM 2866 C CA . ALA B 1 41 ? 9.133 13.234 -12.359 1 93.69 41 ALA B CA 1
ATOM 2867 C C . ALA B 1 41 ? 9.32 13.477 -10.867 1 93.69 41 ALA B C 1
ATOM 2869 O O . ALA B 1 41 ? 8.953 12.633 -10.047 1 93.69 41 ALA B O 1
ATOM 2870 N N . ARG B 1 42 ? 9.969 14.586 -10.523 1 96.25 42 ARG B N 1
ATOM 2871 C CA . ARG B 1 42 ? 10.188 15.055 -9.156 1 96.25 42 ARG B CA 1
ATOM 2872 C C . ARG B 1 42 ? 9.828 16.531 -9.016 1 96.25 42 ARG B C 1
ATOM 2874 O O . ARG B 1 42 ? 9.875 17.281 -9.992 1 96.25 42 ARG B O 1
ATOM 2881 N N . LYS B 1 43 ? 9.477 16.906 -7.836 1 96.94 43 LYS B N 1
ATOM 2882 C CA . LYS B 1 43 ? 9.109 18.297 -7.586 1 96.94 43 LYS B CA 1
ATOM 2883 C C . LYS B 1 43 ? 9.602 18.766 -6.223 1 96.94 43 LYS B C 1
ATOM 2885 O O . LYS B 1 43 ? 9.391 18.094 -5.215 1 96.94 43 LYS B O 1
ATOM 2890 N N . MET B 1 44 ? 10.289 19.875 -6.262 1 97.94 44 MET B N 1
ATOM 2891 C CA . MET B 1 44 ? 10.648 20.5 -4.996 1 97.94 44 MET B CA 1
ATOM 2892 C C . MET B 1 44 ? 9.461 21.219 -4.379 1 97.94 44 MET B C 1
ATOM 2894 O O . MET B 1 44 ? 8.758 21.969 -5.066 1 97.94 44 MET B O 1
ATOM 2898 N N . VAL B 1 45 ? 9.203 20.969 -3.074 1 98.62 45 VAL B N 1
ATOM 2899 C CA . VAL B 1 45 ? 8.031 21.516 -2.41 1 98.62 45 VAL B CA 1
ATOM 2900 C C . VAL B 1 45 ? 8.445 22.172 -1.091 1 98.62 45 VAL B C 1
ATOM 2902 O O . VAL B 1 45 ? 9.469 21.812 -0.508 1 98.62 45 VAL B O 1
ATOM 2905 N N . PRO B 1 46 ? 7.676 23.125 -0.646 1 98.69 46 PRO B N 1
ATOM 2906 C CA . PRO B 1 46 ? 7.938 23.703 0.669 1 98.69 46 PRO B CA 1
ATOM 2907 C C . PRO B 1 46 ? 7.406 22.844 1.816 1 98.69 46 PRO B C 1
ATOM 2909 O O . PRO B 1 46 ? 6.535 22 1.604 1 98.69 46 PRO B O 1
ATOM 2912 N N . SER B 1 47 ? 7.973 22.984 2.926 1 98.5 47 SER B N 1
ATOM 2913 C CA . SER B 1 47 ? 7.332 22.625 4.184 1 98.5 47 SER B CA 1
ATOM 2914 C C . SER B 1 47 ? 6.789 23.844 4.906 1 98.5 47 SER B C 1
ATOM 2916 O O . SER B 1 47 ? 7.48 24.453 5.73 1 98.5 47 SER B O 1
ATOM 2918 N N . LEU B 1 48 ? 5.555 24.172 4.629 1 98.75 48 LEU B N 1
ATOM 2919 C CA . LEU B 1 48 ? 4.953 25.391 5.16 1 98.75 48 LEU B CA 1
ATOM 2920 C C . LEU B 1 48 ? 4.527 25.188 6.609 1 98.75 48 LEU B C 1
ATOM 2922 O O . LEU B 1 48 ? 3.928 24.172 6.953 1 98.75 48 LEU B O 1
ATOM 2926 N N . CYS B 1 49 ? 4.902 26.078 7.41 1 98.88 49 CYS B N 1
ATOM 2927 C CA . CYS B 1 49 ? 4.434 26.219 8.781 1 98.88 49 CYS B CA 1
ATOM 2928 C C . CYS B 1 49 ? 3.658 27.516 8.969 1 98.88 49 CYS B C 1
ATOM 2930 O O . CYS B 1 49 ? 3.637 28.359 8.078 1 98.88 49 CYS B O 1
ATOM 2932 N N . PHE B 1 50 ? 3.002 27.609 10.141 1 98.94 50 PHE B N 1
ATOM 2933 C CA . PHE B 1 50 ? 2.184 28.812 10.312 1 98.94 50 PHE B CA 1
ATOM 2934 C C . PHE B 1 50 ? 2.25 29.312 11.758 1 98.94 50 PHE B C 1
ATOM 2936 O O . PHE B 1 50 ? 2.238 28.516 12.695 1 98.94 50 PHE B O 1
ATOM 2943 N N . LEU B 1 51 ? 2.352 30.547 11.906 1 98.88 51 LEU B N 1
ATOM 2944 C CA . LEU B 1 51 ? 2.195 31.25 13.18 1 98.88 51 LEU B CA 1
ATOM 2945 C C . LEU B 1 51 ? 0.773 31.781 13.336 1 98.88 51 LEU B C 1
ATOM 2947 O O . LEU B 1 51 ? 0.264 32.469 12.469 1 98.88 51 LEU B O 1
ATOM 2951 N N . ILE B 1 52 ? 0.159 31.375 14.383 1 98.62 52 ILE B N 1
ATOM 2952 C CA . ILE B 1 52 ? -1.178 31.844 14.727 1 98.62 52 ILE B CA 1
ATOM 2953 C C . ILE B 1 52 ? -1.126 32.656 16.016 1 98.62 52 ILE B C 1
ATOM 2955 O O . ILE B 1 52 ? -0.601 32.188 17.031 1 98.62 52 ILE B O 1
ATOM 2959 N N . GLN B 1 53 ? -1.629 33.812 15.992 1 97.75 53 GLN B N 1
ATOM 2960 C CA . GLN B 1 53 ? -1.675 34.656 17.172 1 97.75 53 GLN B CA 1
ATOM 2961 C C . GLN B 1 53 ? -3.113 35.031 17.531 1 97.75 53 GLN B C 1
ATOM 2963 O O . GLN B 1 53 ? -3.846 35.562 16.703 1 97.75 53 GLN B O 1
ATOM 2968 N N . HIS B 1 54 ? -3.449 34.719 18.672 1 95.94 54 HIS B N 1
ATOM 2969 C CA . HIS B 1 54 ? -4.773 35 19.219 1 95.94 54 HIS B CA 1
ATOM 2970 C C . HIS B 1 54 ? -4.699 36.031 20.344 1 95.94 54 HIS B C 1
ATOM 2972 O O . HIS B 1 54 ? -3.881 35.875 21.25 1 95.94 54 HIS B O 1
ATOM 2978 N N . GLN B 1 55 ? -5.527 36.969 20.234 1 93.31 55 GLN B N 1
ATOM 2979 C CA . GLN B 1 55 ? -5.664 37.938 21.328 1 93.31 55 GLN B CA 1
ATOM 2980 C C . GLN B 1 55 ? -7.02 37.812 22 1 93.31 55 GLN B C 1
ATOM 2982 O O . GLN B 1 55 ? -8.055 38.062 21.391 1 93.31 55 GLN B O 1
ATOM 2987 N N . SER B 1 56 ? -6.898 37.469 23.25 1 89.19 56 SER B N 1
ATOM 2988 C CA . SER B 1 56 ? -8.148 37.375 24 1 89.19 56 SER B CA 1
ATOM 2989 C C . SER B 1 56 ? -8.812 38.75 24.156 1 89.19 56 SER B C 1
ATOM 2991 O O . SER B 1 56 ? -8.18 39.688 24.594 1 89.19 56 SER B O 1
ATOM 2993 N N . MET B 1 57 ? -10.039 38.75 23.844 1 83.62 57 MET B N 1
ATOM 2994 C CA . MET B 1 57 ? -10.781 40 24 1 83.62 57 MET B CA 1
ATOM 2995 C C . MET B 1 57 ? -11.094 40.25 25.469 1 83.62 57 MET B C 1
ATOM 2997 O O . MET B 1 57 ? -11.352 41.406 25.859 1 83.62 57 MET B O 1
ATOM 3001 N N . VAL B 1 58 ? -11.016 39.219 26.219 1 83.75 58 VAL B N 1
ATOM 3002 C CA . VAL B 1 58 ? -11.391 39.344 27.625 1 83.75 58 VAL B CA 1
ATOM 3003 C C . VAL B 1 58 ? -10.18 39.75 28.453 1 83.75 58 VAL B C 1
ATOM 3005 O O . VAL B 1 58 ? -10.25 40.656 29.25 1 83.75 58 VAL B O 1
ATOM 3008 N N . THR B 1 59 ? -9.07 39.156 28.188 1 87.44 59 THR B N 1
ATOM 3009 C CA . THR B 1 59 ? -7.906 39.344 29.047 1 87.44 59 THR B CA 1
ATOM 3010 C C . THR B 1 59 ? -6.836 40.188 28.344 1 87.44 59 THR B C 1
ATOM 3012 O O . THR B 1 59 ? -5.867 40.625 28.953 1 87.44 59 THR B O 1
ATOM 3015 N N . ASN B 1 60 ? -6.98 40.312 27.062 1 88.88 60 ASN B N 1
ATOM 3016 C CA . ASN B 1 60 ? -6.004 40.969 26.219 1 88.88 60 ASN B CA 1
ATOM 3017 C C . ASN B 1 60 ? -4.699 40.188 26.125 1 88.88 60 ASN B C 1
ATOM 3019 O O . ASN B 1 60 ? -3.695 40.688 25.625 1 88.88 60 ASN B O 1
ATOM 3023 N N . LYS B 1 61 ? -4.746 39 26.625 1 92.88 61 LYS B N 1
ATOM 3024 C CA . LYS B 1 61 ? -3.574 38.125 26.516 1 92.88 61 LYS B CA 1
ATOM 3025 C C . LYS B 1 61 ? -3.396 37.594 25.109 1 92.88 61 LYS B C 1
ATOM 3027 O O . LYS B 1 61 ? -4.371 37.219 24.453 1 92.88 61 LYS B O 1
ATOM 3032 N N . THR B 1 62 ? -2.121 37.656 24.719 1 95.62 62 THR B N 1
ATOM 3033 C CA . THR B 1 62 ? -1.786 37.094 23.422 1 95.62 62 THR B CA 1
ATOM 3034 C C . THR B 1 62 ? -1.287 35.656 23.547 1 95.62 62 THR B C 1
ATOM 3036 O O . THR B 1 62 ? -0.41 35.375 24.375 1 95.62 62 THR B O 1
ATOM 3039 N N . THR B 1 63 ? -1.907 34.781 22.859 1 96.25 63 THR B N 1
ATOM 3040 C CA . THR B 1 63 ? -1.446 33.375 22.734 1 96.25 63 THR B CA 1
ATOM 3041 C C . THR B 1 63 ? -0.871 33.125 21.344 1 96.25 63 THR B C 1
ATOM 3043 O O . THR B 1 63 ? -1.493 33.469 20.328 1 96.25 63 THR B O 1
ATOM 3046 N N . ARG B 1 64 ? 0.369 32.594 21.297 1 98.44 64 ARG B N 1
ATOM 3047 C CA . ARG B 1 64 ? 1.039 32.312 20.031 1 98.44 64 ARG B CA 1
ATOM 3048 C C . ARG B 1 64 ? 1.244 30.812 19.828 1 98.44 64 ARG B C 1
ATOM 3050 O O . ARG B 1 64 ? 1.729 30.125 20.734 1 98.44 64 ARG B O 1
ATOM 3057 N N . MET B 1 65 ? 0.849 30.391 18.688 1 98.19 65 MET B N 1
ATOM 3058 C CA . MET B 1 65 ? 0.974 28.984 18.312 1 98.19 65 MET B CA 1
ATOM 3059 C C . MET B 1 65 ? 1.699 28.828 16.984 1 98.19 65 MET B C 1
ATOM 3061 O O . MET B 1 65 ? 1.493 29.625 16.062 1 98.19 65 MET B O 1
ATOM 3065 N N . VAL B 1 66 ? 2.516 27.828 16.938 1 98.88 66 VAL B N 1
ATOM 3066 C CA . VAL B 1 66 ? 3.113 27.438 15.656 1 98.88 66 VAL B CA 1
ATOM 3067 C C . VAL B 1 66 ? 2.557 26.078 15.211 1 98.88 66 VAL B C 1
ATOM 3069 O O . VAL B 1 66 ? 2.514 25.141 16 1 98.88 66 VAL B O 1
ATOM 3072 N N . PHE B 1 67 ? 2.045 26.047 13.992 1 98.88 67 PHE B N 1
ATOM 3073 C CA . PHE B 1 67 ? 1.521 24.828 13.391 1 98.88 67 PHE B CA 1
ATOM 3074 C C . PHE B 1 67 ? 2.564 24.172 12.492 1 98.88 67 PHE B C 1
ATOM 3076 O O . PHE B 1 67 ? 2.857 24.672 11.406 1 98.88 67 PHE B O 1
ATOM 3083 N N . ASP B 1 68 ? 3.113 22.984 12.961 1 98.88 68 ASP B N 1
ATOM 3084 C CA . ASP B 1 68 ? 4.215 22.25 12.352 1 98.88 68 ASP B CA 1
ATOM 3085 C C . ASP B 1 68 ? 5.527 23.031 12.469 1 98.88 68 ASP B C 1
ATOM 3087 O O . ASP B 1 68 ? 5.516 24.25 12.641 1 98.88 68 ASP B O 1
ATOM 3091 N N . LEU B 1 69 ? 6.613 22.297 12.406 1 98.88 69 LEU B N 1
ATOM 3092 C CA . LEU B 1 69 ? 7.922 22.922 12.578 1 98.88 69 LEU B CA 1
ATOM 3093 C C . LEU B 1 69 ? 8.789 22.719 11.336 1 98.88 69 LEU B C 1
ATOM 3095 O O . LEU B 1 69 ? 9.961 23.094 11.32 1 98.88 69 LEU B O 1
ATOM 3099 N N . GLY B 1 70 ? 8.258 22.062 10.328 1 98.69 70 GLY B N 1
ATOM 3100 C CA . GLY B 1 70 ? 8.961 21.906 9.062 1 98.69 70 GLY B CA 1
ATOM 3101 C C . GLY B 1 70 ? 10.148 20.969 9.156 1 98.69 70 GLY B C 1
ATOM 3102 O O . GLY B 1 70 ? 10.086 19.953 9.852 1 98.69 70 GLY B O 1
ATOM 3103 N N . LEU B 1 71 ? 11.203 21.219 8.344 1 98.62 71 LEU B N 1
ATOM 3104 C CA . LEU B 1 71 ? 12.391 20.391 8.289 1 98.62 71 LEU B CA 1
ATOM 3105 C C . LEU B 1 71 ? 13.344 20.734 9.438 1 98.62 71 LEU B C 1
ATOM 3107 O O . LEU B 1 71 ? 13.492 21.906 9.797 1 98.62 71 LEU B O 1
ATOM 3111 N N . ARG B 1 72 ? 13.93 19.703 9.93 1 98.06 72 ARG B N 1
ATOM 3112 C CA . ARG B 1 72 ? 14.977 19.938 10.914 1 98.06 72 ARG B CA 1
ATOM 3113 C C . ARG B 1 72 ? 16.188 20.594 10.273 1 98.06 72 ARG B C 1
ATOM 3115 O O . ARG B 1 72 ? 16.656 20.172 9.211 1 98.06 72 ARG B O 1
ATOM 3122 N N . ARG B 1 73 ? 16.688 21.641 10.906 1 96.88 73 ARG B N 1
ATOM 3123 C CA . ARG B 1 73 ? 17.781 22.438 10.367 1 96.88 73 ARG B CA 1
ATOM 3124 C C . ARG B 1 73 ? 19.016 21.562 10.109 1 96.88 73 ARG B C 1
ATOM 3126 O O . ARG B 1 73 ? 19.688 21.703 9.086 1 96.88 73 ARG B O 1
ATOM 3133 N N . ASP B 1 74 ? 19.344 20.703 11.07 1 97.31 74 ASP B N 1
ATOM 3134 C CA . ASP B 1 74 ? 20.453 19.75 10.93 1 97.31 74 ASP B CA 1
ATOM 3135 C C . ASP B 1 74 ? 19.938 18.344 10.68 1 97.31 74 ASP B C 1
ATOM 3137 O O . ASP B 1 74 ? 19.516 17.641 11.609 1 97.31 74 ASP B O 1
ATOM 3141 N N . VAL B 1 75 ? 20.109 17.922 9.484 1 96.38 75 VAL B N 1
ATOM 3142 C CA . VAL B 1 75 ? 19.547 16.656 9.039 1 96.38 75 VAL B CA 1
ATOM 3143 C C . VAL B 1 75 ? 20.188 15.508 9.82 1 96.38 75 VAL B C 1
ATOM 3145 O O . VAL B 1 75 ? 19.562 14.477 10.055 1 96.38 75 VAL B O 1
ATOM 3148 N N . ASN B 1 76 ? 21.406 15.703 10.32 1 95.62 76 ASN B N 1
ATOM 3149 C CA . ASN B 1 76 ? 22.141 14.664 11.039 1 95.62 76 ASN B CA 1
ATOM 3150 C C . ASN B 1 76 ? 21.562 14.438 12.43 1 95.62 76 ASN B C 1
ATOM 3152 O O . ASN B 1 76 ? 21.922 13.469 13.109 1 95.62 76 ASN B O 1
ATOM 3156 N N . ARG B 1 77 ? 20.609 15.297 12.828 1 95.94 77 ARG B N 1
ATOM 3157 C CA . ARG B 1 77 ? 20.016 15.148 14.148 1 95.94 77 ARG B CA 1
ATOM 3158 C C . ARG B 1 77 ? 18.734 14.336 14.078 1 95.94 77 ARG B C 1
ATOM 3160 O O . ARG B 1 77 ? 18.156 13.992 15.109 1 95.94 77 ARG B O 1
ATOM 3167 N N . TYR B 1 78 ? 18.297 14.047 12.883 1 95.62 78 TYR B N 1
ATOM 3168 C CA . TYR B 1 78 ? 17.219 13.07 12.766 1 95.62 78 TYR B CA 1
ATOM 3169 C C . TYR B 1 78 ? 17.688 11.688 13.188 1 95.62 78 TYR B C 1
ATOM 3171 O O . TYR B 1 78 ? 18.891 11.398 13.188 1 95.62 78 TYR B O 1
ATOM 3179 N N . ALA B 1 79 ? 16.719 10.867 13.578 1 91.5 79 ALA B N 1
ATOM 3180 C CA . ALA B 1 79 ? 17.031 9.453 13.773 1 91.5 79 ALA B CA 1
ATOM 3181 C C . ALA B 1 79 ? 17.594 8.836 12.492 1 91.5 79 ALA B C 1
ATOM 3183 O O . ALA B 1 79 ? 17.281 9.289 11.391 1 91.5 79 ALA B O 1
ATOM 3184 N N . GLU B 1 80 ? 18.375 7.781 12.539 1 90.88 80 GLU B N 1
ATOM 3185 C CA . GLU B 1 80 ? 19.141 7.211 11.438 1 90.88 80 GLU B CA 1
ATOM 3186 C C . GLU B 1 80 ? 18.234 6.805 10.281 1 90.88 80 GLU B C 1
ATOM 3188 O O . GLU B 1 80 ? 18.516 7.109 9.117 1 90.88 80 GLU B O 1
ATOM 3193 N N . PRO B 1 81 ? 17.125 6.137 10.578 1 88.56 81 PRO B N 1
ATOM 3194 C CA . PRO B 1 81 ? 16.266 5.777 9.445 1 88.56 81 PRO B CA 1
ATOM 3195 C C . PRO B 1 81 ? 15.773 6.996 8.672 1 88.56 81 PRO B C 1
ATOM 3197 O O . PRO B 1 81 ? 15.633 6.938 7.445 1 88.56 81 PRO B O 1
ATOM 3200 N N . ILE B 1 82 ? 15.5 8.086 9.367 1 93 82 ILE B N 1
ATOM 3201 C CA . ILE B 1 82 ? 15.039 9.305 8.727 1 93 82 ILE B CA 1
ATOM 3202 C C . ILE B 1 82 ? 16.172 9.93 7.922 1 93 82 ILE B C 1
ATOM 3204 O O . ILE B 1 82 ? 15.969 10.422 6.809 1 93 82 ILE B O 1
ATOM 3208 N N . GLN B 1 83 ? 17.391 9.922 8.469 1 94.38 83 GLN B N 1
ATOM 3209 C CA . GLN B 1 83 ? 18.547 10.438 7.734 1 94.38 83 GLN B CA 1
ATOM 3210 C C . GLN B 1 83 ? 18.688 9.742 6.379 1 94.38 83 GLN B C 1
ATOM 3212 O O . GLN B 1 83 ? 18.875 10.406 5.355 1 94.38 83 GLN B O 1
ATOM 3217 N N . LYS B 1 84 ? 18.594 8.438 6.438 1 90.75 84 LYS B N 1
ATOM 3218 C CA . LYS B 1 84 ? 18.688 7.668 5.203 1 90.75 84 LYS B CA 1
ATOM 3219 C C . LYS B 1 84 ? 17.562 8.031 4.238 1 90.75 84 LYS B C 1
ATOM 3221 O O . LYS B 1 84 ? 17.797 8.156 3.031 1 90.75 84 LYS B O 1
ATOM 3226 N N . HIS B 1 85 ? 16.406 8.227 4.766 1 91.88 85 HIS B N 1
ATOM 3227 C CA . HIS B 1 85 ? 15.25 8.57 3.949 1 91.88 85 HIS B CA 1
ATOM 3228 C C . HIS B 1 85 ? 15.43 9.93 3.281 1 91.88 85 HIS B C 1
ATOM 3230 O O . HIS B 1 85 ? 15.039 10.109 2.127 1 91.88 85 HIS B O 1
ATOM 3236 N N . THR B 1 86 ? 16 10.883 3.971 1 94.75 86 THR B N 1
ATOM 3237 C CA . THR B 1 86 ? 16.172 12.234 3.436 1 94.75 86 THR B CA 1
ATOM 3238 C C . THR B 1 86 ? 17.062 12.211 2.191 1 94.75 86 THR B C 1
ATOM 3240 O O . THR B 1 86 ? 16.969 13.109 1.349 1 94.75 86 THR B O 1
ATOM 3243 N N . LYS B 1 87 ? 17.891 11.195 2.023 1 93.62 87 LYS B N 1
ATOM 3244 C CA . LYS B 1 87 ? 18.75 11.086 0.845 1 93.62 87 LYS B CA 1
ATOM 3245 C C . LYS B 1 87 ? 17.922 10.867 -0.418 1 93.62 87 LYS B C 1
ATOM 3247 O O . LYS B 1 87 ? 18.359 11.188 -1.521 1 93.62 87 LYS B O 1
ATOM 3252 N N . THR B 1 88 ? 16.703 10.328 -0.217 1 90.88 88 THR B N 1
ATOM 3253 C CA . THR B 1 88 ? 15.812 10.102 -1.356 1 90.88 88 THR B CA 1
ATOM 3254 C C . THR B 1 88 ? 14.984 11.352 -1.655 1 90.88 88 THR B C 1
ATOM 3256 O O . THR B 1 88 ? 14.172 11.359 -2.582 1 90.88 88 THR B O 1
ATOM 3259 N N . ARG B 1 89 ? 15.18 12.383 -0.915 1 96.69 89 ARG B N 1
ATOM 3260 C CA . ARG B 1 89 ? 14.367 13.594 -1.023 1 96.69 89 ARG B CA 1
ATOM 3261 C C . ARG B 1 89 ? 15.227 14.789 -1.41 1 96.69 89 ARG B C 1
ATOM 3263 O O . ARG B 1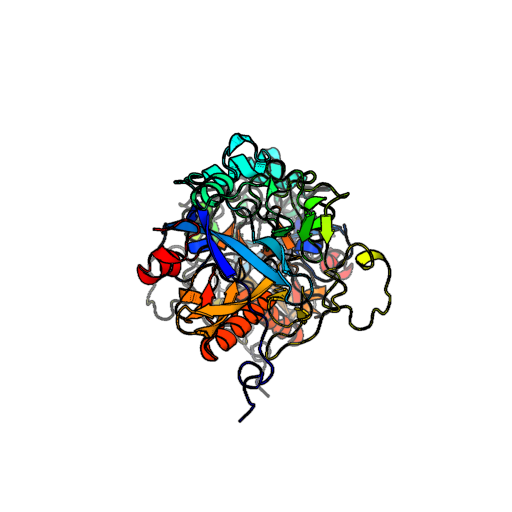 89 ? 14.914 15.93 -1.052 1 96.69 89 ARG B O 1
ATOM 3270 N N . GLN B 1 90 ? 16.266 14.5 -2.123 1 96.19 90 GLN B N 1
ATOM 3271 C CA . GLN B 1 90 ? 17.188 15.547 -2.572 1 96.19 90 GLN B CA 1
ATOM 3272 C C . GLN B 1 90 ? 16.781 16.078 -3.941 1 96.19 90 GLN B C 1
ATOM 3274 O O . GLN B 1 90 ? 16.203 15.359 -4.754 1 96.19 90 GLN B O 1
ATOM 3279 N N . PRO B 1 91 ? 17.062 17.359 -4.23 1 97.38 91 PRO B N 1
ATOM 3280 C CA . PRO B 1 91 ? 17.688 18.375 -3.377 1 97.38 91 PRO B CA 1
ATOM 3281 C C . PRO B 1 91 ? 16.781 18.812 -2.227 1 97.38 91 PRO B C 1
ATOM 3283 O O . PRO B 1 91 ? 15.555 18.703 -2.324 1 97.38 91 PRO B O 1
ATOM 3286 N N . MET B 1 92 ? 17.406 19.219 -1.186 1 98 92 MET B N 1
ATOM 3287 C CA . MET B 1 92 ? 16.734 19.672 0.031 1 98 92 MET B CA 1
ATOM 3288 C C . MET B 1 92 ? 17.438 20.875 0.634 1 98 92 MET B C 1
ATOM 3290 O O . MET B 1 92 ? 18.656 20.969 0.594 1 98 92 MET B O 1
ATOM 3294 N N . THR B 1 93 ? 16.656 21.828 1.078 1 98.19 93 THR B N 1
ATOM 3295 C CA . THR B 1 93 ? 17.172 22.953 1.844 1 98.19 93 THR B CA 1
ATOM 3296 C C . THR B 1 93 ? 16.438 23.094 3.168 1 98.19 93 THR B C 1
ATOM 3298 O O . THR B 1 93 ? 15.203 22.984 3.209 1 98.19 93 THR B O 1
ATOM 3301 N N . THR B 1 94 ? 17.188 23.203 4.219 1 98.06 94 THR B N 1
ATOM 3302 C CA . THR B 1 94 ? 16.594 23.344 5.539 1 98.06 94 THR B CA 1
ATOM 3303 C C . THR B 1 94 ? 16.672 24.797 6.008 1 98.06 94 THR B C 1
ATOM 3305 O O . THR B 1 94 ? 16.391 25.094 7.172 1 98.06 94 THR B O 1
ATOM 3308 N N . GLU B 1 95 ? 17.016 25.688 5.035 1 96.69 95 GLU B N 1
ATOM 3309 C CA . GLU B 1 95 ? 17.109 27.109 5.297 1 96.69 95 GLU B CA 1
ATOM 3310 C C . GLU B 1 95 ? 16.078 27.891 4.48 1 96.69 95 GLU B C 1
ATOM 3312 O O . GLU B 1 95 ? 16.031 27.766 3.256 1 96.69 95 GLU B O 1
ATOM 3317 N N . PRO B 1 96 ? 15.43 28.812 5.152 1 97.81 96 PRO B N 1
ATOM 3318 C CA . PRO B 1 96 ? 15.336 29.016 6.602 1 97.81 96 PRO B CA 1
ATOM 3319 C C . PRO B 1 96 ? 14.594 27.875 7.301 1 97.81 96 PRO B C 1
ATOM 3321 O O . PRO B 1 96 ? 13.844 27.141 6.656 1 97.81 96 PRO B O 1
ATOM 3324 N N . ASP B 1 97 ? 14.953 27.609 8.562 1 98.12 97 ASP B N 1
ATOM 3325 C CA . ASP B 1 97 ? 14.078 26.797 9.406 1 98.12 97 ASP B CA 1
ATOM 3326 C C . ASP B 1 97 ? 13.055 27.672 10.133 1 98.12 97 ASP B C 1
ATOM 3328 O O . ASP B 1 97 ? 13.039 28.891 9.969 1 98.12 97 ASP B O 1
ATOM 3332 N N . VAL B 1 98 ? 12.242 27.062 10.883 1 98.62 98 VAL B N 1
ATOM 3333 C CA . VAL B 1 98 ? 11.117 27.75 11.492 1 98.62 98 VAL B CA 1
ATOM 3334 C C . VAL B 1 98 ? 11.625 28.797 12.477 1 98.62 98 VAL B C 1
ATOM 3336 O O . VAL B 1 98 ? 11.031 29.875 12.633 1 98.62 98 VAL B O 1
ATOM 3339 N N . VAL B 1 99 ? 12.766 28.578 13.141 1 98.69 99 VAL B N 1
ATOM 3340 C CA . VAL B 1 99 ? 13.336 29.516 14.117 1 98.69 99 VAL B CA 1
ATOM 3341 C C . VAL B 1 99 ? 13.789 30.781 13.406 1 98.69 99 VAL B C 1
ATOM 3343 O O . VAL B 1 99 ? 13.5 31.891 13.867 1 98.69 99 VAL B O 1
ATOM 3346 N N . LYS B 1 100 ? 14.469 30.578 12.297 1 98.44 100 LYS B N 1
ATOM 3347 C CA . LYS B 1 100 ? 14.906 31.734 11.516 1 98.44 100 LYS B CA 1
ATOM 3348 C C . LYS B 1 100 ? 13.719 32.5 10.977 1 98.44 100 LYS B C 1
ATOM 3350 O O . LYS B 1 100 ? 13.742 33.75 10.938 1 98.44 100 LYS B O 1
ATOM 3355 N N . SER B 1 101 ? 12.711 31.859 10.586 1 98.62 101 SER B N 1
ATOM 3356 C CA . SER B 1 101 ? 11.523 32.5 10.055 1 98.62 101 SER B CA 1
ATOM 3357 C C . SER B 1 101 ? 10.812 33.312 11.141 1 98.62 101 SER B C 1
ATOM 3359 O O . SER B 1 101 ? 10.297 34.406 10.883 1 98.62 101 SER B O 1
ATOM 3361 N N . LEU B 1 102 ? 10.734 32.781 12.359 1 98.69 102 LEU B N 1
ATOM 3362 C CA . LEU B 1 102 ? 10.188 33.531 13.492 1 98.69 102 LEU B CA 1
ATOM 3363 C C . LEU B 1 102 ? 11.016 34.781 13.766 1 98.69 102 LEU B C 1
ATOM 3365 O O . LEU B 1 102 ? 10.469 35.875 13.969 1 98.69 102 LEU B O 1
ATOM 3369 N N . LYS B 1 103 ? 12.289 34.625 13.68 1 98.5 103 LYS B N 1
ATOM 3370 C CA . LYS B 1 103 ? 13.219 35.719 13.961 1 98.5 103 LYS B CA 1
ATOM 3371 C C . LYS B 1 103 ? 13.023 36.844 12.969 1 98.5 103 LYS B C 1
ATOM 3373 O O . LYS B 1 103 ? 13.141 38.031 13.336 1 98.5 103 LYS B O 1
ATOM 3378 N N . ARG B 1 104 ? 12.766 36.531 11.758 1 97.69 104 ARG B N 1
ATOM 3379 C CA . ARG B 1 104 ? 12.547 37.531 10.727 1 97.69 104 ARG B CA 1
ATOM 3380 C C . ARG B 1 104 ? 11.43 38.5 11.117 1 97.69 104 ARG B C 1
ATOM 3382 O O . ARG B 1 104 ? 11.453 39.688 10.758 1 97.69 104 ARG B O 1
ATOM 3389 N N . GLY B 1 105 ? 10.438 38 11.859 1 97.75 105 GLY B N 1
ATOM 3390 C CA . GLY B 1 105 ? 9.328 38.812 12.297 1 97.75 105 GLY B CA 1
ATOM 3391 C C . GLY B 1 105 ? 9.492 39.344 13.719 1 97.75 105 GLY B C 1
ATOM 3392 O O . GLY B 1 105 ? 8.578 39.938 14.273 1 97.75 105 GLY B O 1
ATOM 3393 N N . GLY B 1 106 ? 10.578 38.969 14.336 1 98 106 GLY B N 1
ATOM 3394 C CA . GLY B 1 106 ? 10.898 39.531 15.633 1 98 106 GLY B CA 1
ATOM 3395 C C . GLY B 1 106 ? 10.477 38.656 16.797 1 98 106 GLY B C 1
ATOM 3396 O O . GLY B 1 106 ? 10.352 39.125 17.922 1 98 106 GLY B O 1
ATOM 3397 N N . LEU B 1 107 ? 10.242 37.406 16.547 1 98.56 107 LEU B N 1
ATOM 3398 C CA . LEU B 1 107 ? 9.883 36.5 17.609 1 98.56 107 LEU B CA 1
ATOM 3399 C C . LEU B 1 107 ? 10.953 35.406 17.781 1 98.56 107 LEU B C 1
ATOM 3401 O O . LEU B 1 107 ? 11.805 35.25 16.906 1 98.56 107 LEU B O 1
ATOM 3405 N N . THR B 1 108 ? 10.992 34.812 18.906 1 98.5 108 THR B N 1
ATOM 3406 C CA . THR B 1 108 ? 11.844 33.656 19.219 1 98.5 108 THR B CA 1
ATOM 3407 C C . THR B 1 108 ? 11.008 32.469 19.688 1 98.5 108 THR B C 1
ATOM 3409 O O . THR B 1 108 ? 9.82 32.625 20 1 98.5 108 THR B O 1
ATOM 3412 N N . PRO B 1 109 ? 11.617 31.328 19.688 1 98.62 109 PRO B N 1
ATOM 3413 C CA . PRO B 1 109 ? 10.883 30.172 20.188 1 98.62 109 PRO B CA 1
ATOM 3414 C C . PRO B 1 109 ? 10.32 30.391 21.594 1 98.62 109 PRO B C 1
ATOM 3416 O O . PRO B 1 109 ? 9.266 29.828 21.922 1 98.62 109 PRO B O 1
ATOM 3419 N N . ASP B 1 110 ? 10.891 31.203 22.406 1 98.38 110 ASP B N 1
ATOM 3420 C CA . ASP B 1 110 ? 10.445 31.469 23.766 1 98.38 110 ASP B CA 1
ATOM 3421 C C . ASP B 1 110 ? 9.117 32.219 23.781 1 98.38 110 ASP B C 1
ATOM 3423 O O . ASP B 1 110 ? 8.422 32.25 24.797 1 98.38 110 ASP B O 1
ATOM 3427 N N . ASP B 1 111 ? 8.781 32.875 22.688 1 98.38 111 ASP B N 1
ATOM 3428 C CA . ASP B 1 111 ? 7.551 33.625 22.562 1 98.38 111 ASP B CA 1
ATOM 3429 C C . ASP B 1 111 ? 6.375 32.719 22.188 1 98.38 111 ASP B C 1
ATOM 3431 O O . ASP B 1 111 ? 5.223 33.188 22.188 1 98.38 111 ASP B O 1
ATOM 3435 N N . ILE B 1 112 ? 6.637 31.484 21.906 1 98.69 112 ILE B N 1
ATOM 3436 C CA . ILE B 1 112 ? 5.617 30.578 21.406 1 98.69 112 ILE B CA 1
ATOM 3437 C C . ILE B 1 112 ? 5.031 29.75 22.562 1 98.69 112 ILE B C 1
ATOM 3439 O O . ILE B 1 112 ? 5.762 29.047 23.25 1 98.69 112 ILE B O 1
ATOM 3443 N N . ASP B 1 113 ? 3.76 29.844 22.719 1 97.56 113 ASP B N 1
ATOM 3444 C CA . ASP B 1 113 ? 3.084 29.141 23.812 1 97.56 113 ASP B CA 1
ATOM 3445 C C . ASP B 1 113 ? 2.824 27.688 23.453 1 97.56 113 ASP B C 1
ATOM 3447 O O . ASP B 1 113 ? 3.018 26.797 24.281 1 97.56 113 ASP B O 1
ATOM 3451 N N . TYR B 1 114 ? 2.389 27.453 22.234 1 97.38 114 TYR B N 1
ATOM 3452 C CA . TYR B 1 114 ? 2.021 26.109 21.797 1 97.38 114 TYR B CA 1
ATOM 3453 C C . TYR B 1 114 ? 2.646 25.781 20.438 1 97.38 114 TYR B C 1
ATOM 3455 O O . TYR B 1 114 ? 2.715 26.641 19.562 1 97.38 114 TYR B O 1
ATOM 3463 N N . VAL B 1 115 ? 3.107 24.578 20.312 1 98.75 115 VAL B N 1
ATOM 3464 C CA . VAL B 1 115 ? 3.414 23.984 19.031 1 98.75 115 VAL B CA 1
ATOM 3465 C C . VAL B 1 115 ? 2.428 22.859 18.734 1 98.75 115 VAL B C 1
ATOM 3467 O O . VAL B 1 115 ? 2.268 21.938 19.531 1 98.75 115 VAL B O 1
ATOM 3470 N N . MET B 1 116 ? 1.751 23 17.656 1 98.44 116 MET B N 1
ATOM 3471 C CA . MET B 1 116 ? 0.791 21.969 17.234 1 98.44 116 MET B CA 1
ATOM 3472 C C . MET B 1 116 ? 1.269 21.25 15.984 1 98.44 116 MET B C 1
ATOM 3474 O O . MET B 1 116 ? 1.587 21.891 14.977 1 98.44 116 MET B O 1
ATOM 3478 N N . TYR B 1 117 ? 1.377 19.938 16.078 1 98.69 117 TYR B N 1
ATOM 3479 C CA . TYR B 1 117 ? 1.739 19.141 14.914 1 98.69 117 TYR B CA 1
ATOM 3480 C C . TYR B 1 117 ? 0.496 18.672 14.164 1 98.69 117 TYR B C 1
ATOM 3482 O O . TYR B 1 117 ? -0.396 18.062 14.758 1 98.69 117 TYR B O 1
ATOM 3490 N N . SER B 1 118 ? 0.463 19.047 12.875 1 98.81 118 SER B N 1
ATOM 3491 C CA . SER B 1 118 ? -0.548 18.375 12.062 1 98.81 118 SER B CA 1
ATOM 3492 C C . SER B 1 118 ? -0.427 16.859 12.156 1 98.81 118 SER B C 1
ATOM 3494 O O . SER B 1 118 ? -1.435 16.156 12.258 1 98.81 118 SER B O 1
ATOM 3496 N N . HIS B 1 119 ? 0.75 16.438 12.062 1 98.06 119 HIS B N 1
ATOM 3497 C CA . HIS B 1 119 ? 1.128 15.047 12.242 1 98.06 119 HIS B CA 1
ATOM 3498 C C . HIS B 1 119 ? 2.631 14.906 12.461 1 98.06 119 HIS B C 1
ATOM 3500 O O . HIS B 1 119 ? 3.365 15.891 12.406 1 98.06 119 HIS B O 1
ATOM 3506 N N . VAL B 1 120 ? 3.082 13.641 12.672 1 96.81 120 VAL B N 1
ATOM 3507 C CA . VAL B 1 120 ? 4.434 13.523 13.211 1 96.81 120 VAL B CA 1
ATOM 3508 C C . VAL B 1 120 ? 5.355 12.914 12.156 1 96.81 120 VAL B C 1
ATOM 3510 O O . VAL B 1 120 ? 6.285 12.172 12.492 1 96.81 120 VAL B O 1
ATOM 3513 N N . HIS B 1 121 ? 5.184 13.156 10.875 1 96.81 121 HIS B N 1
ATOM 3514 C CA . HIS B 1 121 ? 6.172 12.82 9.859 1 96.81 121 HIS B CA 1
ATOM 3515 C C . HIS B 1 121 ? 7.41 13.695 9.984 1 96.81 121 HIS B C 1
ATOM 3517 O O . HIS B 1 121 ? 7.328 14.828 10.453 1 96.81 121 HIS B O 1
ATOM 3523 N N . TRP B 1 122 ? 8.445 13.25 9.461 1 96.25 122 TRP B N 1
ATOM 3524 C CA . TRP B 1 122 ? 9.773 13.82 9.648 1 96.25 122 TRP B CA 1
ATOM 3525 C C . TRP B 1 122 ? 9.836 15.242 9.094 1 96.25 122 TRP B C 1
ATOM 3527 O O . TRP B 1 122 ? 10.594 16.078 9.586 1 96.25 122 TRP B O 1
ATOM 3537 N N . ASP B 1 123 ? 9.062 15.484 8.062 1 98 123 ASP B N 1
ATOM 3538 C CA . ASP B 1 123 ? 9.164 16.766 7.379 1 98 123 ASP B CA 1
ATOM 3539 C C . ASP B 1 123 ? 8.211 17.797 7.988 1 98 123 ASP B C 1
ATOM 3541 O O . ASP B 1 123 ? 8.008 18.875 7.422 1 98 123 ASP B O 1
ATOM 3545 N N . HIS B 1 124 ? 7.676 17.484 9.148 1 98.56 124 HIS B N 1
ATOM 3546 C CA . HIS B 1 124 ? 6.805 18.422 9.859 1 98.56 124 HIS B CA 1
ATOM 3547 C C . HIS B 1 124 ? 7.285 18.656 11.289 1 98.56 124 HIS B C 1
ATOM 3549 O O . HIS B 1 124 ? 6.824 19.578 11.961 1 98.56 124 HIS B O 1
ATOM 3555 N N . ILE B 1 125 ? 8.219 17.891 11.789 1 98.06 125 ILE B N 1
ATOM 3556 C CA . ILE B 1 125 ? 8.469 17.844 13.227 1 98.06 125 ILE B CA 1
ATOM 3557 C C . ILE B 1 125 ? 9.594 18.812 13.578 1 98.06 125 ILE B C 1
ATOM 3559 O O . ILE B 1 125 ? 9.758 19.203 14.742 1 98.06 125 ILE B O 1
ATOM 3563 N N . GLY B 1 126 ? 10.422 19.25 12.641 1 98 126 GLY B N 1
ATOM 3564 C CA . GLY B 1 126 ? 11.492 20.188 12.938 1 98 126 GLY B CA 1
ATOM 3565 C C . GLY B 1 126 ? 12.328 19.781 14.141 1 98 126 GLY B C 1
ATOM 3566 O O . GLY B 1 126 ? 12.688 18.609 14.281 1 98 126 GLY B O 1
ATOM 3567 N N . GLU B 1 127 ? 12.766 20.812 14.914 1 97.5 127 GLU B N 1
ATOM 3568 C CA . GLU B 1 127 ? 13.555 20.594 16.125 1 97.5 127 GLU B CA 1
ATOM 3569 C C . GLU B 1 127 ? 12.805 21.062 17.359 1 97.5 127 GLU B C 1
ATOM 3571 O O . GLU B 1 127 ? 12.992 22.188 17.828 1 97.5 127 GLU B O 1
ATOM 3576 N N . PRO B 1 128 ? 12.047 20.156 17.953 1 97.44 128 PRO B N 1
ATOM 3577 C CA . PRO B 1 128 ? 11.227 20.562 19.094 1 97.44 128 PRO B CA 1
ATOM 3578 C C . PRO B 1 128 ? 12.062 21.062 20.266 1 97.44 128 PRO B C 1
ATOM 3580 O O . PRO B 1 128 ? 11.578 21.859 21.078 1 97.44 128 PRO B O 1
ATOM 3583 N N . ARG B 1 129 ? 13.328 20.719 20.391 1 96 129 ARG B N 1
ATOM 3584 C CA . ARG B 1 129 ? 14.211 21.141 21.469 1 96 129 ARG B CA 1
ATOM 3585 C C . ARG B 1 129 ? 14.453 22.641 21.422 1 96 129 ARG B C 1
ATOM 3587 O O . ARG B 1 129 ? 14.875 23.25 22.406 1 96 129 ARG B O 1
ATOM 3594 N N . ASP B 1 130 ? 14.195 23.203 20.266 1 97.62 130 ASP B N 1
ATOM 3595 C CA . ASP B 1 130 ? 14.336 24.656 20.141 1 97.62 130 ASP B CA 1
ATOM 3596 C C . ASP B 1 130 ? 13.227 25.391 20.891 1 97.62 130 ASP B C 1
ATOM 3598 O O . ASP B 1 130 ? 13.32 26.594 21.125 1 97.62 130 ASP B O 1
ATOM 3602 N N . PHE B 1 131 ? 12.18 24.688 21.328 1 98.31 131 PHE B N 1
ATOM 3603 C CA . PHE B 1 131 ? 11.016 25.266 21.984 1 98.31 131 PHE B CA 1
ATOM 3604 C C . PHE B 1 131 ? 10.836 24.719 23.391 1 98.31 131 PHE B C 1
ATOM 3606 O O . PHE B 1 131 ? 9.828 24.078 23.688 1 98.31 131 PHE B O 1
ATOM 3613 N N . PRO B 1 132 ? 11.695 25.016 24.266 1 96.19 132 PRO B N 1
ATOM 3614 C CA . PRO B 1 132 ? 11.727 24.375 25.578 1 96.19 132 PRO B CA 1
ATOM 3615 C C . PRO B 1 132 ? 10.562 24.812 26.469 1 96.19 132 PRO B C 1
ATOM 3617 O O . PRO B 1 132 ? 10.234 24.125 27.438 1 96.19 132 PRO B O 1
ATOM 3620 N N . LYS B 1 133 ? 9.898 25.906 26.156 1 96.81 133 LYS B N 1
ATOM 3621 C CA . LYS B 1 133 ? 8.844 26.422 27.031 1 96.81 133 LYS B CA 1
ATOM 3622 C C . LYS B 1 133 ? 7.465 26.141 26.453 1 96.81 133 LYS B C 1
ATOM 3624 O O . LYS B 1 133 ? 6.445 26.375 27.109 1 96.81 133 LYS B O 1
ATOM 3629 N N . SER B 1 134 ? 7.434 25.719 25.219 1 97.94 134 SER B N 1
ATOM 3630 C CA . SER B 1 134 ? 6.152 25.531 24.547 1 97.94 134 SER B CA 1
ATOM 3631 C C . SER B 1 134 ? 5.484 24.234 24.984 1 97.94 134 SER B C 1
ATOM 3633 O O . SER B 1 134 ? 6.164 23.266 25.344 1 97.94 134 SER B O 1
ATOM 3635 N N . THR B 1 135 ? 4.23 24.234 25.047 1 96.88 135 THR B N 1
ATOM 3636 C CA . THR B 1 135 ? 3.439 23.016 25.141 1 96.88 135 THR B CA 1
ATOM 3637 C C . THR B 1 135 ? 3.135 22.469 23.75 1 96.88 135 THR B C 1
ATOM 3639 O O . THR B 1 135 ? 2.777 23.219 22.844 1 96.88 135 THR B O 1
ATOM 3642 N N . PHE B 1 136 ? 3.316 21.188 23.594 1 97.56 136 PHE B N 1
ATOM 3643 C CA . PHE B 1 136 ? 3.072 20.562 22.297 1 97.56 136 PHE B CA 1
ATOM 3644 C C . PHE B 1 136 ? 1.688 19.922 22.266 1 97.56 136 PHE B C 1
ATOM 3646 O O . PHE B 1 136 ? 1.248 19.328 23.25 1 97.56 136 PHE B O 1
ATOM 3653 N N . ILE B 1 137 ? 0.974 20.078 21.141 1 96.62 137 ILE B N 1
ATOM 3654 C CA . ILE B 1 137 ? -0.347 19.484 20.938 1 96.62 137 ILE B CA 1
ATOM 3655 C C . ILE B 1 137 ? -0.314 18.562 19.719 1 96.62 137 ILE B C 1
ATOM 3657 O O . ILE B 1 137 ? 0.187 18.938 18.656 1 96.62 137 ILE B O 1
ATOM 3661 N N . VAL B 1 138 ? -0.807 17.344 19.906 1 96.88 138 VAL B N 1
ATOM 3662 C CA . VAL B 1 138 ? -0.892 16.375 18.812 1 96.88 138 VAL B CA 1
ATOM 3663 C C . VAL B 1 138 ? -2.283 15.742 18.781 1 96.88 138 VAL B C 1
ATOM 3665 O O . VAL B 1 138 ? -3.01 15.789 19.781 1 96.88 138 VAL B O 1
ATOM 3668 N N . GLY B 1 139 ? -2.654 15.203 17.609 1 96.25 139 GLY B N 1
ATOM 3669 C CA . GLY B 1 139 ? -3.922 14.5 17.5 1 96.25 139 GLY B CA 1
ATOM 3670 C C . GLY B 1 139 ? -3.9 13.125 18.125 1 96.25 139 GLY B C 1
ATOM 3671 O O . GLY B 1 139 ? -2.832 12.594 18.438 1 96.25 139 GLY B O 1
ATOM 3672 N N . ASN B 1 140 ? -5.07 12.586 18.266 1 93.88 140 ASN B N 1
ATOM 3673 C CA . ASN B 1 140 ? -5.23 11.273 18.875 1 93.88 140 ASN B CA 1
ATOM 3674 C C . ASN B 1 140 ? -4.551 10.18 18.062 1 93.88 140 ASN B C 1
ATOM 3676 O O . ASN B 1 140 ? -4.785 10.062 16.859 1 93.88 140 ASN B O 1
ATOM 3680 N N . GLY B 1 141 ? -3.68 9.422 18.734 1 92.19 141 GLY B N 1
ATOM 3681 C CA . GLY B 1 141 ? -2.973 8.344 18.062 1 92.19 141 GLY B CA 1
ATOM 3682 C C . GLY B 1 141 ? -1.529 8.688 17.734 1 92.19 141 GLY B C 1
ATOM 3683 O O . GLY B 1 141 ? -0.727 7.797 17.438 1 92.19 141 GLY B O 1
ATOM 3684 N N . SER B 1 142 ? -1.146 9.953 17.828 1 94.94 142 SER B N 1
ATOM 3685 C CA . SER B 1 142 ? 0.208 10.383 17.5 1 94.94 142 SER B CA 1
ATOM 3686 C C . SER B 1 142 ? 1.229 9.789 18.469 1 94.94 142 SER B C 1
ATOM 3688 O O . SER B 1 142 ? 2.297 9.336 18.047 1 94.94 142 SER B O 1
ATOM 3690 N N . LEU B 1 143 ? 0.91 9.758 19.703 1 93.12 143 LEU B N 1
ATOM 3691 C CA . LEU B 1 143 ? 1.872 9.281 20.688 1 93.12 143 LEU B CA 1
ATOM 3692 C C . LEU B 1 143 ? 2.1 7.781 20.547 1 93.12 143 LEU B C 1
ATOM 3694 O O . LEU B 1 143 ? 3.213 7.297 20.75 1 93.12 143 LEU B O 1
ATOM 3698 N N . ASP B 1 144 ? 1.048 7.07 20.188 1 88.88 144 ASP B N 1
ATOM 3699 C CA . ASP B 1 144 ? 1.206 5.648 19.922 1 88.88 144 ASP B CA 1
ATOM 3700 C C . ASP B 1 144 ? 2.158 5.422 18.734 1 88.88 144 ASP B C 1
ATOM 3702 O O . ASP B 1 144 ? 2.947 4.473 18.75 1 88.88 144 ASP B O 1
ATOM 3706 N N . LEU B 1 145 ? 2.059 6.219 17.781 1 88.75 145 LEU B N 1
ATOM 3707 C CA . LEU B 1 145 ? 2.947 6.133 16.625 1 88.75 145 LEU B CA 1
ATOM 3708 C C . LEU B 1 145 ? 4.395 6.387 17.047 1 88.75 145 LEU B C 1
ATOM 3710 O O . LEU B 1 145 ? 5.297 5.652 16.625 1 88.75 145 LEU B O 1
ATOM 3714 N N . LEU B 1 146 ? 4.566 7.418 17.812 1 90.06 146 LEU B N 1
ATOM 3715 C CA . LEU B 1 146 ? 5.906 7.793 18.25 1 90.06 146 LEU B CA 1
ATOM 3716 C C . LEU B 1 146 ? 6.539 6.688 19.078 1 90.06 146 LEU B C 1
ATOM 3718 O O . LEU B 1 146 ? 7.73 6.406 18.953 1 90.06 146 LEU B O 1
ATOM 3722 N N . GLU B 1 147 ? 5.758 6.047 19.844 1 83.5 147 GLU B N 1
ATOM 3723 C CA . GLU B 1 147 ? 6.258 5.02 20.75 1 83.5 147 GLU B CA 1
ATOM 3724 C C . GLU B 1 147 ? 6.453 3.689 20.016 1 83.5 147 GLU B C 1
ATOM 3726 O O . GLU B 1 147 ? 7.113 2.785 20.547 1 83.5 147 GLU B O 1
ATOM 3731 N N . GLY B 1 148 ? 6.027 3.611 18.812 1 73.88 148 GLY B N 1
ATOM 3732 C CA . GLY B 1 148 ? 6.117 2.355 18.078 1 73.88 148 GLY B CA 1
ATOM 3733 C C . GLY B 1 148 ? 5.121 1.315 18.562 1 73.88 148 GLY B C 1
ATOM 3734 O O . GLY B 1 148 ? 5.297 0.121 18.312 1 73.88 148 GLY B O 1
ATOM 3735 N N . THR B 1 149 ? 4.23 1.649 19.281 1 60.88 149 THR B N 1
ATOM 3736 C CA . THR B 1 149 ? 3.266 0.708 19.844 1 60.88 149 THR B CA 1
ATOM 3737 C C . THR B 1 149 ? 1.984 0.692 19.016 1 60.88 149 THR B C 1
ATOM 3739 O O . THR B 1 149 ? 1.071 -0.089 19.281 1 60.88 149 THR B O 1
ATOM 3742 N N . SER B 1 150 ? 2.154 1.577 18.078 1 61.78 150 SER B N 1
ATOM 3743 C CA . SER B 1 150 ? 0.975 1.554 17.219 1 61.78 150 SER B CA 1
ATOM 3744 C C . SER B 1 150 ? 0.812 0.198 16.547 1 61.78 150 SER B C 1
ATOM 3746 O O . SER B 1 150 ? 1.722 -0.271 15.852 1 61.78 150 SER B O 1
ATOM 3748 N N . LEU B 1 151 ? -0.208 -0.49 16.844 1 55.53 151 LEU B N 1
ATOM 3749 C CA . LEU B 1 151 ? -0.509 -1.778 16.234 1 55.53 151 LEU B CA 1
ATOM 3750 C C . LEU B 1 151 ? -0.643 -1.642 14.719 1 55.53 151 LEU B C 1
ATOM 3752 O O . LEU B 1 151 ? -0.612 -2.641 13.992 1 55.53 151 LEU B O 1
ATOM 3756 N N . ALA B 1 152 ? -0.515 -0.358 14.383 1 60.09 152 ALA B N 1
ATOM 3757 C CA . ALA B 1 152 ? -0.794 -0.141 12.969 1 60.09 152 ALA B CA 1
ATOM 3758 C C . ALA B 1 152 ? 0.469 -0.303 12.125 1 60.09 152 ALA B C 1
ATOM 3760 O O . ALA B 1 152 ? 0.397 -0.651 10.945 1 60.09 152 ALA B O 1
ATOM 3761 N N . LEU B 1 153 ? 1.579 -0.01 12.781 1 70 153 LEU B N 1
ATOM 3762 C CA . LEU B 1 153 ? 2.795 -0.015 11.977 1 70 153 LEU B CA 1
ATOM 3763 C C . LEU B 1 153 ? 3.459 -1.388 12 1 70 153 LEU B C 1
ATOM 3765 O O . LEU B 1 153 ? 3.58 -2.004 13.062 1 70 153 LEU B O 1
ATOM 3769 N N . ARG B 1 154 ? 3.494 -1.854 10.867 1 65.75 154 ARG B N 1
ATOM 3770 C CA . ARG B 1 154 ? 4.188 -3.129 10.711 1 65.75 154 ARG B CA 1
ATOM 3771 C C . ARG B 1 154 ? 5.434 -2.977 9.852 1 65.75 154 ARG B C 1
ATOM 3773 O O . ARG B 1 154 ? 5.496 -2.092 8.992 1 65.75 154 ARG B O 1
ATOM 3780 N N . GLY B 1 155 ? 6.512 -3.666 10.328 1 60.41 155 GLY B N 1
ATOM 3781 C CA . GLY B 1 155 ? 7.746 -3.611 9.555 1 60.41 155 GLY B CA 1
ATOM 3782 C C . GLY B 1 155 ? 8.969 -3.328 10.406 1 60.41 155 GLY B C 1
ATOM 3783 O O . GLY B 1 155 ? 8.914 -3.438 11.633 1 60.41 155 GLY B O 1
ATOM 3784 N N . GLY B 1 156 ? 10.109 -2.959 9.797 1 59.19 156 GLY B N 1
ATOM 3785 C CA . GLY B 1 156 ? 11.438 -2.77 10.352 1 59.19 156 GLY B CA 1
ATOM 3786 C C . GLY B 1 156 ? 11.531 -1.586 11.297 1 59.19 156 GLY B C 1
ATOM 3787 O O . GLY B 1 156 ? 10.641 -1.381 12.133 1 59.19 156 GLY B O 1
ATOM 3788 N N . HIS B 1 157 ? 12.516 -0.814 11.133 1 62.84 157 HIS B N 1
ATOM 3789 C CA . HIS B 1 157 ? 12.875 0.327 11.969 1 62.84 157 HIS B CA 1
ATOM 3790 C C . HIS B 1 157 ? 11.906 1.487 11.758 1 62.84 157 HIS B C 1
ATOM 3792 O O . HIS B 1 157 ? 11.703 1.93 10.625 1 62.84 157 HIS B O 1
ATOM 3798 N N . SER B 1 158 ? 11.32 1.928 12.812 1 69 158 SER B N 1
ATOM 3799 C CA . SER B 1 158 ? 10.32 2.988 12.797 1 69 158 SER B CA 1
ATOM 3800 C C . SER B 1 158 ? 10.906 4.301 12.289 1 69 158 SER B C 1
ATOM 3802 O O . SER B 1 158 ? 12.055 4.633 12.602 1 69 158 SER B O 1
ATOM 3804 N N . PHE B 1 159 ? 10.156 4.953 11.477 1 80.06 159 PHE B N 1
ATOM 3805 C CA . PHE B 1 159 ? 10.531 6.27 10.969 1 80.06 159 PHE B CA 1
ATOM 3806 C C . PHE B 1 159 ? 9.961 7.371 11.859 1 80.06 159 PHE B C 1
ATOM 3808 O O . PHE B 1 159 ? 9.812 8.516 11.414 1 80.06 159 PHE B O 1
ATOM 3815 N N . PHE B 1 160 ? 9.617 7.012 13.078 1 88.69 160 PHE B N 1
ATOM 3816 C CA . PHE B 1 160 ? 9.141 7.973 14.062 1 88.69 160 PHE B CA 1
ATOM 3817 C C . PHE B 1 160 ? 10.07 8.016 15.273 1 88.69 160 PHE B C 1
ATOM 3819 O O . PHE B 1 160 ? 10.602 6.984 15.688 1 88.69 160 PHE B O 1
ATOM 3826 N N . GLU B 1 161 ? 10.266 9.18 15.805 1 90.38 161 GLU B N 1
ATOM 3827 C CA . GLU B 1 161 ? 11.195 9.367 16.922 1 90.38 161 GLU B CA 1
ATOM 3828 C C . GLU B 1 161 ? 10.477 9.258 18.266 1 90.38 161 GLU B C 1
ATOM 3830 O O . GLU B 1 161 ? 9.727 10.156 18.641 1 90.38 161 GLU B O 1
ATOM 3835 N N . SER B 1 162 ? 10.781 8.219 18.969 1 87.94 162 SER B N 1
ATOM 3836 C CA . SER B 1 162 ? 10.07 7.922 20.219 1 87.94 162 SER B CA 1
ATOM 3837 C C . SER B 1 162 ? 10.32 9 21.266 1 87.94 162 SER B C 1
ATOM 3839 O O . SER B 1 162 ? 9.5 9.211 22.156 1 87.94 162 SER B O 1
ATOM 3841 N N . ASP B 1 163 ? 11.414 9.711 21.156 1 90.25 163 ASP B N 1
ATOM 3842 C CA . ASP B 1 163 ? 11.773 10.727 22.141 1 90.25 163 ASP B CA 1
ATOM 3843 C C . ASP B 1 163 ? 11.508 12.133 21.594 1 90.25 163 ASP B C 1
ATOM 3845 O O . ASP B 1 163 ? 12.086 13.109 22.078 1 90.25 163 ASP B O 1
ATOM 3849 N N . LEU B 1 164 ? 10.648 12.219 20.609 1 93.88 164 LEU B N 1
ATOM 3850 C CA . LEU B 1 164 ? 10.383 13.492 19.953 1 93.88 164 LEU B CA 1
ATOM 3851 C C . LEU B 1 164 ? 9.828 14.508 20.953 1 93.88 164 LEU B C 1
ATOM 3853 O O . LEU B 1 164 ? 10.211 15.68 20.938 1 93.88 164 LEU B O 1
ATOM 3857 N N . LEU B 1 165 ? 8.922 14.062 21.781 1 95.38 165 LEU B N 1
ATOM 3858 C CA . LEU B 1 165 ? 8.172 15.008 22.609 1 95.38 165 LEU B CA 1
ATOM 3859 C C . LEU B 1 165 ? 8.328 14.664 24.094 1 95.38 165 LEU B C 1
ATOM 3861 O O . LEU B 1 165 ? 8.328 13.492 24.469 1 95.38 165 LEU B O 1
ATOM 3865 N N . ASP B 1 166 ? 8.445 15.688 24.938 1 93.12 166 ASP B N 1
ATOM 3866 C CA . ASP B 1 166 ? 8.383 15.562 26.391 1 93.12 166 ASP B CA 1
ATOM 3867 C C . ASP B 1 166 ? 6.953 15.344 26.859 1 93.12 166 ASP B C 1
ATOM 3869 O O . ASP B 1 166 ? 6.105 16.234 26.719 1 93.12 166 ASP B O 1
ATOM 3873 N N . PRO B 1 167 ? 6.742 14.219 27.484 1 90.69 167 PRO B N 1
ATOM 3874 C CA . PRO B 1 167 ? 5.371 13.938 27.906 1 90.69 167 PRO B CA 1
ATOM 3875 C C . PRO B 1 167 ? 4.828 14.992 28.875 1 90.69 167 PRO B C 1
ATOM 3877 O O . PRO B 1 167 ? 3.621 15.25 28.891 1 90.69 167 PRO B O 1
ATOM 3880 N N . ALA B 1 168 ? 5.652 15.617 29.641 1 92.75 168 ALA B N 1
ATOM 3881 C CA . ALA B 1 168 ? 5.234 16.594 30.641 1 92.75 168 ALA B CA 1
ATOM 3882 C C . ALA B 1 168 ? 4.68 17.859 29.984 1 92.75 168 ALA B C 1
ATOM 3884 O O . ALA B 1 168 ? 3.938 18.609 30.625 1 92.75 168 ALA B O 1
ATOM 3885 N N . ARG B 1 169 ? 4.988 18.078 28.75 1 95.75 169 ARG B N 1
ATOM 3886 C CA . ARG B 1 169 ? 4.527 19.281 28.047 1 95.75 169 ARG B CA 1
ATOM 3887 C C . ARG B 1 169 ? 3.826 18.922 26.75 1 95.75 169 ARG B C 1
ATOM 3889 O O . ARG B 1 169 ? 3.928 19.656 25.766 1 95.75 169 ARG B O 1
ATOM 3896 N N . THR B 1 170 ? 3.277 17.734 26.719 1 95.69 170 THR B N 1
ATOM 3897 C CA . THR B 1 170 ? 2.584 17.297 25.516 1 95.69 170 THR B CA 1
ATOM 3898 C C . THR B 1 170 ? 1.12 16.984 25.812 1 95.69 170 THR B C 1
ATOM 3900 O O . THR B 1 170 ? 0.815 16.312 26.797 1 95.69 170 THR B O 1
ATOM 3903 N N . ILE B 1 171 ? 0.293 17.516 25 1 93.88 171 ILE B N 1
ATOM 3904 C CA . ILE B 1 171 ? -1.137 17.234 25.062 1 93.88 171 ILE B CA 1
ATOM 3905 C C . ILE B 1 171 ? -1.569 16.469 23.828 1 93.88 171 ILE B C 1
ATOM 3907 O O . ILE B 1 171 ? -1.354 16.922 22.703 1 93.88 171 ILE B O 1
ATOM 3911 N N . GLN B 1 172 ? -2.105 15.312 23.984 1 94.44 172 GLN B N 1
ATOM 3912 C CA . GLN B 1 172 ? -2.781 14.617 22.891 1 94.44 172 GLN B CA 1
ATOM 3913 C C . GLN B 1 172 ? -4.289 14.828 22.953 1 94.44 172 GLN B C 1
ATOM 3915 O O . GLN B 1 172 ? -4.914 14.609 23.984 1 94.44 172 GLN B O 1
ATOM 3920 N N . LEU B 1 173 ? -4.852 15.203 21.844 1 94.44 173 LEU B N 1
ATOM 3921 C CA . LEU B 1 173 ? -6.293 15.43 21.781 1 94.44 173 LEU B CA 1
ATOM 3922 C C . LEU B 1 173 ? -7.055 14.117 21.969 1 94.44 173 LEU B C 1
ATOM 3924 O O . LEU B 1 173 ? -6.52 13.039 21.719 1 94.44 173 LEU B O 1
ATOM 3928 N N . SER B 1 174 ? -8.281 14.258 22.422 1 91.88 174 SER B N 1
ATOM 3929 C CA . SER B 1 174 ? -9.125 13.086 22.625 1 91.88 174 SER B CA 1
ATOM 3930 C C . SER B 1 174 ? -9.523 12.461 21.281 1 91.88 174 SER B C 1
ATOM 3932 O O . SER B 1 174 ? -9.344 13.078 20.234 1 91.88 174 SER B O 1
ATOM 3934 N N . ASP B 1 175 ? -10.023 11.273 21.359 1 92.31 175 ASP B N 1
ATOM 3935 C CA . ASP B 1 175 ? -10.477 10.555 20.172 1 92.31 175 ASP B CA 1
ATOM 3936 C C . ASP B 1 175 ? -11.719 11.219 19.578 1 92.31 175 ASP B C 1
ATOM 3938 O O . ASP B 1 175 ? -12.758 11.32 20.234 1 92.31 175 ASP B O 1
ATOM 3942 N N . PRO B 1 176 ? -11.648 11.648 18.359 1 93.12 176 PRO B N 1
ATOM 3943 C CA . PRO B 1 176 ? -12.805 12.297 17.75 1 93.12 176 PRO B CA 1
ATOM 3944 C C . PRO B 1 176 ? -14 11.359 17.594 1 93.12 176 PRO B C 1
ATOM 3946 O O . PRO B 1 176 ? -15.125 11.812 17.391 1 93.12 176 PRO B O 1
ATOM 3949 N N . LYS B 1 177 ? -13.859 10.062 17.516 1 86.75 177 LYS B N 1
ATOM 3950 C CA . LYS B 1 177 ? -14.93 9.086 17.344 1 86.75 177 LYS B CA 1
ATOM 3951 C C . LYS B 1 177 ? -15.664 8.844 18.672 1 86.75 177 LYS B C 1
ATOM 3953 O O . LYS B 1 177 ? -16.766 8.289 18.672 1 86.75 177 LYS B O 1
ATOM 3958 N N . GLN B 1 178 ? -15.102 9.039 19.734 1 75.38 178 GLN B N 1
ATOM 3959 C CA . GLN B 1 178 ? -15.727 8.781 21.031 1 75.38 178 GLN B CA 1
ATOM 3960 C C . GLN B 1 178 ? -16.578 9.969 21.484 1 75.38 178 GLN B C 1
ATOM 3962 O O . GLN B 1 178 ? -16.078 11.094 21.578 1 75.38 178 GLN B O 1
ATOM 3967 N N . LYS B 1 179 ? -17.953 9.883 20.891 1 57.81 179 LYS B N 1
ATOM 3968 C CA . LYS B 1 179 ? -18.859 10.969 21.25 1 57.81 179 LYS B CA 1
ATOM 3969 C C . LYS B 1 179 ? -18.703 11.344 22.719 1 57.81 179 LYS B C 1
ATOM 3971 O O . LYS B 1 179 ? -18.578 12.523 23.047 1 57.81 179 LYS B O 1
ATOM 3976 N N . ASN B 1 180 ? -19.609 10.461 23.438 1 46.28 180 ASN B N 1
ATOM 3977 C CA . ASN B 1 180 ? -20.109 10.875 24.75 1 46.28 180 ASN B CA 1
ATOM 3978 C C . ASN B 1 180 ? -19 10.914 25.781 1 46.28 180 ASN B C 1
ATOM 3980 O O . ASN B 1 180 ? -19.234 10.664 26.969 1 46.28 180 ASN B O 1
ATOM 3984 N N . VAL B 1 181 ? -17.953 10.516 25.312 1 41.84 181 VAL B N 1
ATOM 3985 C CA . VAL B 1 181 ? -17.297 10.414 26.609 1 41.84 181 VAL B CA 1
ATOM 3986 C C . VAL B 1 181 ? -17.453 11.727 27.375 1 41.84 181 VAL B C 1
ATOM 3988 O O . VAL B 1 181 ? -17.141 12.797 26.844 1 41.84 181 VAL B O 1
ATOM 3991 N N . ASP B 1 182 ? -18.234 11.695 28.297 1 36.81 182 ASP B N 1
ATOM 3992 C CA . ASP B 1 182 ? -18.359 12.719 29.328 1 36.81 182 ASP B CA 1
ATOM 3993 C C . ASP B 1 182 ? -17.031 13.461 29.531 1 36.81 182 ASP B C 1
ATOM 3995 O O . ASP B 1 182 ? -16.984 14.688 29.469 1 36.81 182 ASP B O 1
ATOM 3999 N N . LYS B 1 183 ? -16.359 13.047 30.828 1 36.28 183 LYS B N 1
ATOM 4000 C CA . LYS B 1 183 ? -15.867 13.906 31.891 1 36.28 183 LYS B CA 1
ATOM 4001 C C . LYS B 1 183 ? -14.641 14.695 31.453 1 36.28 183 LYS B C 1
ATOM 4003 O O . LYS B 1 183 ? -13.914 14.266 30.547 1 36.28 183 LYS B O 1
ATOM 4008 N N . THR B 1 184 ? -14.273 15.75 32.125 1 35.59 184 THR B N 1
ATOM 4009 C CA . THR B 1 184 ? -13.703 16.859 32.875 1 35.59 184 THR B CA 1
ATOM 4010 C C . THR B 1 184 ? -12.211 16.656 33.094 1 35.59 184 THR B C 1
ATOM 4012 O O . THR B 1 184 ? -11.539 17.516 33.688 1 35.59 184 THR B O 1
ATOM 4015 N N . GLU B 1 185 ? -11.797 15.242 33.156 1 35 185 GLU B N 1
ATOM 4016 C CA . GLU B 1 185 ? -10.656 15.375 34.062 1 35 185 GLU B CA 1
ATOM 4017 C C . GLU B 1 185 ? -9.539 16.203 33.406 1 35 185 GLU B C 1
ATOM 4019 O O . GLU B 1 185 ? -9.023 17.141 34.031 1 35 185 GLU B O 1
ATOM 4024 N N . GLN B 1 186 ? -8.719 15.336 32.5 1 38.06 186 GLN B N 1
ATOM 4025 C CA . GLN B 1 186 ? -7.344 15.812 32.531 1 38.06 186 GLN B CA 1
ATOM 4026 C C . GLN B 1 186 ? -7.195 17.125 31.781 1 38.06 186 GLN B C 1
ATOM 4028 O O . GLN B 1 186 ? -6.113 17.719 31.734 1 38.06 186 GLN B O 1
ATOM 4033 N N . PHE B 1 187 ? -8.062 17.312 30.656 1 39.22 187 PHE B N 1
ATOM 4034 C CA . PHE B 1 187 ? -7.73 18.594 30.047 1 39.22 187 PHE B CA 1
ATOM 4035 C C . PHE B 1 187 ? -8.094 19.75 30.969 1 39.22 187 PHE B C 1
ATOM 4037 O O . PHE B 1 187 ? -8.383 20.844 30.5 1 39.22 187 PHE B O 1
ATOM 4044 N N . LYS B 1 188 ? -8.789 19.344 32.156 1 37.94 188 LYS B N 1
ATOM 4045 C CA . LYS B 1 188 ? -9.023 20.516 33 1 37.94 188 LYS B CA 1
ATOM 4046 C C . LYS B 1 188 ? -7.77 21.375 33.125 1 37.94 188 LYS B C 1
ATOM 4048 O O . LYS B 1 188 ? -7.719 22.297 33.938 1 37.94 188 LYS B O 1
ATOM 4053 N N . SER B 1 189 ? -6.676 20.594 32.969 1 37.09 189 SER B N 1
ATOM 4054 C CA . SER B 1 189 ? -5.746 21.594 33.5 1 37.09 189 SER B CA 1
ATOM 4055 C C . SER B 1 189 ? -5.902 22.938 32.781 1 37.09 189 SER B C 1
ATOM 4057 O O . SER B 1 189 ? -6.168 23.953 33.438 1 37.09 189 SER B O 1
ATOM 4059 N N . LYS B 1 190 ? -4.68 23.375 32.25 1 39.47 190 LYS B N 1
ATOM 4060 C CA . LYS B 1 190 ? -4.445 24.797 32.031 1 39.47 190 LYS B CA 1
ATOM 4061 C C . LYS B 1 190 ? -5.23 25.297 30.828 1 39.47 190 LYS B C 1
ATOM 4063 O O . LYS B 1 190 ? -4.953 24.906 29.688 1 39.47 190 LYS B O 1
ATOM 4068 N N . GLY B 1 191 ? -6.336 26.047 30.984 1 42.59 191 GLY B N 1
ATOM 4069 C CA . GLY B 1 191 ? -7.23 26.984 30.312 1 42.59 191 GLY B CA 1
ATOM 4070 C C . GLY B 1 191 ? -7.828 26.422 29.031 1 42.59 191 GLY B C 1
ATOM 4071 O O . GLY B 1 191 ? -9.039 26.5 28.828 1 42.59 191 GLY B O 1
ATOM 4072 N N . MET B 1 192 ? -7.117 26.219 28.016 1 46.75 192 MET B N 1
ATOM 4073 C CA . MET B 1 192 ? -7.555 26.406 26.641 1 46.75 192 MET B CA 1
ATOM 4074 C C . MET B 1 192 ? -8.414 25.234 26.172 1 46.75 192 MET B C 1
ATOM 4076 O O . MET B 1 192 ? -9.383 25.422 25.438 1 46.75 192 MET B O 1
ATOM 4080 N N . ILE B 1 193 ? -7.98 23.734 26.188 1 51.34 193 ILE B N 1
ATOM 4081 C CA . ILE B 1 193 ? -8.5 22.734 25.25 1 51.34 193 ILE B CA 1
ATOM 4082 C C . ILE B 1 193 ? -9.633 21.953 25.906 1 51.34 193 ILE B C 1
ATOM 4084 O O . ILE B 1 193 ? -9.391 20.984 26.625 1 51.34 193 ILE B O 1
ATOM 4088 N N . ASP B 1 194 ? -10.453 22.453 26.703 1 51.91 194 ASP B N 1
ATOM 4089 C CA . ASP B 1 194 ? -11.57 21.656 27.203 1 51.91 194 ASP B CA 1
ATOM 4090 C C . ASP B 1 194 ? -12.281 20.938 26.062 1 51.91 194 ASP B C 1
ATOM 4092 O O . ASP B 1 194 ? -13.461 20.594 26.172 1 51.91 194 ASP B O 1
ATOM 4096 N N . GLY B 1 195 ? -11.891 20.859 24.812 1 59.53 195 GLY B N 1
ATOM 4097 C CA . GLY B 1 195 ? -12.805 20.938 23.672 1 59.53 195 GLY B CA 1
ATOM 4098 C C . GLY B 1 195 ? -13.266 19.578 23.203 1 59.53 195 GLY B C 1
ATOM 4099 O O . GLY B 1 195 ? -12.453 18.672 22.969 1 59.53 195 GLY B O 1
ATOM 4100 N N . SER B 1 196 ? -14.469 19.141 23.641 1 80.25 196 SER B N 1
ATOM 4101 C CA . SER B 1 196 ? -15.211 18.078 22.984 1 80.25 196 SER B CA 1
ATOM 4102 C C . SER B 1 196 ? -15.297 18.312 21.469 1 80.25 196 SER B C 1
ATOM 4104 O O . SER B 1 196 ? -15.406 19.453 21.031 1 80.25 196 SER B O 1
ATOM 4106 N N . TRP B 1 197 ? -15 17.25 20.781 1 92.31 197 TRP B N 1
ATOM 4107 C CA . TRP B 1 197 ? -15.172 17.312 19.328 1 92.31 197 TRP B CA 1
ATOM 4108 C C . TRP B 1 197 ? -16.625 17.578 18.969 1 92.31 197 TRP B C 1
ATOM 4110 O O . TRP B 1 197 ? -17.531 16.938 19.5 1 92.31 197 TRP B O 1
ATOM 4120 N N . LYS B 1 198 ? -16.875 18.578 18.188 1 91.19 198 LYS B N 1
ATOM 4121 C CA . LYS B 1 198 ? -18.203 18.891 17.688 1 91.19 198 LYS B CA 1
ATOM 4122 C C . LYS B 1 198 ? -18.188 19.188 16.188 1 91.19 198 LYS B C 1
ATOM 4124 O O . LYS B 1 198 ? -17.172 19.672 15.664 1 91.19 198 LYS B O 1
ATOM 4129 N N . PRO B 1 199 ? -19.266 18.875 15.539 1 93.19 199 PRO B N 1
ATOM 4130 C CA . PRO B 1 199 ? -19.328 19.266 14.125 1 93.19 199 PRO B CA 1
ATOM 4131 C C . PRO B 1 199 ? -19.359 20.766 13.93 1 93.19 199 PRO B C 1
ATOM 4133 O O . PRO B 1 199 ? -19.828 21.5 14.812 1 93.19 199 PRO B O 1
ATOM 4136 N N . PHE B 1 200 ? -18.859 21.25 12.891 1 92.5 200 PHE B N 1
ATOM 4137 C CA . PHE B 1 200 ? -18.922 22.625 12.438 1 92.5 200 PHE B CA 1
ATOM 4138 C C . PHE B 1 200 ? -19.109 22.703 10.93 1 92.5 200 PHE B C 1
ATOM 4140 O O . PHE B 1 200 ? -18.172 22.406 10.172 1 92.5 200 PHE B O 1
ATOM 4147 N N . GLY B 1 201 ? -20.312 23.062 10.516 1 89.44 201 GLY B N 1
ATOM 4148 C CA . GLY B 1 201 ? -20.609 23.016 9.094 1 89.44 201 GLY B CA 1
ATOM 4149 C C . GLY B 1 201 ? -20.469 21.625 8.5 1 89.44 201 GLY B C 1
ATOM 4150 O O . GLY B 1 201 ? -21.078 20.672 8.992 1 89.44 201 GLY B O 1
ATOM 4151 N N . HIS B 1 202 ? -19.578 21.578 7.5 1 89.88 202 HIS B N 1
ATOM 4152 C CA . HIS B 1 202 ? -19.359 20.312 6.801 1 89.88 202 HIS B CA 1
ATOM 4153 C C . HIS B 1 202 ? -18.25 19.5 7.449 1 89.88 202 HIS B C 1
ATOM 4155 O O . HIS B 1 202 ? -17.969 18.375 7.035 1 89.88 202 HIS B O 1
ATOM 4161 N N . LEU B 1 203 ? -17.656 20.062 8.445 1 95.75 203 LEU B N 1
ATOM 4162 C CA . LEU B 1 203 ? -16.609 19.359 9.172 1 95.75 203 LEU B CA 1
ATOM 4163 C C . LEU B 1 203 ? -17.188 18.531 10.312 1 95.75 203 LEU B C 1
ATOM 4165 O O . LEU B 1 203 ? -17.875 19.078 11.188 1 95.75 203 LEU B O 1
ATOM 4169 N N . LYS B 1 204 ? -16.906 17.312 10.328 1 94.06 204 LYS B N 1
ATOM 4170 C CA . LYS B 1 204 ? -17.594 16.375 11.219 1 94.06 204 LYS B CA 1
ATOM 4171 C C . LYS B 1 204 ? -17.094 16.516 12.656 1 94.06 204 LYS B C 1
ATOM 4173 O O . LYS B 1 204 ? -17.875 16.359 13.602 1 94.06 204 LYS B O 1
ATOM 4178 N N . SER B 1 205 ? -15.859 16.734 12.867 1 95.88 205 SER B N 1
ATOM 4179 C CA . SER B 1 205 ? -15.25 16.766 14.195 1 95.88 205 SER B CA 1
ATOM 4180 C C . SER B 1 205 ? -14.281 17.938 14.328 1 95.88 205 SER B C 1
ATOM 4182 O O . SER B 1 205 ? -13.227 17.953 13.688 1 95.88 205 SER B O 1
ATOM 4184 N N . THR B 1 206 ? -14.664 18.891 15.164 1 95.75 206 THR B N 1
ATOM 4185 C CA . THR B 1 206 ? -13.836 20.078 15.383 1 95.75 206 THR B CA 1
ATOM 4186 C C . THR B 1 206 ? -13.773 20.422 16.859 1 95.75 206 THR B C 1
ATOM 4188 O O . THR B 1 206 ? -14.633 20.016 17.641 1 95.75 206 THR B O 1
ATOM 4191 N N . VAL B 1 207 ? -12.734 21.109 17.203 1 93.44 207 VAL B N 1
ATOM 4192 C CA . VAL B 1 207 ? -12.57 21.688 18.531 1 93.44 207 VAL B CA 1
ATOM 4193 C C . VAL B 1 207 ? -12.32 23.188 18.422 1 93.44 207 VAL B C 1
ATOM 4195 O O . VAL B 1 207 ? -11.367 23.625 17.766 1 93.44 207 VAL B O 1
ATOM 4198 N N . ASP B 1 208 ? -13.25 23.969 18.984 1 92 208 ASP B N 1
ATOM 4199 C CA . ASP B 1 208 ? -13.023 25.406 19.078 1 92 208 ASP B CA 1
ATOM 4200 C C . ASP B 1 208 ? -11.992 25.734 20.156 1 92 208 ASP B C 1
ATOM 4202 O O . ASP B 1 208 ? -12.32 25.781 21.344 1 92 208 ASP B O 1
ATOM 4206 N N . LEU B 1 209 ? -10.766 25.984 19.766 1 91.88 209 LEU B N 1
ATOM 4207 C CA . LEU B 1 209 ? -9.625 25.984 20.672 1 91.88 209 LEU B CA 1
ATOM 4208 C C . LEU B 1 209 ? -9.773 27.062 21.719 1 91.88 209 LEU B C 1
ATOM 4210 O O . LEU B 1 209 ? -9.516 26.828 22.906 1 91.88 209 LEU B O 1
ATOM 4214 N N . PHE B 1 210 ? -10.25 28.234 21.328 1 89.81 210 PHE B N 1
ATOM 4215 C CA . PHE B 1 210 ? -10.328 29.375 22.234 1 89.81 210 PHE B CA 1
ATOM 4216 C C . PHE B 1 210 ? -11.766 29.609 22.672 1 89.81 210 PHE B C 1
ATOM 4218 O O . PHE B 1 210 ? -12.047 30.594 23.375 1 89.81 210 PHE B O 1
ATOM 4225 N N . GLN B 1 211 ? -12.703 28.859 22.125 1 87.5 211 GLN B N 1
ATOM 4226 C CA . GLN B 1 211 ? -14.117 28.922 22.453 1 87.5 211 GLN B CA 1
ATOM 4227 C C . GLN B 1 211 ? -14.727 30.266 22.062 1 87.5 211 GLN B C 1
ATOM 4229 O O . GLN B 1 211 ? -15.617 30.766 22.734 1 87.5 211 GLN B O 1
ATOM 4234 N N . ASP B 1 212 ? -14.148 30.828 21.094 1 88.81 212 ASP B N 1
ATOM 4235 C CA . ASP B 1 212 ? -14.703 32.094 20.609 1 88.81 212 ASP B CA 1
ATOM 4236 C C . ASP B 1 212 ? -14.898 32.062 19.094 1 88.81 212 ASP B C 1
ATOM 4238 O O . ASP B 1 212 ? -15.219 33.094 18.484 1 88.81 212 ASP B O 1
ATOM 4242 N N . GLY B 1 213 ? -14.609 30.875 18.5 1 90.69 213 GLY B N 1
ATOM 4243 C CA . GLY B 1 213 ? -14.891 30.656 17.094 1 90.69 213 GLY B CA 1
ATOM 4244 C C . GLY B 1 213 ? -13.789 31.156 16.172 1 90.69 213 GLY B C 1
ATOM 4245 O O . GLY B 1 213 ? -13.922 31.125 14.953 1 90.69 213 GLY B O 1
ATOM 4246 N N . SER B 1 214 ? -12.641 31.578 16.781 1 93.88 214 SER B N 1
ATOM 4247 C CA . SER B 1 214 ? -11.578 32.188 15.977 1 93.88 214 SER B CA 1
ATOM 4248 C C . SER B 1 214 ? -10.664 31.109 15.383 1 93.88 214 SER B C 1
ATOM 4250 O O . SER B 1 214 ? -10.039 31.328 14.344 1 93.88 214 SER B O 1
ATOM 4252 N N . LEU B 1 215 ? -10.586 29.953 16.047 1 95.25 215 LEU B N 1
ATOM 4253 C CA . LEU B 1 215 ? -9.68 28.906 15.60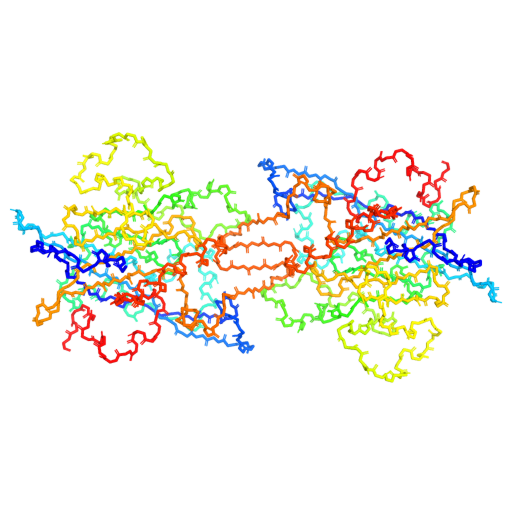2 1 95.25 215 LEU B CA 1
ATOM 4254 C C . LEU B 1 215 ? -10.227 27.531 15.961 1 95.25 215 LEU B C 1
ATOM 4256 O O . LEU B 1 215 ? -10.508 27.25 17.125 1 95.25 215 LEU B O 1
ATOM 4260 N N . TYR B 1 216 ? -10.312 26.703 14.914 1 95.81 216 TYR B N 1
ATOM 4261 C CA . TYR B 1 216 ? -10.797 25.328 15.109 1 95.81 216 TYR B CA 1
ATOM 4262 C C . TYR B 1 216 ? -9.719 24.312 14.75 1 95.81 216 TYR B C 1
ATOM 4264 O O . TYR B 1 216 ? -9.055 24.453 13.719 1 95.81 216 TYR B O 1
ATOM 4272 N N . ILE B 1 217 ? -9.555 23.344 15.672 1 97.56 217 ILE B N 1
ATOM 4273 C CA . ILE B 1 217 ? -8.852 22.125 15.289 1 97.56 217 ILE B CA 1
ATOM 4274 C C . ILE B 1 217 ? -9.805 21.188 14.562 1 97.56 217 ILE B C 1
ATOM 4276 O O . ILE B 1 217 ? -10.945 21 14.992 1 97.56 217 ILE B O 1
ATOM 4280 N N . VAL B 1 218 ? -9.375 20.641 13.453 1 98.12 218 VAL B N 1
ATOM 4281 C CA . VAL B 1 218 ? -10.227 19.766 12.648 1 98.12 218 VAL B CA 1
ATOM 4282 C C . VAL B 1 218 ? -9.609 18.375 12.547 1 98.12 218 VAL B C 1
ATOM 4284 O O . VAL B 1 218 ? -8.438 18.234 12.195 1 98.12 218 VAL B O 1
ATOM 4287 N N . ASP B 1 219 ? -10.406 17.344 12.906 1 97.88 219 ASP B N 1
ATOM 4288 C CA . ASP B 1 219 ? -9.977 15.977 12.633 1 97.88 219 ASP B CA 1
ATOM 4289 C C . ASP B 1 219 ? -9.852 15.727 11.133 1 97.88 219 ASP B C 1
ATOM 4291 O O . ASP B 1 219 ? -10.773 16.016 10.367 1 97.88 219 ASP B O 1
ATOM 4295 N N . ALA B 1 220 ? -8.703 15.234 10.75 1 98.44 220 ALA B N 1
ATOM 4296 C CA . ALA B 1 220 ? -8.445 15 9.336 1 98.44 220 ALA B CA 1
ATOM 4297 C C . ALA B 1 220 ? -7.863 13.602 9.109 1 98.44 220 ALA B C 1
ATOM 4299 O O . ALA B 1 220 ? -6.707 13.461 8.711 1 98.44 220 ALA B O 1
ATOM 4300 N N . PRO B 1 221 ? -8.703 12.625 9.234 1 97.44 221 PRO B N 1
ATOM 4301 C CA . PRO B 1 221 ? -8.195 11.258 9.125 1 97.44 221 PRO B CA 1
ATOM 4302 C C . PRO B 1 221 ? -7.75 10.906 7.711 1 97.44 221 PRO B C 1
ATOM 4304 O O . PRO B 1 221 ? -8.219 11.508 6.746 1 97.44 221 PRO B O 1
ATOM 4307 N N . GLY B 1 222 ? -6.871 9.891 7.582 1 97.44 222 GLY B N 1
ATOM 4308 C CA . GLY B 1 222 ? -6.461 9.352 6.297 1 97.44 222 GLY B CA 1
ATOM 4309 C C . GLY B 1 222 ? -4.957 9.258 6.141 1 97.44 222 GLY B C 1
ATOM 4310 O O . GLY B 1 222 ? -4.414 8.188 5.879 1 97.44 222 GLY B O 1
ATOM 4311 N N . HIS B 1 223 ? -4.266 10.32 6.301 1 97.56 223 HIS B N 1
ATOM 4312 C CA . HIS B 1 223 ? -2.836 10.398 6.031 1 97.56 223 HIS B CA 1
ATOM 4313 C C . HIS B 1 223 ? -2.035 9.633 7.082 1 97.56 223 HIS B C 1
ATOM 4315 O O . HIS B 1 223 ? -1.186 8.812 6.742 1 97.56 223 HIS B O 1
ATOM 4321 N N . LEU B 1 224 ? -2.305 9.844 8.258 1 96.12 224 LEU B N 1
ATOM 4322 C CA . LEU B 1 224 ? -1.624 9.25 9.398 1 96.12 224 LEU B CA 1
ATOM 4323 C C . LEU B 1 224 ? -2.498 9.312 10.648 1 96.12 224 LEU B C 1
ATOM 4325 O O . LEU B 1 224 ? -3.219 10.289 10.852 1 96.12 224 LEU B O 1
ATOM 4329 N N . PRO B 1 225 ? -2.438 8.281 11.508 1 93 225 PRO B N 1
ATOM 4330 C CA . PRO B 1 225 ? -3.145 8.43 12.781 1 93 225 PRO B CA 1
ATOM 4331 C C . PRO B 1 225 ? -2.764 9.711 13.523 1 93 225 PRO B C 1
ATOM 4333 O O . PRO B 1 225 ? -1.577 10.023 13.656 1 93 225 PRO B O 1
ATOM 4336 N N . GLY B 1 226 ? -3.771 10.453 13.914 1 95.62 226 GLY B N 1
ATOM 4337 C CA . GLY B 1 226 ? -3.523 11.672 14.672 1 95.62 226 GLY B CA 1
ATOM 4338 C C . GLY B 1 226 ? -3.477 12.906 13.797 1 95.62 226 GLY B C 1
ATOM 4339 O O . GLY B 1 226 ? -3.316 14.023 14.297 1 95.62 226 GLY B O 1
ATOM 4340 N N . HIS B 1 227 ? -3.678 12.727 12.5 1 98.38 227 HIS B N 1
ATOM 4341 C CA . HIS B 1 227 ? -3.604 13.867 11.594 1 98.38 227 HIS B CA 1
ATOM 4342 C C . HIS B 1 227 ? -4.723 14.867 11.875 1 98.38 227 HIS B C 1
ATOM 4344 O O . HIS B 1 227 ? -5.895 14.484 11.953 1 98.38 227 HIS B O 1
ATOM 4350 N N . ILE B 1 228 ? -4.332 16.109 12.086 1 98.5 228 ILE B N 1
ATOM 4351 C CA . ILE B 1 228 ? -5.301 17.172 12.32 1 98.5 228 ILE B CA 1
ATOM 4352 C C . ILE B 1 228 ? -5 18.359 11.414 1 98.5 228 ILE B C 1
ATOM 4354 O O . ILE B 1 228 ? -3.873 18.516 10.938 1 98.5 228 ILE B O 1
ATOM 4358 N N . ASN B 1 229 ? -6.012 19.141 11.117 1 98.88 229 ASN B N 1
ATOM 4359 C CA . ASN B 1 229 ? -5.945 20.406 10.391 1 98.88 229 ASN B CA 1
ATOM 4360 C C . ASN B 1 229 ? -6.457 21.562 11.234 1 98.88 229 ASN B C 1
ATOM 4362 O O . ASN B 1 229 ? -6.855 21.375 12.383 1 98.88 229 ASN B O 1
ATOM 4366 N N . LEU B 1 230 ? -6.336 22.797 10.703 1 98.69 230 LEU B N 1
ATOM 4367 C CA . LEU B 1 230 ? -6.844 23.984 11.391 1 98.69 230 LEU B CA 1
ATOM 4368 C C . LEU B 1 230 ? -7.758 24.797 10.469 1 98.69 230 LEU B C 1
ATOM 4370 O O . LEU B 1 230 ? -7.5 24.891 9.273 1 98.69 230 LEU B O 1
ATOM 4374 N N . LEU B 1 231 ? -8.734 25.312 11.016 1 98.19 231 LEU B N 1
ATOM 4375 C CA . LEU B 1 231 ? -9.609 26.312 10.398 1 98.19 231 LEU B CA 1
ATOM 4376 C C . LEU B 1 231 ? -9.562 27.625 11.172 1 98.19 231 LEU B C 1
ATOM 4378 O O . LEU B 1 231 ? -10 27.672 12.32 1 98.19 231 LEU B O 1
ATOM 4382 N N . ALA B 1 232 ? -9.086 28.656 10.531 1 97.75 232 ALA B N 1
ATOM 4383 C CA . ALA B 1 232 ? -8.844 29.938 11.195 1 97.75 232 ALA B CA 1
ATOM 4384 C C . ALA B 1 232 ? -9.703 31.047 10.594 1 97.75 232 ALA B C 1
ATOM 4386 O O . ALA B 1 232 ? -9.82 31.156 9.367 1 97.75 232 ALA B O 1
ATOM 4387 N N . ARG B 1 233 ? -10.281 31.797 11.438 1 95.75 233 ARG B N 1
ATOM 4388 C CA . ARG B 1 233 ? -10.953 33.031 11.023 1 95.75 233 ARG B CA 1
ATOM 4389 C C . ARG B 1 233 ? -10 34.219 11.07 1 95.75 233 ARG B C 1
ATOM 4391 O O . ARG B 1 233 ? -9.445 34.531 12.117 1 95.75 233 ARG B O 1
ATOM 4398 N N . THR B 1 234 ? -9.75 34.75 9.93 1 95.62 234 THR B N 1
ATOM 4399 C CA . THR B 1 234 ? -8.797 35.844 9.844 1 95.62 234 THR B CA 1
ATOM 4400 C C . THR B 1 234 ? -9.484 37.125 9.367 1 95.62 234 THR B C 1
ATOM 4402 O O . THR B 1 234 ? -10.625 37.094 8.898 1 95.62 234 THR B O 1
ATOM 4405 N N . ARG B 1 235 ? -8.812 38.219 9.656 1 90.31 235 ARG B N 1
ATOM 4406 C CA . ARG B 1 235 ? -9.312 39.531 9.211 1 90.31 235 ARG B CA 1
ATOM 4407 C C . ARG B 1 235 ? -8.328 40.188 8.25 1 90.31 235 ARG B C 1
ATOM 4409 O O . ARG B 1 235 ? -7.133 40.25 8.531 1 90.31 235 ARG B O 1
ATOM 4416 N N . GLU B 1 236 ? -8.82 40.562 7.172 1 82.75 236 GLU B N 1
ATOM 4417 C CA . GLU B 1 236 ? -8.008 41.281 6.191 1 82.75 236 GLU B CA 1
ATOM 4418 C C . GLU B 1 236 ? -7.836 42.75 6.578 1 82.75 236 GLU B C 1
ATOM 4420 O O . GLU B 1 236 ? -8.492 43.25 7.508 1 82.75 236 GLU B O 1
ATOM 4425 N N . GLN B 1 237 ? -6.961 43.406 5.848 1 78 237 GLN B N 1
ATOM 4426 C CA . GLN B 1 237 ? -6.664 44.781 6.129 1 78 237 GLN B CA 1
ATOM 4427 C C . GLN B 1 237 ? -7.902 45.656 5.961 1 78 237 GLN B C 1
ATOM 4429 O O . GLN B 1 237 ? -8.07 46.656 6.668 1 78 237 GLN B O 1
ATOM 4434 N N . ASP B 1 238 ? -8.727 45.25 5.121 1 81.25 238 ASP B N 1
ATOM 4435 C CA . ASP B 1 238 ? -9.914 46.031 4.844 1 81.25 238 ASP B CA 1
ATOM 4436 C C . ASP B 1 238 ? -11.039 45.719 5.824 1 81.25 238 ASP B C 1
ATOM 4438 O O . ASP B 1 238 ? -12.141 46.25 5.719 1 81.25 238 ASP B O 1
ATOM 4442 N N . GLY B 1 239 ? -10.805 44.812 6.707 1 80.75 239 GLY B N 1
ATOM 4443 C CA . GLY B 1 239 ? -11.773 44.469 7.738 1 80.75 239 GLY B CA 1
ATOM 4444 C C . GLY B 1 239 ? -12.594 43.25 7.395 1 80.75 239 GLY B C 1
ATOM 4445 O O . GLY B 1 239 ? -13.359 42.75 8.227 1 80.75 239 GLY B O 1
ATOM 4446 N N . ARG B 1 240 ? -12.438 42.812 6.164 1 84.62 240 ARG B N 1
ATOM 4447 C CA . ARG B 1 240 ? -13.203 41.625 5.758 1 84.62 240 ARG B CA 1
ATOM 4448 C C . ARG B 1 240 ? -12.68 40.375 6.438 1 84.62 240 ARG B C 1
ATOM 4450 O O . ARG B 1 240 ? -11.469 40.188 6.578 1 84.62 240 ARG B O 1
ATOM 4457 N N . GLU B 1 241 ? -13.594 39.656 6.906 1 88.25 241 GLU B N 1
ATOM 4458 C CA . GLU B 1 241 ? -13.242 38.375 7.539 1 88.25 241 GLU B CA 1
ATOM 4459 C C . GLU B 1 241 ? -13.133 37.25 6.508 1 88.25 241 GLU B C 1
ATOM 4461 O O . GLU B 1 241 ? -13.906 37.219 5.547 1 88.25 241 GLU B O 1
ATOM 4466 N N . ASN B 1 242 ? -12.164 36.438 6.699 1 92.19 242 ASN B N 1
ATOM 4467 C CA . ASN B 1 242 ? -11.922 35.281 5.824 1 92.19 242 ASN B CA 1
ATOM 4468 C C . ASN B 1 242 ? -11.586 34.031 6.621 1 92.19 242 ASN B C 1
ATOM 4470 O O . ASN B 1 242 ? -11.125 34.125 7.762 1 92.19 242 ASN B O 1
ATOM 4474 N N . TRP B 1 243 ? -11.977 32.906 6.027 1 95.56 243 TRP B N 1
ATOM 4475 C CA . TRP B 1 243 ? -11.594 31.625 6.613 1 95.56 243 TRP B CA 1
ATOM 4476 C C . TRP B 1 243 ? -10.422 31 5.859 1 95.56 243 TRP B C 1
ATOM 4478 O O . TRP B 1 243 ? -10.398 31 4.629 1 95.56 243 TRP B O 1
ATOM 4488 N N . VAL B 1 244 ? -9.461 30.562 6.641 1 97.94 244 VAL B N 1
ATOM 4489 C CA . VAL B 1 244 ? -8.312 29.875 6.074 1 97.94 244 VAL B CA 1
ATOM 4490 C C . VAL B 1 244 ? -8.211 28.469 6.676 1 97.94 244 VAL B C 1
ATOM 4492 O O . VAL B 1 244 ? -8.273 28.297 7.895 1 97.94 244 VAL B O 1
ATOM 4495 N N . TYR B 1 245 ? -8.102 27.516 5.789 1 98.5 245 TYR B N 1
ATOM 4496 C CA . TYR B 1 245 ? -7.945 26.125 6.191 1 98.5 245 TYR B CA 1
ATOM 4497 C C . TYR B 1 245 ? -6.52 25.641 5.957 1 98.5 245 TYR B C 1
ATOM 4499 O O . TYR B 1 245 ? -6.039 25.625 4.82 1 98.5 245 TYR B O 1
ATOM 4507 N N . LEU B 1 246 ? -5.84 25.281 7.039 1 98.88 246 LEU B N 1
ATOM 4508 C CA . LEU B 1 246 ? -4.516 24.672 6.957 1 98.88 246 LEU B CA 1
ATOM 4509 C C . LEU B 1 246 ? -4.613 23.156 6.934 1 98.88 246 LEU B C 1
ATOM 4511 O O . LEU B 1 246 ? -4.887 22.531 7.961 1 98.88 246 LEU B O 1
ATOM 4515 N N . ALA B 1 247 ? -4.234 22.562 5.832 1 98.88 247 ALA B N 1
ATOM 4516 C CA . ALA B 1 247 ? -4.684 21.219 5.539 1 98.88 247 ALA B CA 1
ATOM 4517 C C . ALA B 1 247 ? -3.578 20.203 5.812 1 98.88 247 ALA B C 1
ATOM 4519 O O . ALA B 1 247 ? -3.766 19 5.605 1 98.88 247 ALA B O 1
ATOM 4520 N N . GLY B 1 248 ? -2.432 20.625 6.297 1 98.62 248 GLY B N 1
ATOM 4521 C CA . GLY B 1 248 ? -1.353 19.672 6.477 1 98.62 248 GLY B CA 1
ATOM 4522 C C . GLY B 1 248 ? -1.145 18.766 5.273 1 98.62 248 GLY B C 1
ATOM 4523 O O . GLY B 1 248 ? -1.02 19.25 4.145 1 98.62 248 GLY B O 1
ATOM 4524 N N . ASP B 1 249 ? -1.104 17.453 5.586 1 98.69 249 ASP B N 1
ATOM 4525 C CA . ASP B 1 249 ? -0.85 16.5 4.512 1 98.69 249 ASP B CA 1
ATOM 4526 C C . ASP B 1 249 ? -2.125 15.75 4.129 1 98.69 249 ASP B C 1
ATOM 4528 O O . ASP B 1 249 ? -2.068 14.617 3.656 1 98.69 249 ASP B O 1
ATOM 4532 N N . ALA B 1 250 ? -3.273 16.422 4.371 1 98.56 250 ALA B N 1
ATOM 4533 C CA . ALA B 1 250 ? -4.508 15.828 3.873 1 98.56 250 ALA B CA 1
ATOM 4534 C C . ALA B 1 250 ? -4.441 15.602 2.365 1 98.56 250 ALA B C 1
ATOM 4536 O O . ALA B 1 250 ? -5.062 14.68 1.841 1 98.56 250 ALA B O 1
ATOM 4537 N N . CYS B 1 251 ? -3.721 16.422 1.752 1 98 251 CYS B N 1
ATOM 4538 C CA . CYS B 1 251 ? -3.465 16.391 0.317 1 98 251 CYS B CA 1
ATOM 4539 C C . CYS B 1 251 ? -2.086 16.953 -0.005 1 98 251 CYS B C 1
ATOM 4541 O O . CYS B 1 251 ? -1.669 17.969 0.578 1 98 251 CYS B O 1
ATOM 4543 N N . HIS B 1 252 ? -1.397 16.328 -0.997 1 97.44 252 HIS B N 1
ATOM 4544 C CA . HIS B 1 252 ? -0.008 16.703 -1.214 1 97.44 252 HIS B CA 1
ATOM 4545 C C . HIS B 1 252 ? 0.147 17.516 -2.502 1 97.44 252 HIS B C 1
ATOM 4547 O O . HIS B 1 252 ? 1.22 18.047 -2.775 1 97.44 252 HIS B O 1
ATOM 4553 N N . ASP B 1 253 ? -0.859 17.562 -3.283 1 96.88 253 ASP B N 1
ATOM 4554 C CA . ASP B 1 253 ? -0.793 18.25 -4.57 1 96.88 253 ASP B CA 1
ATOM 4555 C C . ASP B 1 253 ? -2.135 18.891 -4.918 1 96.88 253 ASP B C 1
ATOM 4557 O O . ASP B 1 253 ? -3.162 18.203 -4.957 1 96.88 253 ASP B O 1
ATOM 4561 N N . ARG B 1 254 ? -2.131 20.125 -5.254 1 96.75 254 ARG B N 1
ATOM 4562 C CA . ARG B 1 254 ? -3.361 20.875 -5.527 1 96.75 254 ARG B CA 1
ATOM 4563 C C . ARG B 1 254 ? -4.102 20.266 -6.723 1 96.75 254 ARG B C 1
ATOM 4565 O O . ARG B 1 254 ? -5.316 20.422 -6.844 1 96.75 254 ARG B O 1
ATOM 4572 N N . ARG B 1 255 ? -3.383 19.641 -7.621 1 97.38 255 ARG B N 1
ATOM 4573 C CA . ARG B 1 255 ? -4.004 19.047 -8.805 1 97.38 255 ARG B CA 1
ATOM 4574 C C . ARG B 1 255 ? -4.957 17.922 -8.406 1 97.38 255 ARG B C 1
ATOM 4576 O O . ARG B 1 255 ? -5.867 17.578 -9.164 1 97.38 255 ARG B O 1
ATOM 4583 N N . ILE B 1 256 ? -4.789 17.344 -7.207 1 97.94 256 ILE B N 1
ATOM 4584 C CA . ILE B 1 256 ? -5.734 16.375 -6.68 1 97.94 256 ILE B CA 1
ATOM 4585 C C . ILE B 1 256 ? -7.016 17.078 -6.234 1 97.94 256 ILE B C 1
ATOM 4587 O O . ILE B 1 256 ? -8.117 16.625 -6.551 1 97.94 256 ILE B O 1
ATOM 4591 N N . LEU B 1 257 ? -6.863 18.219 -5.559 1 96.88 257 LEU B N 1
ATOM 4592 C CA . LEU B 1 257 ? -8.016 18.969 -5.098 1 96.88 257 LEU B CA 1
ATOM 4593 C C . LEU B 1 257 ? -8.859 19.453 -6.277 1 96.88 257 LEU B C 1
ATOM 4595 O O . LEU B 1 257 ? -10.086 19.547 -6.176 1 96.88 257 LEU B O 1
ATOM 4599 N N . ARG B 1 258 ? -8.211 19.719 -7.383 1 96.69 258 ARG B N 1
ATOM 4600 C CA . ARG B 1 258 ? -8.898 20.234 -8.562 1 96.69 258 ARG B CA 1
ATOM 4601 C C . ARG B 1 258 ? -9.406 19.094 -9.438 1 96.69 258 ARG B C 1
ATOM 4603 O O . ARG B 1 258 ? -9.859 19.312 -10.562 1 96.69 258 ARG B O 1
ATOM 4610 N N . ASN B 1 259 ? -9.219 17.891 -9.062 1 95.38 259 ASN B N 1
ATOM 4611 C CA . ASN B 1 259 ? -9.664 16.703 -9.773 1 95.38 259 ASN B CA 1
ATOM 4612 C C . ASN B 1 259 ? -8.906 16.516 -11.086 1 95.38 259 ASN B C 1
ATOM 4614 O O . ASN B 1 259 ? -9.445 15.945 -12.039 1 95.38 259 ASN B O 1
ATOM 4618 N N . GLU B 1 260 ? -7.684 17.047 -11.133 1 96.62 260 GLU B N 1
ATOM 4619 C CA . GLU B 1 260 ? -6.832 16.875 -12.305 1 96.62 260 GLU B CA 1
ATOM 4620 C C . GLU B 1 260 ? -5.98 15.617 -12.188 1 96.62 260 GLU B C 1
ATOM 4622 O O . GLU B 1 260 ? -5.566 15.047 -13.203 1 96.62 260 GLU B O 1
ATOM 4627 N N . LYS B 1 261 ? -5.641 15.258 -10.992 1 97.38 261 LYS B N 1
ATOM 4628 C CA . LYS B 1 261 ? -4.855 14.078 -10.656 1 97.38 261 LYS B CA 1
ATOM 4629 C C . LYS B 1 261 ? -5.52 13.266 -9.547 1 97.38 261 LYS B C 1
ATOM 4631 O O . LYS B 1 261 ? -6.445 13.75 -8.891 1 97.38 261 LYS B O 1
ATOM 4636 N N . GLU B 1 262 ? -5.074 12.055 -9.391 1 96.94 262 GLU B N 1
ATOM 4637 C CA . GLU B 1 262 ? -5.496 11.18 -8.305 1 96.94 262 GLU B CA 1
ATOM 4638 C C . GLU B 1 262 ? -4.344 10.891 -7.348 1 96.94 262 GLU B C 1
ATOM 4640 O O . GLU B 1 262 ? -3.188 11.18 -7.656 1 96.94 262 GLU B O 1
ATOM 4645 N N . ILE B 1 263 ? -4.734 10.391 -6.184 1 96.88 263 ILE B N 1
ATOM 4646 C CA . ILE B 1 263 ? -3.715 9.977 -5.227 1 96.88 263 ILE B CA 1
ATOM 4647 C C . ILE B 1 263 ? -2.803 8.938 -5.863 1 96.88 263 ILE B C 1
ATOM 4649 O O . ILE B 1 263 ? -3.279 7.984 -6.488 1 96.88 263 ILE B O 1
ATOM 4653 N N . GLY B 1 264 ? -1.575 9.141 -5.723 1 94.62 264 GLY B N 1
ATOM 4654 C CA . GLY B 1 264 ? -0.615 8.195 -6.281 1 94.62 264 GLY B CA 1
ATOM 4655 C C . GLY B 1 264 ? -0.527 6.898 -5.5 1 94.62 264 GLY B C 1
ATOM 4656 O O . GLY B 1 264 ? -0.692 6.895 -4.277 1 94.62 264 GLY B O 1
ATOM 4657 N N . GLU B 1 265 ? -0.301 5.824 -6.215 1 92.88 265 GLU B N 1
ATOM 4658 C CA . GLU B 1 265 ? 0.083 4.516 -5.695 1 92.88 265 GLU B CA 1
ATOM 4659 C C . GLU B 1 265 ? 1.296 3.961 -6.438 1 92.88 265 GLU B C 1
ATOM 4661 O O . GLU B 1 265 ? 1.544 4.32 -7.59 1 92.88 265 GLU B O 1
ATOM 4666 N N . TRP B 1 266 ? 2.068 3.135 -5.715 1 90.88 266 TRP B N 1
ATOM 4667 C CA . TRP B 1 266 ? 3.236 2.539 -6.355 1 90.88 266 TRP B CA 1
ATOM 4668 C C . TRP B 1 266 ? 3.465 1.115 -5.855 1 90.88 266 TRP B C 1
ATOM 4670 O O . TRP B 1 266 ? 2.834 0.681 -4.891 1 90.88 266 TRP B O 1
ATOM 4680 N N . LEU B 1 267 ? 4.301 0.403 -6.57 1 89.69 267 LEU B N 1
ATOM 4681 C CA . LEU B 1 267 ? 4.715 -0.932 -6.152 1 89.69 267 LEU B CA 1
ATOM 4682 C C . LEU B 1 267 ? 6.094 -0.896 -5.504 1 89.69 267 LEU B C 1
ATOM 4684 O O . LEU B 1 267 ? 7.027 -0.305 -6.055 1 89.69 267 LEU B O 1
ATOM 4688 N N . ASP B 1 268 ? 6.199 -1.532 -4.406 1 87.75 268 ASP B N 1
ATOM 4689 C CA . ASP B 1 268 ? 7.52 -1.6 -3.789 1 87.75 268 ASP B CA 1
ATOM 4690 C C . ASP B 1 268 ? 8.352 -2.734 -4.387 1 87.75 268 ASP B C 1
ATOM 4692 O O . ASP B 1 268 ? 7.965 -3.32 -5.402 1 87.75 268 ASP B O 1
ATOM 4696 N N . ALA B 1 269 ? 9.523 -3.021 -3.811 1 82.31 269 ALA B N 1
ATOM 4697 C CA . ALA B 1 269 ? 10.492 -3.961 -4.359 1 82.31 269 ALA B CA 1
ATOM 4698 C C . ALA B 1 269 ? 9.93 -5.379 -4.387 1 82.31 269 ALA B C 1
ATOM 4700 O O . ALA B 1 269 ? 10.43 -6.238 -5.121 1 82.31 269 ALA B O 1
ATOM 4701 N N . HIS B 1 270 ? 8.875 -5.637 -3.566 1 84.75 270 HIS B N 1
ATOM 4702 C CA . HIS B 1 270 ? 8.242 -6.949 -3.52 1 84.75 270 HIS B CA 1
ATOM 4703 C C . HIS B 1 270 ? 7.062 -7.027 -4.484 1 84.75 270 HIS B C 1
ATOM 4705 O O . HIS B 1 270 ? 6.469 -8.094 -4.656 1 84.75 270 HIS B O 1
ATOM 4711 N N . GLY B 1 271 ? 6.695 -5.891 -5.051 1 87.44 271 GLY B N 1
ATOM 4712 C CA . GLY B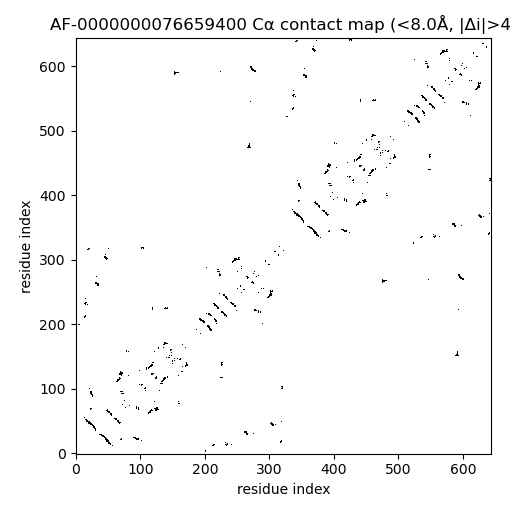 1 271 ? 5.516 -5.84 -5.898 1 87.44 271 GLY B CA 1
ATOM 4713 C C . GLY B 1 271 ? 4.242 -5.547 -5.129 1 87.44 271 GLY B C 1
ATOM 4714 O O . GLY B 1 271 ? 3.141 -5.746 -5.648 1 87.44 271 GLY B O 1
ATOM 4715 N N . TYR B 1 272 ? 4.395 -5.145 -3.873 1 90 272 TYR B N 1
ATOM 4716 C CA . TYR B 1 272 ? 3.236 -4.754 -3.076 1 90 272 TYR B CA 1
ATOM 4717 C C . TYR B 1 272 ? 2.801 -3.332 -3.4 1 90 272 TYR B C 1
ATOM 4719 O O . TYR B 1 272 ? 3.641 -2.447 -3.584 1 90 272 TYR B O 1
ATOM 4727 N N . THR B 1 273 ? 1.537 -3.111 -3.473 1 93.94 273 THR B N 1
ATOM 4728 C CA . THR B 1 273 ? 1.056 -1.754 -3.699 1 93.94 273 THR B CA 1
ATOM 4729 C C . THR B 1 273 ? 1.168 -0.921 -2.426 1 93.94 273 THR B C 1
ATOM 4731 O O . THR B 1 273 ? 0.893 -1.413 -1.329 1 93.94 273 THR B O 1
ATOM 4734 N N . CYS B 1 274 ? 1.601 0.317 -2.582 1 94.12 274 CYS B N 1
ATOM 4735 C CA . CYS B 1 274 ? 1.785 1.235 -1.463 1 94.12 274 CYS B CA 1
ATOM 4736 C C . CYS B 1 274 ? 1.06 2.551 -1.712 1 94.12 274 CYS B C 1
ATOM 4738 O O . CYS B 1 274 ? 0.853 2.943 -2.861 1 94.12 274 CYS B O 1
ATOM 4740 N N . CYS B 1 275 ? 0.681 3.15 -0.688 1 95.69 275 CYS B N 1
ATOM 4741 C CA . CYS B 1 275 ? 0.044 4.461 -0.706 1 95.69 275 CYS B CA 1
ATOM 4742 C C . CYS B 1 275 ? 0.549 5.328 0.441 1 95.69 275 CYS B C 1
ATOM 4744 O O . CYS B 1 275 ? 0.734 4.844 1.558 1 95.69 275 CYS B O 1
ATOM 4746 N N . ILE B 1 276 ? 0.711 6.59 0.219 1 95.69 276 ILE B N 1
ATOM 4747 C CA . ILE B 1 276 ? 1.278 7.504 1.204 1 95.69 276 ILE B CA 1
ATOM 4748 C C . ILE B 1 276 ? 0.302 7.684 2.363 1 95.69 276 ILE B C 1
ATOM 4750 O O . ILE B 1 276 ? 0.688 8.133 3.445 1 95.69 276 ILE B O 1
ATOM 4754 N N . HIS B 1 277 ? -0.985 7.457 2.102 1 97 277 HIS B N 1
ATOM 4755 C CA . HIS B 1 277 ? -2.012 7.598 3.127 1 97 277 HIS B CA 1
ATOM 4756 C C . HIS B 1 277 ? -2.234 6.285 3.871 1 97 277 HIS B C 1
ATOM 4758 O O . HIS B 1 277 ? -2.377 5.23 3.25 1 97 277 HIS B O 1
ATOM 4764 N N . ALA B 1 278 ? -2.266 6.41 5.148 1 94.38 278 ALA B N 1
ATOM 4765 C CA . ALA B 1 278 ? -2.477 5.242 6 1 94.38 278 ALA B CA 1
ATOM 4766 C C . ALA B 1 278 ? -3.84 4.613 5.734 1 94.38 278 ALA B C 1
ATOM 4768 O O . ALA B 1 278 ? -4.012 3.4 5.891 1 94.38 278 ALA B O 1
ATOM 4769 N N . ASP B 1 279 ? -4.777 5.352 5.391 1 94.25 279 ASP B N 1
ATOM 4770 C CA . ASP B 1 279 ? -6.129 4.953 5.02 1 94.25 279 ASP B CA 1
ATOM 4771 C C . ASP B 1 279 ? -6.629 5.746 3.814 1 94.25 279 ASP B C 1
ATOM 4773 O O . ASP B 1 279 ? -7.117 6.867 3.963 1 94.25 279 ASP B O 1
ATOM 4777 N N . ARG B 1 280 ? -6.527 5.129 2.709 1 94.56 280 ARG B N 1
ATOM 4778 C CA . ARG B 1 280 ? -6.805 5.844 1.466 1 94.56 280 ARG B CA 1
ATOM 4779 C C . ARG B 1 280 ? -8.258 6.305 1.413 1 94.56 280 ARG B C 1
ATOM 4781 O O . ARG B 1 280 ? -8.539 7.43 0.994 1 94.56 280 ARG B O 1
ATOM 4788 N N . LYS B 1 281 ? -9.164 5.434 1.781 1 94.69 281 LYS B N 1
ATOM 4789 C CA . LYS B 1 281 ? -10.578 5.785 1.747 1 94.69 281 LYS B CA 1
ATOM 4790 C C . LYS B 1 281 ? -10.867 6.992 2.635 1 94.69 281 LYS B C 1
ATOM 4792 O O . LYS B 1 281 ? -11.57 7.918 2.223 1 94.69 281 LYS B O 1
ATOM 4797 N N . ALA B 1 282 ? -10.305 7.004 3.834 1 96.94 282 ALA B N 1
ATOM 4798 C CA . ALA B 1 282 ? -10.477 8.125 4.75 1 96.94 282 ALA B CA 1
ATOM 4799 C C . ALA B 1 282 ? -9.828 9.391 4.188 1 96.94 282 ALA B C 1
ATOM 4801 O O . ALA B 1 282 ? -10.375 10.492 4.336 1 96.94 282 ALA B O 1
ATOM 4802 N N . ALA B 1 283 ? -8.695 9.219 3.559 1 98.12 283 ALA B N 1
ATOM 4803 C CA . ALA B 1 283 ? -8.016 10.359 2.949 1 98.12 283 ALA B CA 1
ATOM 4804 C C . ALA B 1 283 ? -8.875 10.984 1.855 1 98.12 283 ALA B C 1
ATOM 4806 O O . ALA B 1 283 ? -9 12.211 1.78 1 98.12 283 ALA B O 1
ATOM 4807 N N . GLU B 1 284 ? -9.461 10.156 1.067 1 97.56 284 GLU B N 1
ATOM 4808 C CA . GLU B 1 284 ? -10.328 10.641 -0.003 1 97.56 284 GLU B CA 1
ATOM 4809 C C . GLU B 1 284 ? -11.523 11.406 0.559 1 97.56 284 GLU B C 1
ATOM 4811 O O . GLU B 1 284 ? -11.914 12.445 0.022 1 97.56 284 GLU B O 1
ATOM 4816 N N . ALA B 1 285 ? -12.07 10.898 1.611 1 97.69 285 ALA B N 1
ATOM 4817 C CA . ALA B 1 285 ? -13.188 11.586 2.26 1 97.69 285 ALA B CA 1
ATOM 4818 C C . ALA B 1 285 ? -12.75 12.945 2.809 1 97.69 285 ALA B C 1
ATOM 4820 O O . ALA B 1 285 ? -13.469 13.938 2.678 1 97.69 285 ALA B O 1
ATOM 4821 N N . THR B 1 286 ? -11.609 12.992 3.43 1 98.38 286 THR B N 1
ATOM 4822 C CA . THR B 1 286 ? -11.062 14.242 3.943 1 98.38 286 THR B CA 1
ATOM 4823 C C . THR B 1 286 ? -10.828 15.242 2.809 1 98.38 286 THR B C 1
ATOM 4825 O O . THR B 1 286 ? -11.188 16.406 2.922 1 98.38 286 THR B O 1
ATOM 4828 N N . ILE B 1 287 ? -10.305 14.773 1.69 1 98.5 287 ILE B N 1
ATOM 4829 C CA . ILE B 1 287 ? -10.047 15.625 0.53 1 98.5 287 ILE B CA 1
ATOM 4830 C C . ILE B 1 287 ? -11.367 16.188 0.003 1 98.5 287 ILE B C 1
ATOM 4832 O O . ILE B 1 287 ? -11.453 17.359 -0.34 1 98.5 287 ILE B O 1
ATOM 4836 N N . GLU B 1 288 ? -12.359 15.352 -0.022 1 97.88 288 GLU B N 1
ATOM 4837 C CA . GLU B 1 288 ? -13.672 15.82 -0.475 1 97.88 288 GLU B CA 1
ATOM 4838 C C . GLU B 1 288 ? -14.211 16.906 0.438 1 97.88 288 GLU B C 1
ATOM 4840 O O . GLU B 1 288 ? -14.781 17.906 -0.037 1 97.88 288 GLU B O 1
ATOM 4845 N N . SER B 1 289 ? -14.062 16.75 1.694 1 97.75 289 SER B N 1
ATOM 4846 C CA . SER B 1 289 ? -14.484 17.766 2.648 1 97.75 289 SER B CA 1
ATOM 4847 C C . SER B 1 289 ? -13.758 19.094 2.408 1 97.75 289 SER B C 1
ATOM 4849 O O . SER B 1 289 ? -14.359 20.156 2.494 1 97.75 289 SER B O 1
ATOM 4851 N N . ILE B 1 290 ? -12.531 19 2.133 1 98.25 290 ILE B N 1
ATOM 4852 C CA . ILE B 1 290 ? -11.711 20.172 1.89 1 98.25 290 ILE B CA 1
ATOM 4853 C C . ILE B 1 290 ? -12.156 20.859 0.599 1 98.25 290 ILE B C 1
ATOM 4855 O O . ILE B 1 290 ? -12.219 22.094 0.527 1 98.25 290 ILE B O 1
ATOM 4859 N N . ARG B 1 291 ? -12.477 20.078 -0.394 1 97.38 291 ARG B N 1
ATOM 4860 C CA . ARG B 1 291 ? -12.992 20.625 -1.644 1 97.38 291 ARG B CA 1
ATOM 4861 C C . ARG B 1 291 ? -14.258 21.438 -1.405 1 97.38 291 ARG B C 1
ATOM 4863 O O . ARG B 1 291 ? -14.43 22.516 -1.969 1 97.38 291 ARG B O 1
ATOM 4870 N N . ILE B 1 292 ? -15.086 20.906 -0.635 1 96.56 292 ILE B N 1
ATOM 4871 C CA . ILE B 1 292 ? -16.328 21.594 -0.304 1 96.56 292 ILE B CA 1
ATOM 4872 C C . ILE B 1 292 ? -16.031 22.922 0.385 1 96.56 292 ILE B C 1
ATOM 4874 O O . ILE B 1 292 ? -16.656 23.938 0.076 1 96.56 292 ILE B O 1
ATOM 4878 N N . LEU B 1 293 ? -15.094 22.938 1.287 1 96.75 293 LEU B N 1
ATOM 4879 C CA . LEU B 1 293 ? -14.695 24.172 1.953 1 96.75 293 LEU B CA 1
ATOM 4880 C C . LEU B 1 293 ? -14.227 25.203 0.938 1 96.75 293 LEU B C 1
ATOM 4882 O O . LEU B 1 293 ? -14.602 26.375 1.029 1 96.75 293 LEU B O 1
ATOM 4886 N N . GLU B 1 294 ? -13.43 24.766 0.039 1 95.56 294 GLU B N 1
ATOM 4887 C CA . GLU B 1 294 ? -12.953 25.672 -0.988 1 95.56 294 GLU B CA 1
ATOM 4888 C C . GLU B 1 294 ? -14.109 26.25 -1.805 1 95.56 294 GLU B C 1
ATOM 4890 O O . GLU B 1 294 ? -14.117 27.438 -2.139 1 95.56 294 GLU B O 1
ATOM 4895 N N . GLU B 1 295 ? -15.023 25.453 -2.121 1 94.31 295 GLU B N 1
ATOM 4896 C CA . GLU B 1 295 ? -16.188 25.875 -2.879 1 94.31 295 GLU B CA 1
ATOM 4897 C C . GLU B 1 295 ? -17.016 26.891 -2.096 1 94.31 295 GLU B C 1
ATOM 4899 O O . GLU B 1 295 ? -17.672 27.75 -2.686 1 94.31 295 GLU B O 1
ATOM 4904 N N . LEU B 1 296 ? -16.906 26.828 -0.836 1 94.06 296 LEU B N 1
ATOM 4905 C CA . LEU B 1 296 ? -17.656 27.734 0.034 1 94.06 296 LEU B CA 1
ATOM 4906 C C . LEU B 1 296 ? -16.875 29.016 0.275 1 94.06 296 LEU B C 1
ATOM 4908 O O . LEU B 1 296 ? -17.312 29.875 1.056 1 94.06 296 LEU B O 1
ATOM 4912 N N . GLY B 1 297 ? -15.734 29.078 -0.277 1 94.12 297 GLY B N 1
ATOM 4913 C CA . GLY B 1 297 ? -14.984 30.328 -0.226 1 94.12 297 GLY B CA 1
ATOM 4914 C C . GLY B 1 297 ? -13.867 30.312 0.799 1 94.12 297 GLY B C 1
ATOM 4915 O O . GLY B 1 297 ? -13.18 31.312 0.992 1 94.12 297 GLY B O 1
ATOM 4916 N N . VAL B 1 298 ? -13.617 29.203 1.438 1 96.5 298 VAL B N 1
ATOM 4917 C CA . VAL B 1 298 ? -12.516 29.062 2.391 1 96.5 298 VAL B CA 1
ATOM 4918 C C . VAL B 1 298 ? -11.195 28.922 1.642 1 96.5 298 VAL B C 1
ATOM 4920 O O . VAL B 1 298 ? -11.094 28.172 0.67 1 96.5 298 VAL B O 1
ATOM 4923 N N . GLU B 1 299 ? -10.227 29.703 2.047 1 97.44 299 GLU B N 1
ATOM 4924 C CA . GLU B 1 299 ? -8.898 29.5 1.49 1 97.44 299 GLU B CA 1
ATOM 4925 C C . GLU B 1 299 ? -8.242 28.25 2.078 1 97.44 299 GLU B C 1
ATOM 4927 O O . GLU B 1 299 ? -8.164 28.109 3.299 1 97.44 299 GLU B O 1
ATOM 4932 N N . VAL B 1 300 ? -7.746 27.422 1.169 1 98.31 300 VAL B N 1
ATOM 4933 C CA . VAL B 1 300 ? -7.094 26.203 1.613 1 98.31 300 VAL B CA 1
ATOM 4934 C C . VAL B 1 300 ? -5.602 26.266 1.301 1 98.31 300 VAL B C 1
ATOM 4936 O O . VAL B 1 300 ? -5.211 26.609 0.181 1 98.31 300 VAL B O 1
ATOM 4939 N N . ILE B 1 301 ? -4.785 25.953 2.322 1 98.75 301 ILE B N 1
ATOM 4940 C CA . ILE B 1 301 ? -3.338 25.922 2.141 1 98.75 301 ILE B CA 1
ATOM 4941 C C . ILE B 1 301 ? -2.807 24.547 2.537 1 98.75 301 ILE B C 1
ATOM 4943 O O . ILE B 1 301 ? -2.984 24.109 3.678 1 98.75 301 ILE B O 1
ATOM 4947 N N . LEU B 1 302 ? -2.16 23.859 1.604 1 98.69 302 LEU B N 1
ATOM 4948 C CA . LEU B 1 302 ? -1.502 22.578 1.88 1 98.69 302 LEU B CA 1
ATOM 4949 C C . LEU B 1 302 ? -0.107 22.812 2.453 1 98.69 302 LEU B C 1
ATOM 4951 O O . LEU B 1 302 ? 0.515 23.844 2.201 1 98.69 302 LEU B O 1
ATOM 4955 N N . ALA B 1 303 ? 0.397 21.797 3.184 1 98.69 303 ALA B N 1
ATOM 4956 C CA . ALA B 1 303 ? 1.712 21.938 3.805 1 98.69 303 ALA B CA 1
ATOM 4957 C C . ALA B 1 303 ? 2.809 22.031 2.75 1 98.69 303 ALA B C 1
ATOM 4959 O O . ALA B 1 303 ? 3.822 22.703 2.961 1 98.69 303 ALA B O 1
ATOM 4960 N N . HIS B 1 304 ? 2.58 21.344 1.637 1 98.62 304 HIS B N 1
ATOM 4961 C CA . HIS B 1 304 ? 3.58 21.312 0.576 1 98.62 304 HIS B CA 1
ATOM 4962 C C . HIS B 1 304 ? 3.078 22.016 -0.681 1 98.62 304 HIS B C 1
ATOM 4964 O O . HIS B 1 304 ? 3.293 21.531 -1.795 1 98.62 304 HIS B O 1
ATOM 4970 N N . ASP B 1 305 ? 2.48 23.172 -0.493 1 97.94 305 ASP B N 1
ATOM 4971 C CA . ASP B 1 305 ? 1.743 23.875 -1.532 1 97.94 305 ASP B CA 1
ATOM 4972 C C . ASP B 1 305 ? 2.672 24.781 -2.342 1 97.94 305 ASP B C 1
ATOM 4974 O O . ASP B 1 305 ? 2.797 25.969 -2.051 1 97.94 305 ASP B O 1
ATOM 4978 N N . VAL B 1 306 ? 3.125 24.297 -3.43 1 97.69 306 VAL B N 1
ATOM 4979 C CA . VAL B 1 306 ? 4.047 25.031 -4.285 1 97.69 306 VAL B CA 1
ATOM 4980 C C . VAL B 1 306 ? 3.32 26.219 -4.934 1 97.69 306 VAL B C 1
ATOM 4982 O O . VAL B 1 306 ? 3.857 27.312 -5.004 1 97.69 306 VAL B O 1
ATOM 4985 N N . GLU B 1 307 ? 2.146 26 -5.359 1 97.31 307 GLU B N 1
ATOM 4986 C CA . GLU B 1 307 ? 1.379 27.047 -6.02 1 97.31 307 GLU B CA 1
ATOM 4987 C C . GLU B 1 307 ? 1.083 28.203 -5.062 1 97.31 307 GLU B C 1
ATOM 4989 O O . GLU B 1 307 ? 1.194 29.375 -5.438 1 97.31 307 GLU B O 1
ATOM 4994 N N . TRP B 1 308 ? 0.693 27.875 -3.889 1 98.12 308 TRP B N 1
ATOM 4995 C CA . TRP B 1 308 ? 0.412 28.922 -2.906 1 98.12 308 TRP B CA 1
ATOM 4996 C C . TRP B 1 308 ? 1.668 29.719 -2.59 1 98.12 308 TRP B C 1
ATOM 4998 O O . TRP B 1 308 ? 1.627 30.953 -2.529 1 98.12 308 TRP B O 1
ATOM 5008 N N . GLU B 1 309 ? 2.777 29.016 -2.352 1 98.12 309 GLU B N 1
ATOM 5009 C CA . GLU B 1 309 ? 4.027 29.672 -1.988 1 98.12 309 GLU B CA 1
ATOM 5010 C C . GLU B 1 309 ? 4.508 30.594 -3.1 1 98.12 309 GLU B C 1
ATOM 5012 O O . GLU B 1 309 ? 5.031 31.672 -2.828 1 98.12 309 GLU B O 1
ATOM 5017 N N . ASN B 1 310 ? 4.285 30.188 -4.324 1 97.12 310 ASN B N 1
ATOM 5018 C CA . ASN B 1 310 ? 4.84 30.922 -5.457 1 97.12 310 ASN B CA 1
ATOM 5019 C C . ASN B 1 310 ? 3.91 32.062 -5.906 1 97.12 310 ASN B C 1
ATOM 5021 O O . ASN B 1 310 ? 4.266 32.844 -6.777 1 97.12 310 ASN B O 1
ATOM 5025 N N . ASN B 1 311 ? 2.746 32.062 -5.383 1 97.19 311 ASN B N 1
ATOM 5026 C CA . ASN B 1 311 ? 1.847 33.156 -5.68 1 97.19 311 ASN B CA 1
ATOM 5027 C C . ASN B 1 311 ? 2.338 34.469 -5.055 1 97.19 311 ASN B C 1
ATOM 5029 O O . ASN B 1 311 ? 2.426 34.562 -3.83 1 97.19 311 ASN B O 1
ATOM 5033 N N . GLU B 1 312 ? 2.58 35.438 -5.824 1 95.88 312 GLU B N 1
ATOM 5034 C CA . GLU B 1 312 ? 3.143 36.719 -5.383 1 95.88 312 GLU B CA 1
ATOM 5035 C C . GLU B 1 312 ? 2.25 37.375 -4.34 1 95.88 312 GLU B C 1
ATOM 5037 O O . GLU B 1 312 ? 2.742 38.062 -3.441 1 95.88 312 GLU B O 1
ATOM 5042 N N . ARG B 1 313 ? 1.034 37.125 -4.418 1 93.94 313 ARG B N 1
ATOM 5043 C CA . ARG B 1 313 ? 0.085 37.75 -3.486 1 93.94 313 ARG B CA 1
ATOM 5044 C C . ARG B 1 313 ? 0.316 37.219 -2.064 1 93.94 313 ARG B C 1
ATOM 5046 O O . ARG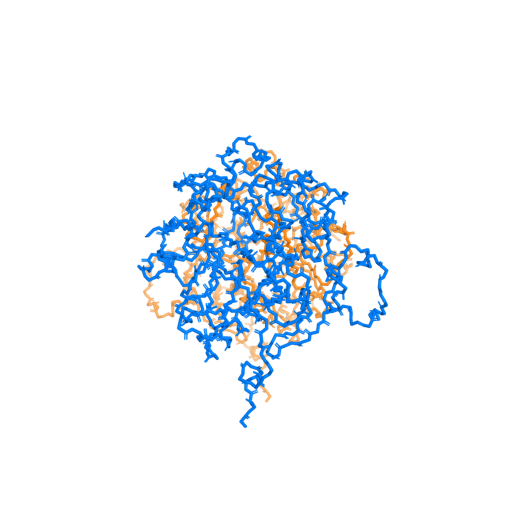 B 1 313 ? -0.076 37.875 -1.097 1 93.94 313 ARG B O 1
ATOM 5053 N N . ASN B 1 314 ? 0.964 36.062 -1.939 1 96.81 314 ASN B N 1
ATOM 5054 C CA . ASN B 1 314 ? 1.151 35.469 -0.624 1 96.81 314 ASN B CA 1
ATOM 5055 C C . ASN B 1 314 ? 2.514 35.812 -0.033 1 96.81 314 ASN B C 1
ATOM 5057 O O . ASN B 1 314 ? 2.805 35.469 1.114 1 96.81 314 ASN B O 1
ATOM 5061 N N . SER B 1 315 ? 3.318 36.594 -0.785 1 95.62 315 SER B N 1
ATOM 5062 C CA . SER B 1 315 ? 4.652 36.938 -0.311 1 95.62 315 SER B CA 1
ATOM 5063 C C . SER B 1 315 ? 4.586 37.75 0.97 1 95.62 315 SER B C 1
ATOM 5065 O O . SER B 1 315 ? 5.422 37.594 1.863 1 95.62 315 SER B O 1
ATOM 5067 N N . SER B 1 316 ? 3.557 38.594 1.084 1 94.62 316 SER B N 1
ATOM 5068 C CA . SER B 1 316 ? 3.418 39.469 2.238 1 94.62 316 SER B CA 1
ATOM 5069 C C . SER B 1 316 ? 2.818 38.75 3.43 1 94.62 316 SER B C 1
ATOM 5071 O O . SER B 1 316 ? 2.752 39.281 4.535 1 94.62 316 SER B O 1
ATOM 5073 N N . ARG B 1 317 ? 2.463 37.531 3.223 1 96.56 317 ARG B N 1
ATOM 5074 C CA . ARG B 1 317 ? 1.785 36.781 4.27 1 96.56 317 ARG B CA 1
ATOM 5075 C C . ARG B 1 317 ? 2.787 36 5.113 1 96.56 317 ARG B C 1
ATOM 5077 O O . ARG B 1 317 ? 2.416 35.375 6.113 1 96.56 317 ARG B O 1
ATOM 5084 N N . PHE B 1 318 ? 4.047 36 4.676 1 98.19 318 PHE B N 1
ATOM 5085 C CA . PHE B 1 318 ? 5.09 35.375 5.492 1 98.19 318 PHE B CA 1
ATOM 5086 C C . PHE B 1 318 ? 5.484 36.312 6.645 1 98.19 318 PHE B C 1
ATOM 5088 O O . PHE B 1 318 ? 5.574 37.531 6.473 1 98.19 318 PHE B O 1
ATOM 5095 N N . PHE B 1 319 ? 5.656 35.75 7.773 1 97.88 319 PHE B N 1
ATOM 5096 C CA . PHE B 1 319 ? 5.949 36.531 8.969 1 97.88 319 PHE B CA 1
ATOM 5097 C C . PHE B 1 319 ? 7.25 37.312 8.805 1 97.88 319 PHE B C 1
ATOM 5099 O O . PHE B 1 319 ? 8.289 36.719 8.484 1 97.88 319 PHE B O 1
ATOM 5106 N N . GLY B 1 320 ? 7.18 38.562 8.961 1 95.19 320 GLY B N 1
ATOM 5107 C CA . GLY B 1 320 ? 8.352 39.406 8.836 1 95.19 320 GLY B CA 1
ATOM 5108 C C . GLY B 1 320 ? 8.547 39.938 7.426 1 95.19 320 GLY B C 1
ATOM 5109 O O . GLY B 1 320 ? 9.547 40.594 7.145 1 95.19 320 GLY B O 1
ATOM 5110 N N . ALA B 1 321 ? 7.676 39.562 6.547 1 89.75 321 ALA B N 1
ATOM 5111 C CA . ALA B 1 321 ? 7.793 40.031 5.176 1 89.75 321 ALA B CA 1
ATOM 5112 C C . ALA B 1 321 ? 7.543 41.531 5.098 1 89.75 321 ALA B C 1
ATOM 5114 O O . ALA B 1 321 ? 6.719 42.062 5.844 1 89.75 321 ALA B O 1
ATOM 5115 N N . SER B 1 322 ? 8.469 42.312 4.469 1 70 322 SER B N 1
ATOM 5116 C CA . SER B 1 322 ? 8.336 43.75 4.195 1 70 322 SER B CA 1
ATOM 5117 C C . SER B 1 322 ? 7.629 44 2.867 1 70 322 SER B C 1
ATOM 5119 O O . SER B 1 322 ? 7.719 43.188 1.947 1 70 322 SER B O 1
#

InterPro domains:
  IPR001279 Metallo-beta-lactamase [PF00753] (50-137)
  IPR001279 Metallo-beta-lactamase [SM00849] (46-304)
  IPR036866 Ribonuclease Z/Hydroxyacylglutathione hydrolase-like [G3DSA:3.60.15.10] (14-322)
  IPR036866 Ribonuclease Z/Hydroxyacylglutathione hydrolase-like [SSF56281] (16-310)
  IPR051013 N-acyl homoserine lactonase-like [PTHR42978] (12-306)

Secondary structure (DSSP, 8-state):
----TTT---S----EEEEEEEEEEEEEEGGGTEES--TT-EEEEEEEEEEEEEE-TTT--EEEEEE--BS-S-GGGS-HHHHHHHGGG-S-B--S-HHHHHHHTT--GGG--EEE-S---HHHH--GGG-TTPEEEE-TTHHHHHHT--TTB-SSS-SS-TTSS-GGGEEEPPPTT-------SGGGSSTT-----EEETTEEEEEETTSSSSEEEEE-TTSSTT-EEEEEEEE-TTS-EEEEEE-TTS-S-HHHHTTSSEE-EEE-TTS-EEESSSSHHHHHHHHHHHHHHHHTT-EEE-TT-HHHHH-GGGGGGBTT--/----TTT---S----EEEEEEEEEEEEEEGGGTEES--TT-EEEEEEEEEEEEEE-TTT--EEEEEE--BS-S-GGGS-HHHHHHHGGG-S-B--S-HHHHHHHTT--GGG--EEE-S---HHHH--GGG-TTPEEEE-TTHHHHHHT--TTB-SSS-SS-TTSS-GGGEEEPPPTT-------SGGGSSSS-----EEETTEEEEEETTSSSSEEEEE-TTSSTT-EEEEEEEE-TTS-EEEEEE-TTS-S-HHHHTTSSEE-EEE-TTS-EEESSSSHHHHHHHHHHHHHHHHTT-EEE-TT-HHHHH-GGGGGGBTT--

Sequence (644 aa):
MSTSPFTEMTKPSATVELHALSAGHFTLPEYQFISPCEDGARKMVPSLCFLIQHQSMVTNKTTRMVFDLGLRRDVNRYAEPIQKHTKTRQPMTTEPDVVKSLKRGGLTPDDIDYVMYSHVHWDHIGEPRDFPKSTFIVGNGSLDLLEGTSLALRGGHSFFESDLLDPARTIQLSDPKQKNVDKTEQFKSKGMIDGSWKPFGHLKSTVDLFQDGSLYIVDAPGHLPGHINLLARTREQDGRENWVYLAGDACHDRRILRNEKEIGEWLDAHGYTCCIHADRKAAEATIESIRILEELGVEVILAHDVEWENNERNSSRFFGASMSTSPFTEMTKPSATVELHALSAGHFTLPEYQFISPCEDGARKMVPSLCFLIQHQSMVTNKTTRMVFDLGLRRDVNRYAEPIQKHTKTRQPMTTEPDVVKSLKRGGLTPDDIDYVMYSHVHWDHIGEPRDFPKSTFIVGNGSLDLLEGTSLALRGGHSFFESDLLDPARTIQLSDPKQKNVDKTEQFKSKGMIDGSWKPFGHLKSTVDLFQDGSLYIVDAPGHLPGHINLLARTREQDGRENWVYLAGDACHDRRILRNEKEIGEWLDAHGYTCCIHADRKAAEATIESIRILEELGVEVILAHDVEWENNERNSSRFFGAS